Protein AF-A0A8J4TR70-F1 (afdb_monomer_lite)

Sequence (634 aa):
MPGSRVVERQSRRTYKAHASTEMRTKVLEAKYQEEKLKFQQRHDADIQKILHRKNGEIEELKNLHRSKQKEAEEAVRALQKKVQSLLRESQVIRQSKDKQIAELKKISDQSADSLKSEWEKKLHTVLAQMEQEKFELQKKHTDNIQELLEDTNQRLAKMEAEYGTQARATEQTVRDLEARVKQLSVEVENGNLLRQKVTQEKAELEIHIAAISAELQEANCRNMTLQREKNLQSDVHEEVLQKLQAKHDADISHFQQEHALSAAKASEVIEDLEQMVARLKQQLRDNEHQRQKHIRELENKIQQERIDLQHTSEKKVQVELEKERNETRKKIMKLDEALREKEDQISHLRESQRQQAQQAESALENFKKQVELSSEKAYSDMKQQMEKVEADLSRSKSLREKQTKEFGHQLEELQQKYEQQIMELKLQHEQERTHLLQQHNTEKDSLVQDHQREIASLEKQARSAMAQHQAQTQEWRKRDGQTISELESQVHTLREEVLAAHAQRKQQLSELGVLREEERQRAAQEQEVALGRIRAEMERVRQDLERSHKAERELAQEKANTRLKQLEKEYTQKLAKSAQTMAELQTTLFSIKEESKQTQLALERQLQEGHTNWDEERRQLSRDADRVSKIEKH

Secondary structure (DSSP, 8-state):
-----------SSSHHHHHHHHHHHHHHHHHHHHHHHHHHHHHHHHHHHHHHHHHHHHHHHHHHHHHHHHHHHHHHHHHHHHHHHHHHHHHHHHHHHHHHHHHHHHHHHHHHHHHHHHHHHHHHHHHHHHHHHHHHHHHHHHHHHHHHHHHHHHHHHHHHHHHHHHHHHHHHHHHHHHHHHHHHHHHHHHHHHHHHHHHHHHHHHHHHHHHHHHHHHHHHHHHHHHHHHHHHHHHHHHHHHHHHHHHHHHHHHHHHHHHHHHHHHHHHHHHHHHHHHHHHHHHHHHHHHHHHTTTGGGSTTS---------------------------SSSSSS--SSSSSSTTSSSSSSTTSSTTTTSSTTS-TT------------------------SHHHHHHHHHHHHHHHHHHHHHHHHHHHHHHHHHHHHHHHHHHHHHHHHHHHHHHHHHHHHHHHHHHHHHHHHHHHHHHHHHHHHHHHHHHHHHHHHHHHHHHHHHHHHHHHHHHHHHHHHHHHHHHHHHHHHHHHHHHHHHHHHHHHHHHHHHHHHHHHHHHHHHHHHHHHHHHHHHHHHHHHHHHHHHHHHHHHHHHHHHHHHHHHHHHHHHHHHHHHHHHHHHHHHHHHHHHHHSS----

Foldseek 3Di:
DDDDDDDDDDDPPPPPPVVVVVVVVVVVVVVVVVVVVVVVVVVVVVVVVVVVVVVVVVVVVVVVVVVVVVVVVVVVVVVVVVVVVVVVVVVVVVVVVVVVVVVVVVVVVVVVVVVVVVVVVVVVVVVVVVVVVVVVVVVVVVVVVVVVVVVVVVVVVVVVVVVVVVVVVVVVVVVVVVVVVVVVVVVVVVVVVVVVVVVVVVVVVVVVVVVVVVVVVVVVVVVVVVVVVVVVVVVVVVVVVVVVVVVVVVVVVVVVVVVVVVVVVVVVVVVVVVVVVVVVVVVVVVVVVVVCVVPPVPPPDDDDDDDDEYDYDEEDDYDYYDYDDDDDDPPPDDPDPDDDPPPVPPQPPDQVPPPPPPPPDPPPPPPDDDDYDDDDYYDDEDDEDDDEEDDDVVVVCVVVVVVCVVVVCVVVVVVVVVVVVVVVVVVVVVVVVVVVVVVVVVVVVVVVVVVVVVVVVVVVVVVVVVVVVVVVVVSVVVVVVVSVVVVVVVVVVVVVVVVVVVVVVVVVVVVVVVVVVVVVVVVVVVVVVVVVVVVVVVVVVVVVVVVVVVVVVVVVVVVVVVVVVVVVVSVVVSVVVVVVVVVVVVVVVVVVVVVVVVVVVVVVVVVVVVVVVVVVVVVVVVVVVVVVVDDPPD

pLDDT: mean 79.24, std 20.36, range [2.66, 97.94]

InterPro domains:
  IPR055310 Centrosomal protein of 112 kDa [PTHR18871] (19-633)

Organism: Clarias magur (NCBI:txid1594786)

Structure (mmCIF, N/CA/C/O backbone):
data_AF-A0A8J4TR70-F1
#
_entry.id   AF-A0A8J4TR70-F1
#
loop_
_atom_site.group_PDB
_atom_site.id
_atom_site.type_symbol
_atom_site.label_atom_id
_atom_site.label_alt_id
_atom_site.label_comp_id
_atom_site.label_asym_id
_atom_site.label_entity_id
_atom_site.label_seq_id
_atom_site.pdbx_PDB_ins_code
_atom_site.Cartn_x
_atom_site.Cartn_y
_atom_site.Cartn_z
_atom_site.occupancy
_atom_site.B_iso_or_equiv
_atom_site.auth_seq_id
_atom_site.auth_comp_id
_atom_site.auth_asym_id
_atom_site.auth_atom_id
_atom_site.pdbx_PDB_model_num
ATOM 1 N N . MET A 1 1 ? 182.766 -16.262 -185.776 1.00 45.00 1 MET A N 1
ATOM 2 C CA . MET A 1 1 ? 182.074 -16.442 -187.072 1.00 45.00 1 MET A CA 1
ATOM 3 C C . MET A 1 1 ? 180.669 -16.954 -186.804 1.00 45.00 1 MET A C 1
ATOM 5 O O . MET A 1 1 ? 180.559 -17.789 -185.916 1.00 45.00 1 MET A O 1
ATOM 9 N N . PRO A 1 2 ? 179.651 -16.556 -187.583 1.00 53.38 2 PRO A N 1
ATOM 10 C CA . PRO A 1 2 ? 179.187 -15.183 -187.867 1.00 53.38 2 PRO A CA 1
ATOM 11 C C . PRO A 1 2 ? 177.775 -14.967 -187.241 1.00 53.38 2 PRO A C 1
ATOM 13 O O . PRO A 1 2 ? 177.181 -15.919 -186.757 1.00 53.38 2 PRO A O 1
ATOM 16 N N . GLY A 1 3 ? 177.157 -13.785 -187.127 1.00 42.72 3 GLY A N 1
ATOM 17 C CA . GLY A 1 3 ? 177.279 -12.523 -187.875 1.00 42.72 3 GLY A CA 1
ATOM 18 C C . GLY A 1 3 ? 176.139 -12.386 -188.914 1.00 42.72 3 GLY A C 1
ATOM 19 O O . GLY A 1 3 ? 175.792 -13.383 -189.528 1.00 42.72 3 GLY A O 1
ATOM 20 N N . SER A 1 4 ? 175.511 -11.229 -189.185 1.00 44.69 4 SER A N 1
ATOM 21 C CA . SER A 1 4 ? 175.624 -9.895 -188.564 1.00 44.69 4 SER A CA 1
ATOM 22 C C . SER A 1 4 ? 174.467 -8.941 -188.947 1.00 44.69 4 SER A C 1
ATOM 24 O O . SER A 1 4 ? 174.266 -8.683 -190.123 1.00 44.69 4 SER A O 1
ATOM 26 N N . ARG A 1 5 ? 173.877 -8.297 -187.924 1.00 50.06 5 ARG A N 1
ATOM 27 C CA . ARG A 1 5 ? 173.438 -6.874 -187.828 1.00 50.06 5 ARG A CA 1
ATOM 28 C C . ARG A 1 5 ? 172.294 -6.261 -188.687 1.00 50.06 5 ARG A C 1
ATOM 30 O O . ARG A 1 5 ? 172.194 -6.544 -189.866 1.00 50.06 5 ARG A O 1
ATOM 37 N N . VAL A 1 6 ? 171.522 -5.256 -188.205 1.00 52.88 6 VAL A N 1
ATOM 38 C CA . VAL A 1 6 ? 170.923 -4.964 -186.858 1.00 52.88 6 VAL A CA 1
ATOM 39 C C . VAL A 1 6 ? 170.012 -3.700 -186.888 1.00 52.88 6 VAL A C 1
ATOM 41 O O . VAL A 1 6 ? 170.486 -2.628 -187.227 1.00 52.88 6 VAL A O 1
ATOM 44 N N . VAL A 1 7 ? 168.746 -3.865 -186.457 1.00 52.47 7 VAL A N 1
ATOM 45 C CA . VAL A 1 7 ? 167.886 -2.975 -185.612 1.00 52.47 7 VAL A CA 1
ATOM 46 C C . VAL A 1 7 ? 167.445 -1.551 -186.065 1.00 52.47 7 VAL A C 1
ATOM 48 O O . VAL A 1 7 ? 168.193 -0.774 -186.635 1.00 52.47 7 VAL A O 1
ATOM 51 N N . GLU A 1 8 ? 166.218 -1.215 -185.615 1.00 45.34 8 GLU A N 1
ATOM 52 C CA . GLU A 1 8 ? 165.606 0.113 -185.347 1.00 45.34 8 GLU A CA 1
ATOM 53 C C . GLU A 1 8 ? 164.778 0.854 -186.417 1.00 45.34 8 GLU A C 1
ATOM 55 O O . GLU A 1 8 ? 165.258 1.107 -187.511 1.00 45.34 8 GLU A O 1
ATOM 60 N N . ARG A 1 9 ? 163.560 1.389 -186.158 1.00 43.78 9 ARG A N 1
ATOM 61 C CA . ARG A 1 9 ? 162.323 1.066 -185.355 1.00 43.78 9 ARG A CA 1
ATOM 62 C C . ARG A 1 9 ? 161.268 2.047 -185.935 1.00 43.78 9 ARG A C 1
ATOM 64 O O . ARG A 1 9 ? 161.493 3.249 -185.909 1.00 43.78 9 ARG A O 1
ATOM 71 N N . GLN A 1 10 ? 160.106 1.722 -186.505 1.00 48.44 10 GLN A N 1
ATOM 72 C CA . GLN A 1 10 ? 159.106 0.679 -186.247 1.00 48.44 10 GLN A CA 1
ATOM 73 C C . GLN A 1 10 ? 158.413 0.748 -184.864 1.00 48.44 10 GLN A C 1
ATOM 75 O O . GLN A 1 10 ? 158.119 -0.275 -184.255 1.00 48.44 10 GLN A O 1
ATOM 80 N N . SER A 1 11 ? 158.124 1.964 -184.355 1.00 48.91 11 SER A N 1
ATOM 81 C CA . SER A 1 11 ? 157.364 2.131 -183.086 1.00 48.91 11 SER A CA 1
ATOM 82 C C . SER A 1 11 ? 156.442 3.365 -182.929 1.00 48.91 11 SER A C 1
ATOM 84 O O . SER A 1 11 ? 155.706 3.421 -181.950 1.00 48.91 11 SER A O 1
ATOM 86 N N . ARG A 1 12 ? 156.441 4.378 -183.821 1.00 47.59 12 ARG A N 1
ATOM 87 C CA . ARG A 1 12 ? 155.812 5.698 -183.519 1.00 47.59 12 ARG A CA 1
ATOM 88 C C . ARG A 1 12 ? 154.441 6.033 -184.141 1.00 47.59 12 ARG A C 1
ATOM 90 O O . ARG A 1 12 ? 153.868 7.046 -183.750 1.00 47.59 12 ARG A O 1
ATOM 97 N N . ARG A 1 13 ? 153.876 5.236 -185.062 1.00 46.66 13 ARG A N 1
ATOM 98 C CA . ARG A 1 13 ? 152.561 5.548 -185.689 1.00 46.66 13 ARG A CA 1
ATOM 99 C C . ARG A 1 13 ? 151.331 4.948 -184.987 1.00 46.66 13 ARG A C 1
ATOM 101 O O . ARG A 1 13 ? 150.235 5.449 -185.201 1.00 46.66 13 ARG A O 1
ATOM 108 N N . THR A 1 14 ? 151.489 3.946 -184.124 1.00 49.69 14 THR A N 1
ATOM 109 C CA . THR A 1 14 ? 150.373 3.259 -183.437 1.00 49.69 14 THR A CA 1
ATOM 110 C C . THR A 1 14 ? 149.909 3.948 -182.147 1.00 49.69 14 THR A C 1
ATOM 112 O O . THR A 1 14 ? 148.737 3.860 -181.791 1.00 49.69 14 THR A O 1
ATOM 115 N N . TYR A 1 15 ? 150.785 4.692 -181.464 1.00 53.00 15 TYR A N 1
ATOM 116 C CA . TYR A 1 15 ? 150.499 5.242 -180.129 1.00 53.00 15 TYR A CA 1
ATOM 117 C C . TYR A 1 15 ? 149.490 6.404 -180.083 1.00 53.00 15 TYR A C 1
ATOM 119 O O . TYR A 1 15 ? 148.942 6.687 -179.020 1.00 53.00 15 TYR A O 1
ATOM 127 N N . LYS A 1 16 ? 149.232 7.101 -181.201 1.00 50.91 16 LYS A N 1
ATOM 128 C CA . LYS A 1 16 ? 148.441 8.350 -181.184 1.00 50.91 16 LYS A CA 1
ATOM 129 C C . LYS A 1 16 ? 146.927 8.160 -181.358 1.00 50.91 16 LYS A C 1
ATOM 131 O O . LYS A 1 16 ? 146.181 9.096 -181.098 1.00 50.91 16 LYS A O 1
ATOM 136 N N . ALA A 1 17 ? 146.471 6.970 -181.759 1.00 52.50 17 ALA A N 1
ATOM 137 C CA . ALA A 1 17 ? 145.042 6.655 -181.873 1.00 52.50 17 ALA A CA 1
ATOM 138 C C . ALA A 1 17 ? 144.428 6.224 -180.525 1.00 52.50 17 ALA A C 1
ATOM 140 O O . ALA A 1 17 ? 143.360 6.701 -180.147 1.00 52.50 17 ALA A O 1
ATOM 141 N N . HIS A 1 18 ? 145.135 5.373 -179.770 1.00 53.47 18 HIS A N 1
ATOM 142 C CA . HIS A 1 18 ? 144.615 4.728 -178.555 1.00 53.47 18 HIS A CA 1
ATOM 143 C C . HIS A 1 18 ? 144.257 5.707 -177.420 1.00 53.47 18 HIS A C 1
ATOM 145 O O . HIS A 1 18 ? 143.298 5.484 -176.681 1.00 53.47 18 HIS A O 1
ATOM 151 N N . ALA A 1 19 ? 144.995 6.815 -177.304 1.00 56.78 19 ALA A N 1
ATOM 152 C CA . ALA A 1 19 ? 144.783 7.820 -176.259 1.00 56.78 19 ALA A CA 1
ATOM 153 C C . ALA A 1 19 ? 143.452 8.591 -176.401 1.00 56.78 19 ALA A C 1
ATOM 155 O O . ALA A 1 19 ? 142.923 9.092 -175.411 1.00 56.78 19 ALA A O 1
ATOM 156 N N . SER A 1 20 ? 142.884 8.685 -177.612 1.00 54.56 20 SER A N 1
ATOM 157 C CA . SER A 1 20 ? 141.652 9.455 -177.844 1.00 54.56 20 SER A CA 1
ATOM 158 C C . SER A 1 20 ? 140.380 8.707 -177.433 1.00 54.56 20 SER A C 1
ATOM 160 O O . SER A 1 20 ? 139.362 9.348 -177.167 1.00 54.56 20 SER A O 1
ATOM 162 N N . THR A 1 21 ? 140.406 7.372 -177.406 1.00 59.75 21 THR A N 1
ATOM 163 C CA . THR A 1 21 ? 139.255 6.541 -177.019 1.00 59.75 21 THR A CA 1
ATOM 164 C C . THR A 1 21 ? 139.147 6.390 -175.506 1.00 59.75 21 THR A C 1
ATOM 166 O O . THR A 1 21 ? 138.061 6.562 -174.960 1.00 59.75 21 THR A O 1
ATOM 169 N N . GLU A 1 22 ? 140.264 6.159 -174.811 1.00 59.09 22 GLU A N 1
ATOM 170 C CA . GLU A 1 22 ? 140.273 5.919 -173.358 1.00 59.09 22 GLU A CA 1
ATOM 171 C C . GLU A 1 22 ? 139.787 7.138 -172.549 1.00 59.09 22 GLU A C 1
ATOM 173 O O . GLU A 1 22 ? 139.065 6.999 -171.561 1.00 59.09 22 GLU A O 1
ATOM 178 N N . MET A 1 23 ? 140.114 8.348 -173.018 1.00 61.34 23 MET A N 1
ATOM 179 C CA . MET A 1 23 ? 139.661 9.609 -172.417 1.00 61.34 23 MET A CA 1
ATOM 180 C C . MET A 1 23 ? 138.130 9.770 -172.466 1.00 61.34 23 MET A C 1
ATOM 182 O O . MET A 1 23 ? 137.547 10.444 -171.620 1.00 61.34 23 MET A O 1
ATOM 186 N N . ARG A 1 24 ? 137.462 9.152 -173.452 1.00 60.81 24 ARG A N 1
ATOM 187 C CA . ARG A 1 24 ? 136.016 9.294 -173.684 1.00 60.81 24 ARG A CA 1
ATOM 188 C C . ARG A 1 24 ? 135.185 8.409 -172.752 1.00 60.81 24 ARG A C 1
ATOM 190 O O . ARG A 1 24 ? 134.122 8.838 -172.311 1.00 60.81 24 ARG A O 1
ATOM 197 N N . THR A 1 25 ? 135.682 7.219 -172.412 1.00 62.16 25 THR A N 1
ATOM 198 C CA . THR A 1 25 ? 134.998 6.270 -171.517 1.00 62.16 25 THR A CA 1
ATOM 199 C C . THR A 1 25 ? 134.872 6.827 -170.097 1.00 62.16 25 THR A C 1
ATOM 201 O O . THR A 1 25 ? 133.778 6.853 -169.538 1.00 62.16 25 THR A O 1
ATOM 204 N N . LYS A 1 26 ? 135.967 7.378 -169.552 1.00 61.59 26 LYS A N 1
ATOM 205 C CA . LYS A 1 26 ? 136.032 7.903 -168.173 1.00 61.59 26 LYS A CA 1
ATOM 206 C C . LYS A 1 26 ? 135.059 9.069 -167.924 1.00 61.59 26 LYS A C 1
ATOM 208 O O . LYS A 1 26 ? 134.558 9.232 -166.816 1.00 61.59 26 LYS A O 1
ATOM 213 N N . VAL A 1 27 ? 134.733 9.852 -168.959 1.00 62.19 27 VAL A N 1
ATOM 214 C CA . VAL A 1 27 ? 133.754 10.957 -168.877 1.00 62.19 27 VAL A CA 1
ATOM 215 C C . VAL A 1 27 ? 132.307 10.453 -168.784 1.00 62.19 27 VAL A C 1
ATOM 217 O O . VAL A 1 27 ? 131.491 11.065 -168.095 1.00 62.19 27 VAL A O 1
ATOM 220 N N . LEU A 1 28 ? 131.970 9.339 -169.443 1.00 62.16 28 LEU A N 1
ATOM 221 C CA . LEU A 1 28 ? 130.639 8.723 -169.335 1.00 62.16 28 LEU A CA 1
ATOM 222 C C . LEU A 1 28 ? 130.445 8.040 -167.976 1.00 62.16 28 LEU A C 1
ATOM 224 O O . LEU A 1 28 ? 129.392 8.179 -167.357 1.00 62.16 28 LEU A O 1
ATOM 228 N N . GLU A 1 29 ? 131.483 7.366 -167.486 1.00 61.34 29 GLU A N 1
ATOM 229 C CA . GLU A 1 29 ? 131.486 6.693 -166.185 1.00 61.34 29 GLU A CA 1
ATOM 230 C C . GLU A 1 29 ? 131.304 7.686 -165.021 1.00 61.34 29 GLU A C 1
ATOM 232 O O . GLU A 1 29 ? 130.499 7.449 -164.118 1.00 61.34 29 GLU A O 1
ATOM 237 N N . ALA A 1 30 ? 131.946 8.859 -165.096 1.00 63.91 30 ALA A N 1
ATOM 238 C CA . ALA A 1 30 ? 131.737 9.954 -164.146 1.00 63.91 30 ALA A CA 1
ATOM 239 C C . ALA A 1 30 ? 130.286 10.478 -164.138 1.00 63.91 30 ALA A C 1
ATOM 241 O O . ALA A 1 30 ? 129.717 10.687 -163.066 1.00 63.91 30 ALA A O 1
ATOM 242 N N . LYS A 1 31 ? 129.650 10.637 -165.311 1.00 61.19 31 LYS A N 1
ATOM 243 C CA . LYS A 1 31 ? 128.238 11.060 -165.398 1.00 61.19 31 LYS A CA 1
ATOM 244 C C . LYS A 1 31 ? 127.276 10.048 -164.775 1.00 61.19 31 LYS A C 1
ATOM 246 O O . LYS A 1 31 ? 126.324 10.451 -164.114 1.00 61.19 31 LYS A O 1
ATOM 251 N N . TYR A 1 32 ? 127.530 8.752 -164.946 1.00 69.50 32 TYR A N 1
ATOM 252 C CA . TYR A 1 32 ? 126.701 7.708 -164.337 1.00 69.50 32 TYR A CA 1
ATOM 253 C C . TYR A 1 32 ? 126.773 7.733 -162.799 1.00 69.50 32 TYR A C 1
ATOM 255 O O . TYR A 1 32 ? 125.745 7.622 -162.128 1.00 69.50 32 TYR A O 1
ATOM 263 N N . GLN A 1 33 ? 127.963 7.960 -162.229 1.00 68.44 33 GLN A N 1
ATOM 264 C CA . GLN A 1 33 ? 128.122 8.170 -160.783 1.00 68.44 33 GLN A CA 1
ATOM 265 C C . GLN A 1 33 ? 127.379 9.433 -160.303 1.00 68.44 33 GLN A C 1
ATOM 267 O O . GLN A 1 33 ? 126.730 9.407 -159.256 1.00 68.44 33 GLN A O 1
ATOM 272 N N . GLU A 1 34 ? 127.421 10.522 -161.079 1.00 68.19 34 GLU A N 1
ATOM 273 C CA . GLU A 1 34 ? 126.726 11.777 -160.762 1.00 68.19 34 GLU A CA 1
ATOM 274 C C . GLU A 1 34 ? 125.192 11.616 -160.746 1.00 68.19 34 GLU A C 1
ATOM 276 O O . GLU A 1 34 ? 124.530 12.091 -159.821 1.00 68.19 34 GLU A O 1
ATOM 281 N N . GLU A 1 35 ? 124.607 10.918 -161.727 1.00 68.19 35 GLU A N 1
ATOM 282 C CA . GLU A 1 35 ? 123.161 10.647 -161.736 1.00 68.19 35 GLU A CA 1
ATOM 283 C C . GLU A 1 35 ? 122.738 9.699 -160.613 1.00 68.19 35 GLU A C 1
ATOM 285 O O . GLU A 1 35 ? 121.727 9.957 -159.955 1.00 68.19 35 GLU A O 1
ATOM 290 N N . LYS A 1 36 ? 123.530 8.657 -160.320 1.00 69.81 36 LYS A N 1
ATOM 291 C CA . LYS A 1 36 ? 123.265 7.760 -159.187 1.00 69.81 36 LYS A CA 1
ATOM 292 C C . LYS A 1 36 ? 123.224 8.531 -157.862 1.00 69.81 36 LYS A C 1
ATOM 294 O O . LYS A 1 36 ? 122.308 8.323 -157.067 1.00 69.81 36 LYS A O 1
ATOM 299 N N . LEU A 1 37 ? 124.162 9.459 -157.647 1.00 72.38 37 LEU A N 1
ATOM 300 C CA . LEU A 1 37 ? 124.186 10.309 -156.453 1.00 72.38 37 LEU A CA 1
ATOM 301 C C . LEU A 1 37 ? 122.958 11.234 -156.378 1.00 72.38 37 LEU A C 1
ATOM 303 O O . LEU A 1 37 ? 122.350 11.355 -155.316 1.00 72.38 37 LEU A O 1
ATOM 307 N N . LYS A 1 38 ? 122.539 11.838 -157.498 1.00 69.81 38 LYS A N 1
ATOM 308 C CA . LYS A 1 38 ? 121.323 12.674 -157.559 1.00 69.81 38 LYS A CA 1
ATOM 309 C C . LYS A 1 38 ? 120.045 11.878 -157.289 1.00 69.81 38 LYS A C 1
ATOM 311 O O . LYS A 1 38 ? 119.123 12.405 -156.666 1.00 69.81 38 LYS A O 1
ATOM 316 N N . PHE A 1 39 ? 119.972 10.624 -157.736 1.00 70.00 39 PHE A N 1
ATOM 317 C CA . PHE A 1 39 ? 118.826 9.755 -157.459 1.00 70.00 39 PHE A CA 1
ATOM 318 C C . PHE A 1 39 ? 118.763 9.372 -155.973 1.00 70.00 39 PHE A C 1
ATOM 320 O O . PHE A 1 39 ? 117.696 9.463 -155.365 1.00 70.00 39 PHE A O 1
ATOM 327 N N . GLN A 1 40 ? 119.914 9.051 -155.370 1.00 68.06 40 GLN A N 1
ATOM 328 C CA . GLN A 1 40 ? 120.046 8.795 -153.933 1.00 68.06 40 GLN A CA 1
ATOM 329 C C . GLN A 1 40 ? 119.603 10.015 -153.102 1.00 68.06 40 GLN A C 1
ATOM 331 O O . GLN A 1 40 ? 118.725 9.902 -152.253 1.00 68.06 40 GLN A O 1
ATOM 336 N N . GLN A 1 41 ? 120.111 11.211 -153.423 1.00 72.88 41 GLN A N 1
ATOM 337 C CA . GLN A 1 41 ? 119.746 12.457 -152.733 1.00 72.88 41 GLN A CA 1
ATOM 338 C C . GLN A 1 41 ? 118.245 12.785 -152.810 1.00 72.88 41 GLN A C 1
ATOM 340 O O . GLN A 1 41 ? 117.685 13.305 -151.846 1.00 72.88 41 GLN A O 1
ATOM 345 N N . ARG A 1 42 ? 117.574 12.480 -153.932 1.00 72.50 42 ARG A N 1
ATOM 346 C CA . ARG A 1 42 ? 116.112 12.638 -154.054 1.00 72.50 42 ARG A CA 1
ATOM 347 C C . ARG A 1 42 ? 115.358 11.663 -153.152 1.00 72.50 42 ARG A C 1
ATOM 349 O O . ARG A 1 42 ? 114.487 12.090 -152.401 1.00 72.50 42 ARG A O 1
ATOM 356 N N . HIS A 1 43 ? 115.727 10.386 -153.203 1.00 76.25 43 HIS A N 1
ATOM 357 C CA . HIS A 1 43 ? 115.133 9.331 -152.383 1.00 76.25 43 HIS A CA 1
ATOM 358 C C . HIS A 1 43 ? 115.243 9.643 -150.882 1.00 76.25 43 HIS A C 1
ATOM 360 O O . HIS A 1 43 ? 114.247 9.602 -150.158 1.00 76.25 43 HIS A O 1
ATOM 366 N N . ASP A 1 44 ? 116.429 10.045 -150.427 1.00 75.06 44 ASP A N 1
ATOM 367 C CA . ASP A 1 44 ? 116.685 10.319 -149.013 1.00 75.06 44 ASP A CA 1
ATOM 368 C C . ASP A 1 44 ? 115.938 11.587 -148.537 1.00 75.06 44 ASP A C 1
ATOM 370 O O . ASP A 1 44 ? 115.415 11.625 -147.420 1.00 75.06 44 ASP A O 1
ATOM 374 N N . ALA A 1 45 ? 115.787 12.597 -149.406 1.00 77.06 45 ALA A N 1
ATOM 375 C CA . ALA A 1 45 ? 114.971 13.782 -149.134 1.00 77.06 45 ALA A CA 1
ATOM 376 C C . ALA A 1 45 ? 113.463 13.470 -149.044 1.00 77.06 45 ALA A C 1
ATOM 378 O O . ALA A 1 45 ? 112.762 14.060 -148.217 1.00 77.06 45 ALA A O 1
ATOM 379 N N . ASP A 1 46 ? 112.946 12.546 -149.857 1.00 76.94 46 ASP A N 1
ATOM 380 C CA . ASP A 1 46 ? 111.542 12.127 -149.791 1.00 76.94 46 ASP A CA 1
ATOM 381 C C . ASP A 1 46 ? 111.262 11.221 -148.577 1.00 76.94 46 ASP A C 1
ATOM 383 O O . ASP A 1 46 ? 110.225 11.385 -147.928 1.00 76.94 46 ASP A O 1
ATOM 387 N N . ILE A 1 47 ? 112.217 10.375 -148.164 1.00 77.75 47 ILE A N 1
ATOM 388 C CA . ILE A 1 47 ? 112.160 9.678 -146.866 1.00 77.75 47 ILE A CA 1
ATOM 389 C C . ILE A 1 47 ? 112.091 10.680 -145.708 1.00 77.75 47 ILE A C 1
ATOM 391 O O . ILE A 1 47 ? 111.247 10.519 -144.822 1.00 77.75 47 ILE A O 1
ATOM 395 N N . GLN A 1 48 ? 112.907 11.743 -145.712 1.00 77.69 48 GLN A N 1
ATOM 396 C CA . GLN A 1 48 ? 112.824 12.760 -144.658 1.00 77.69 48 GLN A CA 1
ATOM 397 C C . GLN A 1 48 ? 111.462 13.466 -144.625 1.00 77.69 48 GLN A C 1
ATOM 399 O O . GLN A 1 48 ? 110.924 13.663 -143.536 1.00 77.69 48 GLN A O 1
ATOM 404 N N . LYS A 1 49 ? 110.841 13.774 -145.774 1.00 79.25 49 LYS A N 1
ATOM 405 C CA . LYS A 1 49 ? 109.470 14.329 -145.808 1.00 79.25 49 LYS A CA 1
ATOM 406 C C . LYS A 1 49 ? 108.443 13.372 -145.197 1.00 79.25 49 LYS A C 1
ATOM 408 O O . LYS A 1 49 ? 107.570 13.820 -144.454 1.00 79.25 49 LYS A O 1
ATOM 413 N N . ILE A 1 50 ? 108.540 12.071 -145.490 1.00 78.31 50 ILE A N 1
ATOM 414 C CA . ILE A 1 50 ? 107.640 11.045 -144.937 1.00 78.31 50 ILE A CA 1
ATOM 415 C C . ILE A 1 50 ? 107.814 10.938 -143.418 1.00 78.31 50 ILE A C 1
ATOM 417 O O . ILE A 1 50 ? 106.820 10.979 -142.694 1.00 78.31 50 ILE A O 1
ATOM 421 N N . LEU A 1 51 ? 109.056 10.874 -142.926 1.00 78.38 51 LEU A N 1
ATOM 422 C CA . LEU A 1 51 ? 109.353 10.865 -141.490 1.00 78.38 51 LEU A CA 1
ATOM 423 C C . LEU A 1 51 ? 108.849 12.137 -140.799 1.00 78.38 51 LEU A C 1
ATOM 425 O O . LEU A 1 51 ? 108.233 12.052 -139.739 1.00 78.38 51 LEU A O 1
ATOM 429 N N . HIS A 1 52 ? 109.046 13.311 -141.403 1.00 77.69 52 HIS A N 1
ATOM 430 C CA . HIS A 1 52 ? 108.615 14.571 -140.802 1.00 77.69 52 HIS A CA 1
ATOM 431 C C . HIS A 1 52 ? 107.083 14.686 -140.735 1.00 77.69 52 HIS A C 1
ATOM 433 O O . HIS A 1 52 ? 106.564 15.134 -139.711 1.00 77.69 52 HIS A O 1
ATOM 439 N N . ARG A 1 53 ? 106.360 14.206 -141.764 1.00 82.69 53 ARG A N 1
ATOM 440 C CA . ARG A 1 53 ? 104.892 14.058 -141.733 1.00 82.69 53 ARG A CA 1
ATOM 441 C C . ARG A 1 53 ? 104.440 13.073 -140.662 1.00 82.69 53 ARG A C 1
ATOM 443 O O . ARG A 1 53 ? 103.603 13.436 -139.846 1.00 82.69 53 ARG A O 1
ATOM 450 N N . LYS A 1 54 ? 105.010 11.864 -140.620 1.00 81.44 54 LYS A N 1
ATOM 451 C CA . LYS A 1 54 ? 104.606 10.837 -139.646 1.00 81.44 54 LYS A CA 1
ATOM 452 C C . LYS A 1 54 ? 104.893 11.251 -138.207 1.00 81.44 54 LYS A C 1
ATOM 454 O O . LYS A 1 54 ? 104.063 10.996 -137.345 1.00 81.44 54 LYS A O 1
ATOM 459 N N . ASN A 1 55 ? 105.989 11.961 -137.951 1.00 81.06 55 ASN A N 1
ATOM 460 C CA . ASN A 1 55 ? 106.256 12.553 -136.640 1.00 81.06 55 ASN A CA 1
ATOM 461 C C . ASN A 1 55 ? 105.244 13.660 -136.283 1.00 81.06 55 ASN A C 1
ATOM 463 O O . ASN A 1 55 ? 104.850 13.753 -135.123 1.00 81.06 55 ASN A O 1
ATOM 467 N N . GLY A 1 56 ? 104.781 14.444 -137.266 1.00 83.50 56 GLY A N 1
ATOM 468 C CA . GLY A 1 56 ? 103.674 15.393 -137.101 1.00 83.50 56 GLY A CA 1
ATOM 469 C C . GLY A 1 56 ? 102.362 14.700 -136.725 1.00 83.50 56 GLY A C 1
ATOM 470 O O . GLY A 1 56 ? 101.826 14.964 -135.654 1.00 83.50 56 GLY A O 1
ATOM 471 N N . GLU A 1 57 ? 101.912 13.738 -137.539 1.00 83.38 57 GLU A N 1
ATOM 472 C CA . GLU A 1 57 ? 100.712 12.920 -137.279 1.00 83.38 57 GLU A CA 1
ATOM 473 C C . GLU A 1 57 ? 100.760 12.244 -135.891 1.00 83.38 57 GLU A C 1
ATOM 475 O O . GLU A 1 57 ? 99.765 12.196 -135.169 1.00 83.38 57 GLU A O 1
ATOM 480 N N . ILE A 1 58 ? 101.934 11.744 -135.485 1.00 82.00 58 ILE A N 1
ATOM 481 C CA . ILE A 1 58 ? 102.156 11.121 -134.174 1.00 82.00 58 ILE A CA 1
ATOM 482 C C . ILE A 1 58 ? 102.010 12.130 -133.025 1.00 82.00 58 ILE A C 1
ATOM 484 O O . ILE A 1 58 ? 101.427 11.785 -131.995 1.00 82.00 58 ILE A O 1
ATOM 488 N N . GLU A 1 59 ? 102.523 13.358 -133.149 1.00 83.62 59 GLU A N 1
ATOM 489 C CA . GLU A 1 59 ? 102.397 14.356 -132.076 1.00 83.62 59 GLU A CA 1
ATOM 490 C C . GLU A 1 59 ? 101.003 15.007 -132.049 1.00 83.62 59 GLU A C 1
ATOM 492 O O . GLU A 1 59 ? 100.489 15.284 -130.965 1.00 83.62 59 GLU A O 1
ATOM 497 N N . GLU A 1 60 ? 100.333 15.150 -133.198 1.00 83.75 60 GLU A N 1
ATOM 498 C CA . GLU A 1 60 ? 98.906 15.494 -133.280 1.00 83.75 60 GLU A CA 1
ATOM 499 C C . GLU A 1 60 ? 98.041 14.456 -132.548 1.00 83.75 60 GLU A C 1
ATOM 501 O O . GLU A 1 60 ? 97.235 14.823 -131.689 1.00 83.75 60 GLU A O 1
ATOM 506 N N . LEU A 1 61 ? 98.263 13.158 -132.793 1.00 84.56 61 LEU A N 1
ATOM 507 C CA . LEU A 1 61 ? 97.570 12.080 -132.080 1.00 84.56 61 LEU A CA 1
ATOM 508 C C . LEU A 1 61 ? 97.870 12.090 -130.574 1.00 84.56 61 LEU A C 1
ATOM 510 O O . LEU A 1 61 ? 96.941 11.961 -129.773 1.00 84.56 61 LEU A O 1
ATOM 514 N N . LYS A 1 62 ? 99.127 12.303 -130.154 1.00 85.94 62 LYS A N 1
ATOM 515 C CA . LYS A 1 62 ? 99.457 12.464 -128.723 1.00 85.94 62 LYS A CA 1
ATOM 516 C C . LYS A 1 62 ? 98.732 13.658 -128.108 1.00 85.94 62 LYS A C 1
ATOM 518 O O . LYS A 1 62 ? 98.223 13.538 -126.998 1.00 85.94 62 LYS A O 1
ATOM 523 N N . ASN A 1 63 ? 98.656 14.791 -128.803 1.00 86.00 63 ASN A N 1
ATOM 524 C CA . ASN A 1 63 ? 97.961 15.981 -128.312 1.00 86.00 63 ASN A CA 1
ATOM 525 C C . ASN A 1 63 ? 96.443 15.770 -128.222 1.00 86.00 63 ASN A C 1
ATOM 527 O O . ASN A 1 63 ? 95.846 16.143 -127.213 1.00 86.00 63 ASN A O 1
ATOM 531 N N . LEU A 1 64 ? 95.834 15.080 -129.190 1.00 88.81 64 LEU A N 1
ATOM 532 C CA . LEU A 1 64 ? 94.424 14.686 -129.131 1.00 88.81 64 LEU A CA 1
ATOM 533 C C . LEU A 1 64 ? 94.142 13.732 -127.957 1.00 88.81 64 LEU A C 1
ATOM 535 O O . LEU A 1 64 ? 93.161 13.919 -127.237 1.00 88.81 64 LEU A O 1
ATOM 539 N N . HIS A 1 65 ? 95.012 12.745 -127.718 1.00 87.88 65 HIS A N 1
ATOM 540 C CA . HIS A 1 65 ? 94.897 11.850 -126.563 1.00 87.88 65 HIS A CA 1
ATOM 541 C C . HIS A 1 65 ? 95.093 12.584 -125.227 1.00 87.88 65 HIS A C 1
ATOM 543 O O . HIS A 1 65 ? 94.302 12.369 -124.310 1.00 87.88 65 HIS A O 1
ATOM 549 N N . ARG A 1 66 ? 96.076 13.493 -125.121 1.00 88.56 66 ARG A N 1
ATOM 550 C CA . ARG A 1 66 ? 96.275 14.362 -123.943 1.00 88.56 66 ARG A CA 1
ATOM 551 C C . ARG A 1 66 ? 95.039 15.229 -123.669 1.00 88.56 66 ARG A C 1
ATOM 553 O O . ARG A 1 66 ? 94.627 15.327 -122.516 1.00 88.56 66 ARG A O 1
ATOM 560 N N . SER A 1 67 ? 94.427 15.813 -124.706 1.00 88.56 67 SER A N 1
ATOM 561 C CA . SER A 1 67 ? 93.195 16.607 -124.569 1.00 88.56 67 SER A CA 1
ATOM 562 C C . SER A 1 67 ? 92.041 15.748 -124.052 1.00 88.56 67 SER A C 1
ATOM 564 O O . SER A 1 67 ? 91.506 16.030 -122.983 1.00 88.56 67 SER A O 1
ATOM 566 N N . LYS A 1 68 ? 91.743 14.622 -124.717 1.00 87.62 68 LYS A N 1
ATOM 567 C CA . LYS A 1 68 ? 90.656 13.718 -124.307 1.00 87.62 68 LYS A CA 1
ATOM 568 C C . LYS A 1 68 ? 90.850 13.122 -122.915 1.00 87.62 68 LYS A C 1
ATOM 570 O O . LYS A 1 68 ? 89.872 12.943 -122.194 1.00 87.62 68 LYS A O 1
ATOM 575 N N . GLN A 1 69 ? 92.089 12.840 -122.507 1.00 87.56 69 GLN A N 1
ATOM 576 C CA . GLN A 1 69 ? 92.374 12.422 -121.135 1.00 87.56 69 GLN A CA 1
ATOM 577 C C . GLN A 1 69 ? 92.078 13.553 -120.138 1.00 87.56 69 GLN A C 1
ATOM 579 O O . GLN A 1 69 ? 91.386 13.319 -119.151 1.00 87.56 69 GLN A O 1
ATOM 584 N N . LYS A 1 70 ? 92.528 14.783 -120.412 1.00 90.00 70 LYS A N 1
ATOM 585 C CA . LYS A 1 70 ? 92.251 15.955 -119.567 1.00 90.00 70 LYS A CA 1
ATOM 586 C C . LYS A 1 70 ? 90.748 16.258 -119.469 1.00 90.00 70 LYS A C 1
ATOM 588 O O . LYS A 1 70 ? 90.255 16.513 -118.374 1.00 90.00 70 LYS A O 1
ATOM 593 N N . GLU A 1 71 ? 90.017 16.168 -120.579 1.00 88.19 71 GLU A N 1
ATOM 594 C CA . GLU A 1 71 ? 88.553 16.296 -120.641 1.00 88.19 71 GLU A CA 1
ATOM 595 C C . GLU A 1 71 ? 87.857 15.231 -119.774 1.00 88.19 71 GLU A C 1
ATOM 597 O O . GLU A 1 71 ? 86.964 15.552 -118.988 1.00 88.19 71 GLU A O 1
ATOM 602 N N . ALA A 1 72 ? 88.299 13.970 -119.856 1.00 84.94 72 ALA A N 1
ATOM 603 C CA . ALA A 1 72 ? 87.771 12.878 -119.038 1.00 84.94 72 ALA A CA 1
ATOM 604 C C . ALA A 1 72 ? 88.090 13.054 -117.541 1.00 84.94 72 ALA A C 1
ATOM 606 O O . ALA A 1 72 ? 87.212 12.866 -116.699 1.00 84.94 72 ALA A O 1
ATOM 607 N N . GLU A 1 73 ? 89.312 13.464 -117.191 1.00 89.69 73 GLU A N 1
ATOM 608 C CA . GLU A 1 73 ? 89.703 13.769 -115.810 1.00 89.69 73 GLU A CA 1
ATOM 609 C C . GLU A 1 73 ? 88.913 14.956 -115.233 1.00 89.69 73 GLU A C 1
ATOM 611 O O . GLU A 1 73 ? 88.518 14.931 -114.066 1.00 89.69 73 GLU A O 1
ATOM 616 N N . GLU A 1 74 ? 88.632 15.983 -116.038 1.00 90.94 74 GLU A N 1
ATOM 617 C CA . GLU A 1 74 ? 87.805 17.127 -115.643 1.00 90.94 74 GLU A CA 1
ATOM 618 C C . GLU A 1 74 ? 86.327 16.741 -115.477 1.00 90.94 74 GLU A C 1
ATOM 620 O O . GLU A 1 74 ? 85.707 17.142 -114.487 1.00 90.94 74 GLU A O 1
ATOM 625 N N . ALA A 1 75 ? 85.786 15.884 -116.349 1.00 89.56 75 ALA A N 1
ATOM 626 C CA . ALA A 1 75 ? 84.444 15.319 -116.203 1.00 89.56 75 ALA A CA 1
ATOM 627 C C . ALA A 1 75 ? 84.314 14.440 -114.944 1.00 89.56 75 ALA A C 1
ATOM 629 O O . ALA A 1 75 ? 83.366 14.601 -114.170 1.00 89.56 75 ALA A O 1
ATOM 630 N N . VAL A 1 76 ? 85.293 13.567 -114.670 1.00 89.69 76 VAL A N 1
ATOM 631 C CA . VAL A 1 76 ? 85.350 12.766 -113.433 1.00 89.69 76 VAL A CA 1
ATOM 632 C C . VAL A 1 76 ? 85.436 13.673 -112.204 1.00 89.69 76 VAL A C 1
ATOM 634 O O . VAL A 1 76 ? 84.684 13.479 -111.249 1.00 89.69 76 VAL A O 1
ATOM 637 N N . ARG A 1 77 ? 86.275 14.715 -112.231 1.00 91.62 77 ARG A N 1
ATOM 638 C CA . ARG A 1 77 ? 86.408 15.696 -111.139 1.00 91.62 77 ARG A CA 1
ATOM 639 C C . ARG A 1 77 ? 85.111 16.486 -110.906 1.00 91.62 77 ARG A C 1
ATOM 641 O O . ARG A 1 77 ? 84.784 16.800 -109.760 1.00 91.62 77 ARG A O 1
ATOM 648 N N . ALA A 1 78 ? 84.344 16.780 -111.957 1.00 91.44 78 ALA A N 1
ATOM 649 C CA . ALA A 1 78 ? 83.023 17.404 -111.852 1.00 91.44 78 ALA A CA 1
ATOM 650 C C . ALA A 1 78 ? 81.974 16.451 -111.247 1.00 91.44 78 ALA A C 1
ATOM 652 O O . ALA A 1 78 ? 81.240 16.842 -110.335 1.00 91.44 78 ALA A O 1
ATOM 653 N N . LEU A 1 79 ? 81.941 15.186 -111.682 1.00 91.81 79 LEU A N 1
ATOM 654 C CA . LEU A 1 79 ? 81.058 14.160 -111.117 1.00 91.81 79 LEU A CA 1
ATOM 655 C C . LEU A 1 79 ? 81.380 13.877 -109.642 1.00 91.81 79 LEU A C 1
ATOM 657 O O . LEU A 1 79 ? 80.466 13.841 -108.822 1.00 91.81 79 LEU A O 1
ATOM 661 N N . GLN A 1 80 ? 82.661 13.780 -109.274 1.00 90.06 80 GLN A N 1
ATOM 662 C CA . GLN A 1 80 ? 83.104 13.649 -107.880 1.00 90.06 80 GLN A CA 1
ATOM 663 C C . GLN A 1 80 ? 82.607 14.813 -107.010 1.00 90.06 80 GLN A C 1
ATOM 665 O O . GLN A 1 80 ? 82.062 14.577 -105.931 1.00 90.06 80 GLN A O 1
ATOM 670 N N . LYS A 1 81 ? 82.718 16.065 -107.484 1.00 93.94 81 LYS A N 1
ATOM 671 C CA . LYS A 1 81 ? 82.151 17.233 -106.784 1.00 93.94 81 LYS A CA 1
ATOM 672 C C . LYS A 1 81 ? 80.632 17.120 -106.612 1.00 93.94 81 LYS A C 1
ATOM 674 O O . LYS A 1 81 ? 80.133 17.398 -105.523 1.00 93.94 81 LYS A O 1
ATOM 679 N N . LYS A 1 82 ? 79.902 16.675 -107.643 1.00 93.44 82 LYS A N 1
ATOM 680 C CA . LYS A 1 82 ? 78.439 16.507 -107.586 1.00 93.44 82 LYS A CA 1
ATOM 681 C C . LYS A 1 82 ? 78.017 15.406 -106.606 1.00 93.44 82 LYS A C 1
ATOM 683 O O . LYS A 1 82 ? 77.118 15.633 -105.802 1.00 93.44 82 LYS A O 1
ATOM 688 N N . VAL A 1 83 ? 78.711 14.264 -106.596 1.00 93.38 83 VAL A N 1
ATOM 689 C CA . VAL A 1 83 ? 78.504 13.185 -105.610 1.00 93.38 83 VAL A CA 1
ATOM 690 C C . VAL A 1 83 ? 78.787 13.679 -104.189 1.00 93.38 83 VAL A C 1
ATOM 692 O O . VAL A 1 83 ? 77.982 13.442 -103.293 1.00 93.38 83 VAL A O 1
ATOM 695 N N . GLN A 1 84 ? 79.872 14.430 -103.968 1.00 92.69 84 GLN A N 1
ATOM 696 C CA . GLN A 1 84 ? 80.143 15.025 -102.654 1.00 92.69 84 GLN A CA 1
ATOM 697 C C . GLN A 1 84 ? 79.078 16.044 -102.216 1.00 92.69 84 GLN A C 1
ATOM 699 O O . GLN A 1 84 ? 78.822 16.159 -101.020 1.00 92.69 84 GLN A O 1
ATOM 704 N N . SER A 1 85 ? 78.468 16.792 -103.143 1.00 92.75 85 SER A N 1
ATOM 705 C CA . SER A 1 85 ? 77.350 17.694 -102.828 1.00 92.75 85 SER A CA 1
ATOM 706 C C . SER A 1 85 ? 76.133 16.897 -102.356 1.00 92.75 85 SER A C 1
ATOM 708 O O . SER A 1 85 ? 75.707 17.048 -101.213 1.00 92.75 85 SER A O 1
ATOM 710 N N . LEU A 1 86 ? 75.689 15.928 -103.164 1.00 93.88 86 LEU A N 1
ATOM 711 C CA . LEU A 1 86 ? 74.544 15.061 -102.862 1.00 93.88 86 LEU A CA 1
ATOM 712 C C . LEU A 1 86 ? 74.721 14.266 -101.555 1.00 93.88 86 LEU A C 1
ATOM 714 O O . LEU A 1 86 ? 73.753 14.061 -100.825 1.00 93.88 86 LEU A O 1
ATOM 718 N N . LEU A 1 87 ? 75.947 13.850 -101.215 1.00 93.69 87 LEU A N 1
ATOM 719 C CA . LEU A 1 87 ? 76.244 13.207 -99.929 1.00 93.69 87 LEU A CA 1
ATOM 720 C C . LEU A 1 87 ? 76.080 14.168 -98.740 1.00 93.69 87 LEU A C 1
ATOM 722 O O . LEU A 1 87 ? 75.492 13.776 -97.731 1.00 93.69 87 LEU A O 1
ATOM 726 N N . ARG A 1 88 ? 76.541 15.424 -98.857 1.00 93.62 88 ARG A N 1
ATOM 727 C CA . ARG A 1 88 ? 76.336 16.459 -97.824 1.00 93.62 88 ARG A CA 1
ATOM 728 C C . ARG A 1 88 ? 74.854 16.804 -97.681 1.00 93.62 88 ARG A C 1
ATOM 730 O O . ARG A 1 88 ? 74.343 16.812 -96.567 1.00 93.62 88 ARG A O 1
ATOM 737 N N . GLU A 1 89 ? 74.153 17.007 -98.793 1.00 92.50 89 GLU A N 1
ATOM 738 C CA . GLU A 1 89 ? 72.709 17.275 -98.838 1.00 92.50 89 GLU A CA 1
ATOM 739 C C . GLU A 1 89 ? 71.911 16.128 -98.191 1.00 92.50 89 GLU A C 1
ATOM 741 O O . GLU A 1 89 ? 71.120 16.356 -97.278 1.00 92.50 89 GLU A O 1
ATOM 746 N N . SER A 1 90 ? 72.196 14.874 -98.562 1.00 91.81 90 SER A N 1
ATOM 747 C CA . SER A 1 90 ? 71.610 13.670 -97.950 1.00 91.81 90 SER A CA 1
ATOM 748 C C . SER A 1 90 ? 71.898 13.551 -96.448 1.00 91.81 90 SER A C 1
ATOM 750 O O . SER A 1 90 ? 71.067 13.042 -95.690 1.00 91.81 90 SER A O 1
ATOM 752 N N . GLN A 1 91 ? 73.072 13.989 -95.987 1.00 94.12 91 GLN A N 1
ATOM 753 C CA . GLN A 1 91 ? 73.416 13.976 -94.566 1.00 94.12 91 GLN A CA 1
ATOM 754 C C . GLN A 1 91 ? 72.688 15.082 -93.787 1.00 94.12 91 GLN A C 1
ATOM 756 O O . GLN A 1 91 ? 72.180 14.803 -92.703 1.00 94.12 91 GLN A O 1
ATOM 761 N N . VAL A 1 92 ? 72.545 16.285 -94.354 1.00 95.25 92 VAL A N 1
ATOM 762 C CA . VAL A 1 92 ? 71.737 17.373 -93.771 1.00 95.25 92 VAL A CA 1
ATOM 763 C C . VAL A 1 92 ? 70.254 16.990 -93.711 1.00 95.25 92 VAL A C 1
ATOM 765 O O . VAL A 1 92 ? 69.612 17.208 -92.686 1.00 95.25 92 VAL A O 1
ATOM 768 N N . ILE A 1 93 ? 69.714 16.357 -94.759 1.00 94.00 93 ILE A N 1
ATOM 769 C CA . ILE A 1 93 ? 68.325 15.865 -94.784 1.00 94.00 93 ILE A CA 1
ATOM 770 C C . ILE A 1 93 ? 68.096 14.806 -93.696 1.00 94.00 93 ILE A C 1
ATOM 772 O O . ILE A 1 93 ? 67.102 14.892 -92.975 1.00 94.00 93 ILE A O 1
ATOM 776 N N . ARG A 1 94 ? 69.022 13.849 -93.525 1.00 93.94 94 ARG A N 1
ATOM 777 C CA . ARG A 1 94 ? 68.953 12.863 -92.431 1.00 93.94 94 ARG A CA 1
ATOM 778 C C . ARG A 1 94 ? 68.990 13.541 -91.064 1.00 93.94 94 ARG A C 1
ATOM 780 O O . ARG A 1 94 ? 68.025 13.417 -90.325 1.00 93.94 94 ARG A O 1
ATOM 787 N N . GLN A 1 95 ? 69.988 14.384 -90.797 1.00 94.94 95 GLN A N 1
ATOM 788 C CA . GLN A 1 95 ? 70.091 15.134 -89.536 1.00 94.94 95 GLN A CA 1
ATOM 789 C C . GLN A 1 95 ? 68.862 16.017 -89.246 1.00 94.94 95 GLN A C 1
ATOM 791 O O . GLN A 1 95 ? 68.495 16.202 -88.087 1.00 94.94 95 GLN A O 1
ATOM 796 N N . SER A 1 96 ? 68.207 16.563 -90.276 1.00 94.00 96 SER A N 1
ATOM 797 C CA . SER A 1 96 ? 66.943 17.296 -90.137 1.00 94.00 96 SER A CA 1
ATOM 798 C C . SER A 1 96 ? 65.777 16.373 -89.765 1.00 94.00 96 SER A C 1
ATOM 800 O O . SER A 1 96 ? 64.984 16.722 -88.891 1.00 94.00 96 SER A O 1
ATOM 802 N N . LYS A 1 97 ? 65.686 15.183 -90.370 1.00 95.19 97 LYS A N 1
ATOM 803 C CA . LYS A 1 97 ? 64.653 14.188 -90.045 1.00 95.19 97 LYS A CA 1
ATOM 804 C C . LYS A 1 97 ? 64.864 13.544 -88.677 1.00 95.19 97 LYS A C 1
ATOM 806 O O . LYS A 1 97 ? 63.893 13.400 -87.943 1.00 95.19 97 LYS A O 1
ATOM 811 N N . ASP A 1 98 ? 66.104 13.259 -88.296 1.00 94.44 98 ASP A N 1
ATOM 812 C CA . ASP A 1 98 ? 66.455 12.736 -86.972 1.00 94.44 98 ASP A CA 1
ATOM 813 C C . ASP A 1 98 ? 66.063 13.730 -85.863 1.00 94.44 98 ASP A C 1
ATOM 815 O O . ASP A 1 98 ? 65.489 13.331 -84.850 1.00 94.44 98 ASP A O 1
ATOM 819 N N . LYS A 1 99 ? 66.274 15.039 -86.086 1.00 95.75 99 LYS A N 1
ATOM 820 C CA . LYS A 1 99 ? 65.781 16.107 -85.195 1.00 95.75 99 LYS A CA 1
ATOM 821 C C . LYS A 1 99 ? 64.256 16.134 -85.105 1.00 95.75 99 LYS A C 1
ATOM 823 O O . LYS A 1 99 ? 63.733 16.102 -83.999 1.00 95.75 99 LYS A O 1
ATOM 828 N N . GLN A 1 100 ? 63.548 16.104 -86.237 1.00 94.12 100 GLN A N 1
ATOM 829 C CA . GLN A 1 100 ? 62.077 16.065 -86.246 1.00 94.12 100 GLN A CA 1
ATOM 830 C C . GLN A 1 100 ? 61.524 14.830 -85.514 1.00 94.12 100 GLN A C 1
ATOM 832 O O . GLN A 1 100 ? 60.539 14.933 -84.789 1.00 94.12 100 GLN A O 1
ATOM 837 N N . ILE A 1 101 ? 62.172 13.668 -85.644 1.00 94.19 101 ILE A N 1
ATOM 838 C CA . ILE A 1 101 ? 61.804 12.447 -84.910 1.00 94.19 101 ILE A CA 1
ATOM 839 C C . ILE A 1 101 ? 62.068 12.606 -83.405 1.00 94.19 101 ILE A C 1
ATOM 841 O O . ILE A 1 101 ? 61.239 12.186 -82.600 1.00 94.19 101 ILE A O 1
ATOM 845 N N . ALA A 1 102 ? 63.186 13.219 -83.005 1.00 94.38 102 ALA A N 1
ATOM 846 C CA . ALA A 1 102 ? 63.494 13.483 -81.598 1.00 94.38 102 ALA A CA 1
ATOM 847 C C . ALA A 1 102 ? 62.533 14.506 -80.961 1.00 94.38 102 ALA A C 1
ATOM 849 O O . ALA A 1 102 ? 62.109 14.321 -79.822 1.00 94.38 102 ALA A O 1
ATOM 850 N N . GLU A 1 103 ? 62.148 15.550 -81.698 1.00 94.25 103 GLU A N 1
ATOM 851 C CA . GLU A 1 103 ? 61.168 16.558 -81.276 1.00 94.25 103 GLU A CA 1
ATOM 852 C C . GLU A 1 103 ? 59.766 15.949 -81.118 1.00 94.25 103 GLU A C 1
ATOM 854 O O . GLU A 1 103 ? 59.131 16.143 -80.083 1.00 94.25 103 GLU A O 1
ATOM 859 N N . LEU A 1 104 ? 59.311 15.143 -82.087 1.00 93.81 104 LEU A N 1
ATOM 860 C CA . LEU A 1 104 ? 58.026 14.437 -82.005 1.00 93.81 104 LEU A CA 1
ATOM 861 C C . LEU A 1 104 ? 57.987 13.420 -80.857 1.00 93.81 104 LEU A C 1
ATOM 863 O O . LEU A 1 104 ? 56.985 13.358 -80.148 1.00 93.81 104 LEU A O 1
ATOM 867 N N . LYS A 1 105 ? 59.075 12.666 -80.631 1.00 94.88 105 LYS A N 1
ATOM 868 C CA . LYS A 1 105 ? 59.202 11.786 -79.457 1.00 94.88 105 LYS A CA 1
ATOM 869 C C . LYS A 1 105 ? 59.091 12.583 -78.165 1.00 94.88 105 LYS A C 1
ATOM 871 O O . LYS A 1 105 ? 58.199 12.308 -77.380 1.00 94.88 105 LYS A O 1
ATOM 876 N N . LYS A 1 106 ? 59.890 13.644 -78.006 1.00 95.94 106 LYS A N 1
ATOM 877 C CA . LYS A 1 106 ? 59.853 14.500 -76.814 1.00 95.94 106 LYS A CA 1
ATOM 878 C C . LYS A 1 106 ? 58.447 15.041 -76.523 1.00 95.94 106 LYS A C 1
ATOM 880 O O . LYS A 1 106 ? 58.037 15.032 -75.370 1.00 95.94 106 LYS A O 1
ATOM 885 N N . ILE A 1 107 ? 57.707 15.493 -77.539 1.00 92.56 107 ILE A N 1
ATOM 886 C CA . ILE A 1 107 ? 56.326 15.979 -77.368 1.00 92.56 107 ILE A CA 1
ATOM 887 C C . ILE A 1 107 ? 55.385 14.832 -76.962 1.00 92.56 107 ILE A C 1
ATOM 889 O O . ILE A 1 107 ? 54.564 15.012 -76.065 1.00 92.56 107 ILE A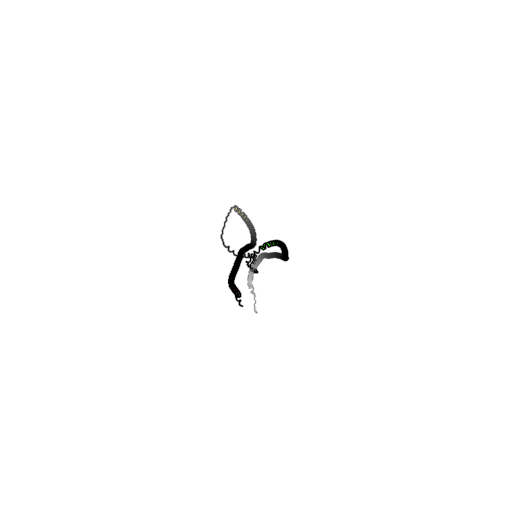 O 1
ATOM 893 N N . SER A 1 108 ? 55.530 13.649 -77.570 1.00 92.00 108 SER A N 1
ATOM 894 C CA . SER A 1 108 ? 54.782 12.442 -77.191 1.00 92.00 108 SER A CA 1
ATOM 895 C C . SER A 1 108 ? 55.046 12.051 -75.734 1.00 92.00 108 SER A C 1
ATOM 897 O O . SER A 1 108 ? 54.099 11.893 -74.967 1.00 92.00 108 SER A O 1
ATOM 899 N N . ASP A 1 109 ? 56.315 11.964 -75.335 1.00 93.81 109 ASP A N 1
ATOM 900 C CA . ASP A 1 109 ? 56.746 11.603 -73.982 1.00 93.81 109 ASP A CA 1
ATOM 901 C C . ASP A 1 109 ? 56.216 12.625 -72.957 1.00 93.81 109 ASP A C 1
ATOM 903 O O . ASP A 1 109 ? 55.572 12.254 -71.978 1.00 93.81 109 ASP A O 1
ATOM 907 N N . GLN A 1 110 ? 56.350 13.927 -73.245 1.00 93.25 110 GLN A N 1
ATOM 908 C CA . GLN A 1 110 ? 55.794 15.005 -72.416 1.00 93.25 110 GLN A CA 1
ATOM 909 C C . GLN A 1 110 ? 54.261 14.950 -72.296 1.00 93.25 110 GLN A C 1
ATOM 911 O O . GLN A 1 110 ? 53.730 15.304 -71.244 1.00 93.25 110 GLN A O 1
ATOM 916 N N . SER A 1 111 ? 53.547 14.506 -73.338 1.00 92.56 111 SER A N 1
ATOM 917 C CA . SER A 1 111 ? 52.087 14.324 -73.292 1.00 92.56 111 SER A CA 1
ATOM 918 C C . SER A 1 111 ? 51.658 13.081 -72.501 1.00 92.56 111 SER A C 1
ATOM 920 O O . SER A 1 111 ? 50.599 13.085 -71.875 1.00 92.56 111 SER A O 1
ATOM 922 N N . ALA A 1 112 ? 52.490 12.036 -72.478 1.00 92.31 112 ALA A N 1
ATOM 923 C CA . ALA A 1 112 ? 52.268 10.852 -71.656 1.00 92.31 112 ALA A CA 1
ATOM 924 C C . ALA A 1 112 ? 52.529 11.151 -70.171 1.00 92.31 112 ALA A C 1
ATOM 926 O O . ALA A 1 112 ? 51.713 10.788 -69.324 1.00 92.31 112 ALA A O 1
ATOM 927 N N . ASP A 1 113 ? 53.612 11.869 -69.855 1.00 94.00 113 ASP A N 1
ATOM 928 C CA . ASP A 1 113 ? 53.954 12.276 -68.487 1.00 94.00 113 ASP A CA 1
ATOM 929 C C . ASP A 1 113 ? 52.938 13.267 -67.893 1.00 94.00 113 ASP A C 1
ATOM 931 O O . ASP A 1 113 ? 52.578 13.150 -66.718 1.00 94.00 113 ASP A O 1
ATOM 935 N N . SER A 1 114 ? 52.421 14.220 -68.682 1.00 93.12 114 SER A N 1
ATOM 936 C CA . SER A 1 114 ? 51.382 15.143 -68.203 1.00 93.12 114 SER A CA 1
ATOM 937 C C . SER A 1 114 ? 50.060 14.421 -67.931 1.00 93.12 114 SER A C 1
ATOM 939 O O . SER A 1 114 ? 49.499 14.575 -66.843 1.00 93.12 114 SER A O 1
ATOM 941 N N . LEU A 1 115 ? 49.609 13.564 -68.856 1.00 93.56 115 LEU A N 1
ATOM 942 C CA . LEU A 1 115 ? 48.411 12.739 -68.685 1.00 93.56 115 LEU A CA 1
ATOM 943 C C . LEU A 1 115 ? 48.544 11.799 -67.478 1.00 93.56 115 LEU A C 1
ATOM 945 O O . LEU A 1 115 ? 47.612 11.674 -66.684 1.00 93.56 115 LEU A O 1
ATOM 949 N N . LYS A 1 116 ? 49.715 11.178 -67.294 1.00 94.19 116 LYS A N 1
ATOM 950 C CA . LYS A 1 116 ? 50.030 10.360 -66.118 1.00 94.19 116 LYS A CA 1
ATOM 951 C C . LYS A 1 116 ? 49.935 11.178 -64.826 1.00 94.19 116 LYS A C 1
ATOM 953 O O . LYS A 1 116 ? 49.245 10.751 -63.905 1.00 94.19 116 LYS A O 1
ATOM 958 N N . SER A 1 117 ? 50.537 12.369 -64.779 1.00 95.50 117 SER A N 1
ATOM 959 C CA . SER A 1 117 ? 50.467 13.254 -63.607 1.00 95.50 117 SER A CA 1
ATOM 960 C C . SER A 1 117 ? 49.033 13.691 -63.279 1.00 95.50 117 SER A C 1
ATOM 962 O O . SER A 1 117 ? 48.690 13.846 -62.107 1.00 95.50 117 SER A O 1
ATOM 964 N N . GLU A 1 118 ? 48.168 13.879 -64.280 1.00 94.69 118 GLU A N 1
ATOM 965 C CA . GLU A 1 118 ? 46.741 14.126 -64.045 1.00 94.69 118 GLU A CA 1
ATOM 966 C C . GLU A 1 118 ? 46.016 12.921 -63.438 1.00 94.69 118 GLU A C 1
ATOM 968 O O . GLU A 1 118 ? 45.188 13.105 -62.544 1.00 94.69 118 GLU A O 1
ATOM 973 N N . TRP A 1 119 ? 46.301 11.701 -63.899 1.00 94.50 119 TRP A N 1
ATOM 974 C CA . TRP A 1 119 ? 45.710 10.487 -63.329 1.00 94.50 119 TRP A CA 1
ATOM 975 C C . TRP A 1 119 ? 46.213 10.203 -61.913 1.00 94.50 119 TRP A C 1
ATOM 977 O O . TRP A 1 119 ? 45.405 9.868 -61.052 1.00 94.50 119 TRP A O 1
ATOM 987 N N . GLU A 1 120 ? 47.501 10.417 -61.639 1.00 95.19 120 GLU A N 1
ATOM 988 C CA . GLU A 1 120 ? 48.075 10.322 -60.290 1.00 95.19 120 GLU A CA 1
ATOM 989 C C . GLU A 1 120 ? 47.416 11.334 -59.337 1.00 95.19 120 GLU A C 1
ATOM 991 O O . GLU A 1 120 ? 46.991 10.964 -58.244 1.00 95.19 120 GLU A O 1
ATOM 996 N N . LYS A 1 121 ? 47.219 12.590 -59.769 1.00 96.81 121 LYS A N 1
ATOM 997 C CA . LYS A 1 121 ? 46.476 13.600 -58.990 1.00 96.81 121 LYS A CA 1
ATOM 998 C C . LYS A 1 121 ? 45.033 13.174 -58.717 1.00 96.81 121 LYS A C 1
ATOM 1000 O O . LYS A 1 121 ? 44.614 13.210 -57.565 1.00 96.81 121 LYS A O 1
ATOM 1005 N N . LYS A 1 122 ? 44.292 12.732 -59.743 1.00 96.69 122 LYS A N 1
ATOM 1006 C CA . LYS A 1 122 ? 42.905 12.242 -59.603 1.00 96.69 122 LYS A CA 1
ATOM 1007 C C . LYS A 1 122 ? 42.827 11.067 -58.620 1.00 96.69 122 LYS A C 1
ATOM 1009 O O . LYS A 1 122 ? 41.957 11.062 -57.754 1.00 96.69 122 LYS A O 1
ATOM 1014 N N . LEU A 1 123 ? 43.764 10.119 -58.704 1.00 95.38 123 LEU A N 1
ATOM 1015 C CA . LEU A 1 123 ? 43.861 8.983 -57.786 1.00 95.38 123 LEU A CA 1
ATOM 1016 C C . LEU A 1 123 ? 44.118 9.438 -56.342 1.00 95.38 123 LEU A C 1
ATOM 1018 O O . LEU A 1 123 ? 43.418 8.991 -55.439 1.00 95.38 123 LEU A O 1
ATOM 1022 N N . HIS A 1 124 ? 45.062 10.356 -56.114 1.00 96.06 124 HIS A N 1
ATOM 1023 C CA . HIS A 1 124 ? 45.322 10.896 -54.776 1.00 96.06 124 HIS A CA 1
ATOM 1024 C C . HIS A 1 124 ? 44.132 11.681 -54.202 1.00 96.06 124 HIS A C 1
ATOM 1026 O O . HIS A 1 124 ? 43.861 11.557 -53.011 1.00 96.06 124 HIS A O 1
ATOM 1032 N N . THR A 1 125 ? 43.388 12.435 -55.021 1.00 97.00 125 THR A N 1
ATOM 1033 C CA . THR A 1 125 ? 42.154 13.107 -54.577 1.00 97.00 125 THR A CA 1
ATOM 1034 C C . THR A 1 125 ? 41.092 12.100 -54.134 1.00 97.00 125 THR A C 1
ATOM 1036 O O . THR A 1 125 ? 40.546 12.252 -53.045 1.00 97.00 125 THR A O 1
ATOM 1039 N N . VAL A 1 126 ? 40.841 11.049 -54.925 1.00 95.94 126 VAL A N 1
ATOM 1040 C CA . VAL A 1 126 ? 39.857 10.007 -54.579 1.00 95.94 126 VAL A CA 1
ATOM 1041 C C . VAL A 1 126 ? 40.285 9.222 -53.336 1.00 95.94 126 VAL A C 1
ATOM 1043 O O . VAL A 1 126 ? 39.463 8.987 -52.456 1.00 95.94 126 VAL A O 1
ATOM 1046 N N . LEU A 1 127 ? 41.569 8.866 -53.209 1.00 94.56 127 LEU A N 1
ATOM 1047 C CA . LEU A 1 127 ? 42.084 8.188 -52.013 1.00 94.56 127 LEU A CA 1
ATOM 1048 C C . LEU A 1 127 ? 41.904 9.046 -50.752 1.00 94.56 127 LEU A C 1
ATOM 1050 O O . LEU A 1 127 ? 41.378 8.547 -49.761 1.00 94.56 127 LEU A O 1
ATOM 1054 N N . ALA A 1 128 ? 42.249 10.336 -50.804 1.00 96.12 128 ALA A N 1
ATOM 1055 C CA . ALA A 1 128 ? 42.064 11.248 -49.673 1.00 96.12 128 ALA A CA 1
ATOM 1056 C C . ALA A 1 128 ? 40.579 11.432 -49.296 1.00 96.12 128 ALA A C 1
ATOM 1058 O O . ALA A 1 128 ? 40.254 11.522 -48.114 1.00 96.12 128 ALA A O 1
ATOM 1059 N N . GLN A 1 129 ? 39.670 11.444 -50.280 1.00 95.31 129 GLN A N 1
ATOM 1060 C CA . GLN A 1 129 ? 38.223 11.466 -50.036 1.00 95.31 129 GLN A CA 1
ATOM 1061 C C . GLN A 1 129 ? 37.750 10.181 -49.339 1.00 95.31 129 GLN A C 1
ATOM 1063 O O . GLN A 1 129 ? 37.087 10.262 -48.310 1.00 95.31 129 GLN A O 1
ATOM 1068 N N . MET A 1 130 ? 38.160 9.003 -49.820 1.00 95.31 130 MET A N 1
ATOM 1069 C CA . MET A 1 130 ? 37.809 7.720 -49.195 1.00 95.31 130 MET A CA 1
ATOM 1070 C C . MET A 1 130 ? 38.402 7.558 -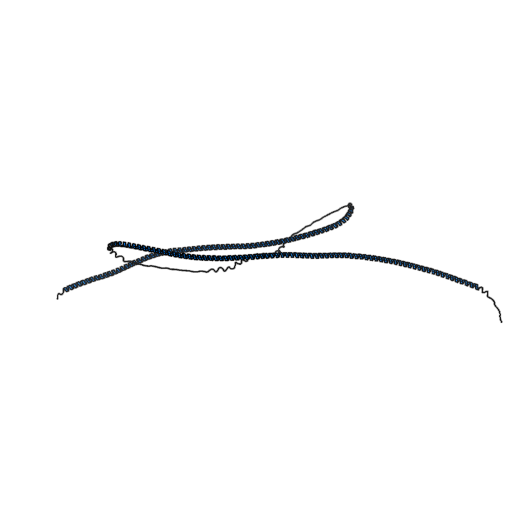47.783 1.00 95.31 130 MET A C 1
ATOM 1072 O O . MET A 1 130 ? 37.776 6.951 -46.912 1.00 95.31 130 MET A O 1
ATOM 1076 N N . GLU A 1 131 ? 39.597 8.096 -47.525 1.00 95.38 131 GLU A N 1
ATOM 1077 C CA . GLU A 1 131 ? 40.203 8.114 -46.187 1.00 95.38 131 GLU A CA 1
ATOM 1078 C C . GLU A 1 131 ? 39.453 9.053 -45.228 1.00 95.38 131 GLU A C 1
ATOM 1080 O O . GLU A 1 131 ? 39.213 8.674 -44.078 1.00 95.38 131 GLU A O 1
ATOM 1085 N N . GLN A 1 132 ? 39.005 10.219 -45.706 1.00 97.19 132 GLN A N 1
ATOM 1086 C CA . GLN A 1 132 ? 38.158 11.146 -44.949 1.00 97.19 132 GLN A CA 1
ATOM 1087 C C . GLN A 1 132 ? 36.778 10.538 -44.641 1.00 97.19 132 GLN A C 1
ATOM 1089 O O . GLN A 1 132 ? 36.357 10.538 -43.485 1.00 97.19 132 GLN A O 1
ATOM 1094 N N . GLU A 1 133 ? 36.095 9.954 -45.631 1.00 96.50 133 GLU A N 1
ATOM 1095 C CA . GLU A 1 133 ? 34.807 9.264 -45.445 1.00 96.50 133 GLU A CA 1
ATOM 1096 C C . GLU A 1 133 ? 34.919 8.125 -44.423 1.00 96.50 133 GLU A C 1
ATOM 1098 O O . GLU A 1 133 ? 34.084 7.993 -43.525 1.00 96.50 133 GLU A O 1
ATOM 1103 N N . LYS A 1 134 ? 35.991 7.327 -44.505 1.00 96.75 134 LYS A N 1
ATOM 1104 C CA . LYS A 1 134 ? 36.293 6.269 -43.535 1.00 96.75 134 LYS A CA 1
ATOM 1105 C C . LYS A 1 134 ? 36.492 6.829 -42.125 1.00 96.75 134 LYS A C 1
ATOM 1107 O O . LYS A 1 134 ? 35.968 6.246 -41.175 1.00 96.75 134 LYS A O 1
ATOM 1112 N N . PHE A 1 135 ? 37.221 7.936 -41.974 1.00 97.56 135 PHE A N 1
ATOM 1113 C CA . PHE A 1 135 ? 37.412 8.591 -40.679 1.00 97.56 135 PHE A CA 1
ATOM 1114 C C . PHE A 1 135 ? 36.089 9.128 -40.113 1.00 97.56 135 PHE A C 1
ATOM 1116 O O . PHE A 1 135 ? 35.786 8.899 -38.943 1.00 97.56 135 PHE A O 1
ATOM 1123 N N . GLU A 1 136 ? 35.252 9.763 -40.935 1.00 96.69 136 GLU A N 1
ATOM 1124 C CA . GLU A 1 136 ? 33.934 10.256 -40.517 1.00 96.69 136 GLU A CA 1
ATOM 1125 C C . GLU A 1 136 ? 32.967 9.130 -40.131 1.00 96.69 136 GLU A C 1
ATOM 1127 O O . GLU A 1 136 ? 32.221 9.273 -39.162 1.00 96.69 136 GLU A O 1
ATOM 1132 N N . LEU A 1 137 ? 32.998 7.995 -40.836 1.00 97.06 137 LEU A N 1
ATOM 1133 C CA . LEU A 1 137 ? 32.236 6.796 -40.473 1.00 97.06 137 LEU A CA 1
ATOM 1134 C C . LEU A 1 137 ? 32.729 6.189 -39.152 1.00 97.06 137 LEU A C 1
ATOM 1136 O O . LEU A 1 137 ? 31.911 5.852 -38.297 1.00 97.06 137 LEU A O 1
ATOM 1140 N N . GLN A 1 138 ? 34.047 6.095 -38.942 1.00 96.62 138 GLN A N 1
ATOM 1141 C CA . GLN A 1 138 ? 34.619 5.637 -37.670 1.00 96.62 138 GLN A CA 1
ATOM 1142 C C . GLN A 1 138 ? 34.285 6.588 -36.513 1.00 96.62 138 GLN A C 1
ATOM 1144 O O . GLN A 1 138 ? 33.976 6.122 -35.414 1.00 96.62 138 GLN A O 1
ATOM 1149 N N . LYS A 1 139 ? 34.280 7.904 -36.760 1.00 97.88 139 LYS A N 1
ATOM 1150 C CA . LYS A 1 139 ? 33.850 8.906 -35.783 1.00 97.88 139 LYS A CA 1
ATOM 1151 C C . LYS A 1 139 ? 32.374 8.727 -35.431 1.00 97.88 139 LYS A C 1
ATOM 1153 O O . LYS A 1 139 ? 32.085 8.473 -34.272 1.00 97.88 139 LYS A O 1
ATOM 1158 N N . LYS A 1 140 ? 31.464 8.743 -36.414 1.00 97.31 140 LYS A N 1
ATOM 1159 C CA . LYS A 1 140 ? 30.016 8.534 -36.199 1.00 97.31 140 LYS A CA 1
ATOM 1160 C C . LYS A 1 140 ? 29.728 7.229 -35.450 1.00 97.31 140 LYS A C 1
ATOM 1162 O O . LYS A 1 140 ? 28.940 7.216 -34.519 1.00 97.31 140 LYS A O 1
ATOM 1167 N N . HIS A 1 141 ? 30.416 6.138 -35.787 1.00 96.31 141 HIS A N 1
ATOM 1168 C CA . HIS A 1 141 ? 30.275 4.871 -35.065 1.00 96.31 141 HIS A CA 1
ATOM 1169 C C . HIS A 1 141 ? 30.761 4.948 -33.603 1.00 96.31 141 HIS A C 1
ATOM 1171 O O . HIS A 1 141 ? 30.216 4.268 -32.739 1.00 96.31 141 HIS A O 1
ATOM 1177 N N . THR A 1 142 ? 31.764 5.780 -33.309 1.00 96.44 142 THR A N 1
ATOM 1178 C CA . THR A 1 142 ? 32.241 6.028 -31.938 1.00 96.44 142 THR A CA 1
ATOM 1179 C C . THR A 1 142 ? 31.269 6.922 -31.168 1.00 96.44 142 THR A C 1
ATOM 1181 O O . THR A 1 142 ? 30.905 6.579 -30.046 1.00 96.44 142 THR A O 1
ATOM 1184 N N . ASP A 1 143 ? 30.806 8.010 -31.789 1.00 97.12 143 ASP A N 1
ATOM 1185 C CA . ASP A 1 143 ? 29.823 8.943 -31.230 1.00 97.12 143 ASP A CA 1
ATOM 1186 C C . ASP A 1 143 ? 28.515 8.191 -30.866 1.00 97.12 143 ASP A C 1
ATOM 1188 O O . ASP A 1 143 ? 28.062 8.253 -29.725 1.00 97.12 143 ASP A O 1
ATOM 1192 N N . ASN A 1 144 ? 27.980 7.362 -31.776 1.00 97.56 144 ASN A N 1
ATOM 1193 C CA . ASN A 1 144 ? 26.789 6.530 -31.534 1.00 97.56 144 ASN A CA 1
ATOM 1194 C C . ASN A 1 144 ? 26.974 5.519 -30.380 1.00 97.56 144 ASN A C 1
ATOM 1196 O O . ASN A 1 144 ? 26.021 5.197 -29.671 1.00 97.56 144 ASN A O 1
ATOM 1200 N N . ILE A 1 145 ? 28.183 4.972 -30.193 1.00 97.12 145 ILE A N 1
ATOM 1201 C CA . ILE A 1 145 ? 28.472 4.062 -29.069 1.00 97.12 145 ILE A CA 1
ATOM 1202 C C . ILE A 1 145 ? 28.491 4.830 -27.743 1.00 97.12 145 ILE A C 1
ATOM 1204 O O . ILE A 1 145 ? 28.038 4.295 -26.733 1.00 97.12 145 ILE A O 1
ATOM 1208 N N . GLN A 1 146 ? 28.990 6.069 -27.735 1.00 96.81 146 GLN A N 1
ATOM 1209 C CA . GLN A 1 146 ? 28.973 6.922 -26.546 1.00 96.81 146 GLN A CA 1
ATOM 1210 C C . GLN A 1 146 ? 27.537 7.292 -26.159 1.00 96.81 146 GLN A C 1
ATOM 1212 O O . GLN A 1 146 ? 27.165 7.073 -25.010 1.00 96.81 146 GLN A O 1
ATOM 1217 N N . GLU A 1 147 ? 26.707 7.712 -27.117 1.00 96.94 147 GLU A N 1
ATOM 1218 C CA . GLU A 1 147 ? 25.281 8.006 -26.904 1.00 96.94 147 GLU A CA 1
ATOM 1219 C C . GLU A 1 147 ? 24.530 6.804 -26.296 1.00 96.94 147 GLU A C 1
ATOM 1221 O O . GLU A 1 147 ? 23.901 6.929 -25.246 1.00 96.94 147 GLU A O 1
ATOM 1226 N N . LEU A 1 148 ? 24.690 5.600 -26.864 1.00 97.62 148 LEU A N 1
ATOM 1227 C CA . LEU A 1 148 ? 24.075 4.372 -26.332 1.00 97.62 148 LEU A CA 1
ATOM 1228 C C . LEU A 1 148 ? 24.561 3.996 -24.920 1.00 97.62 148 LEU A C 1
ATOM 1230 O O . LEU A 1 148 ? 23.791 3.440 -24.127 1.00 97.62 148 LEU A O 1
ATOM 1234 N N . LEU A 1 149 ? 25.826 4.270 -24.589 1.00 97.12 149 LEU A N 1
ATOM 1235 C CA . LEU A 1 149 ? 26.366 4.055 -23.244 1.00 97.12 149 LEU A CA 1
ATOM 1236 C C . LEU A 1 149 ? 25.831 5.096 -22.253 1.00 97.12 149 LEU A C 1
ATOM 1238 O O . LEU A 1 149 ? 25.487 4.735 -21.128 1.00 97.12 149 LEU A O 1
ATOM 1242 N N . GLU A 1 150 ? 25.720 6.361 -22.655 1.00 97.50 150 GLU A N 1
ATOM 1243 C CA . GLU A 1 150 ? 25.161 7.435 -21.832 1.00 97.50 150 GLU A CA 1
ATOM 1244 C C . GLU A 1 150 ? 23.671 7.211 -21.545 1.00 97.50 150 GLU A C 1
ATOM 1246 O O . GLU A 1 150 ? 23.279 7.262 -20.380 1.00 97.50 150 GLU A O 1
ATOM 1251 N N . ASP A 1 151 ? 22.864 6.850 -22.546 1.00 97.69 151 ASP A N 1
ATOM 1252 C CA . ASP A 1 151 ? 21.455 6.462 -22.374 1.00 97.69 151 ASP A CA 1
ATOM 1253 C C . ASP A 1 151 ? 21.297 5.263 -21.427 1.00 97.69 151 ASP A C 1
ATOM 1255 O O . ASP A 1 151 ? 20.446 5.256 -20.529 1.00 97.69 151 ASP A O 1
ATOM 1259 N N . THR A 1 152 ? 22.149 4.243 -21.583 1.00 96.69 152 THR A N 1
ATOM 1260 C CA . THR A 1 152 ? 22.139 3.058 -20.712 1.00 96.69 152 THR A CA 1
ATOM 1261 C C . THR A 1 152 ? 22.481 3.434 -19.268 1.00 96.69 152 THR A C 1
ATOM 1263 O O . THR A 1 152 ? 21.785 3.010 -18.343 1.00 96.69 152 THR A O 1
ATOM 1266 N N . ASN A 1 153 ? 23.497 4.275 -19.061 1.00 97.69 153 ASN A N 1
ATOM 1267 C CA . ASN A 1 153 ? 23.904 4.747 -17.736 1.00 97.69 153 ASN A CA 1
ATOM 1268 C C . ASN A 1 153 ? 22.842 5.648 -17.085 1.00 97.69 153 ASN A C 1
ATOM 1270 O O . ASN A 1 153 ? 22.545 5.479 -15.903 1.00 97.69 153 ASN A O 1
ATOM 1274 N N . GLN A 1 154 ? 22.212 6.554 -17.841 1.00 97.81 154 GLN A N 1
ATOM 1275 C CA . GLN A 1 154 ? 21.095 7.376 -17.359 1.00 97.81 154 GLN A CA 1
ATOM 1276 C C . GLN A 1 154 ? 19.901 6.509 -16.936 1.00 97.81 154 GLN A C 1
ATOM 1278 O O . GLN A 1 154 ? 19.308 6.729 -15.876 1.00 97.81 154 GLN A O 1
ATOM 1283 N N . ARG A 1 155 ? 19.569 5.481 -17.727 1.00 97.69 155 ARG A N 1
ATOM 1284 C CA . ARG A 1 155 ? 18.494 4.532 -17.413 1.00 97.69 155 ARG A CA 1
ATOM 1285 C C . ARG A 1 155 ? 18.797 3.696 -16.168 1.00 97.69 155 ARG A C 1
ATOM 1287 O O . ARG A 1 155 ? 17.884 3.465 -15.377 1.00 97.69 155 ARG A O 1
ATOM 1294 N N . LEU A 1 156 ? 20.049 3.274 -15.977 1.00 97.19 156 LEU A N 1
ATOM 1295 C CA . LEU A 1 156 ? 20.496 2.583 -14.763 1.00 97.19 156 LEU A CA 1
ATOM 1296 C C . LEU A 1 156 ? 20.408 3.500 -13.536 1.00 97.19 156 LEU A C 1
ATOM 1298 O O . LEU A 1 156 ? 19.726 3.145 -12.581 1.00 97.19 156 LEU A O 1
ATOM 1302 N N . ALA A 1 157 ? 20.976 4.707 -13.591 1.00 96.75 157 ALA A N 1
ATOM 1303 C CA . ALA A 1 157 ? 20.934 5.665 -12.482 1.00 96.75 157 ALA A CA 1
ATOM 1304 C C . ALA A 1 157 ? 19.494 6.047 -12.081 1.00 96.75 157 ALA A C 1
ATOM 1306 O O . ALA A 1 157 ? 19.182 6.181 -10.895 1.00 96.75 157 ALA A O 1
ATOM 1307 N N . LYS A 1 158 ? 18.580 6.169 -13.056 1.00 97.44 158 LYS A N 1
ATOM 1308 C CA . LYS A 1 158 ? 17.147 6.356 -12.790 1.00 97.44 158 LYS A CA 1
ATOM 1309 C C . LYS A 1 158 ? 16.533 5.144 -12.079 1.00 97.44 158 LYS A C 1
ATOM 1311 O O . LYS A 1 158 ? 15.820 5.326 -11.096 1.00 97.44 158 LYS A O 1
ATOM 1316 N N . MET A 1 159 ? 16.834 3.928 -12.532 1.00 96.56 159 MET A N 1
ATOM 1317 C CA . MET A 1 159 ? 16.342 2.688 -11.919 1.00 96.56 159 MET A CA 1
ATOM 1318 C C . MET A 1 159 ? 16.870 2.506 -10.484 1.00 96.56 159 MET A C 1
ATOM 1320 O O . MET A 1 159 ? 16.115 2.136 -9.588 1.00 96.56 159 MET A O 1
ATOM 1324 N N . GLU A 1 160 ? 18.143 2.823 -10.238 1.00 96.44 160 GLU A N 1
ATOM 1325 C CA . GLU A 1 160 ? 18.753 2.833 -8.902 1.00 96.44 160 GLU A CA 1
ATOM 1326 C C . GLU A 1 160 ? 18.090 3.864 -7.978 1.00 96.44 160 GLU A C 1
ATOM 1328 O O . GLU A 1 160 ? 17.811 3.565 -6.814 1.00 96.44 160 GLU A O 1
ATOM 1333 N N . ALA A 1 161 ? 17.773 5.059 -8.489 1.00 96.75 161 ALA A N 1
ATOM 1334 C CA . ALA A 1 161 ? 17.037 6.072 -7.738 1.00 96.75 161 ALA A CA 1
ATOM 1335 C C . ALA A 1 161 ? 15.600 5.622 -7.413 1.00 96.75 161 ALA A C 1
ATOM 1337 O O . ALA A 1 161 ? 15.149 5.795 -6.278 1.00 96.75 161 ALA A O 1
ATOM 1338 N N . GLU A 1 162 ? 14.901 5.002 -8.369 1.00 96.62 162 GLU A N 1
ATOM 1339 C CA . GLU A 1 162 ? 13.554 4.447 -8.190 1.00 96.62 162 GLU A CA 1
ATOM 1340 C C . GLU A 1 162 ? 13.549 3.336 -7.125 1.00 96.62 162 GLU A C 1
ATOM 1342 O O . GLU A 1 162 ? 12.840 3.468 -6.121 1.00 96.62 162 GLU A O 1
ATOM 1347 N N . TYR A 1 163 ? 14.423 2.326 -7.236 1.00 97.31 163 TYR A N 1
ATOM 1348 C CA . TYR A 1 163 ? 14.608 1.308 -6.190 1.00 97.31 163 TYR A CA 1
ATOM 1349 C C . TYR A 1 163 ? 15.006 1.925 -4.843 1.00 97.31 163 TYR A C 1
ATOM 1351 O O . TYR A 1 163 ? 14.473 1.544 -3.800 1.00 97.31 163 TYR A O 1
ATOM 1359 N N . GLY A 1 164 ? 15.888 2.926 -4.849 1.00 97.75 164 GLY A N 1
ATOM 1360 C CA . GLY A 1 164 ? 16.295 3.658 -3.654 1.00 97.75 164 GLY A CA 1
ATOM 1361 C C . GLY A 1 164 ? 15.147 4.418 -2.984 1.00 97.75 164 GLY A C 1
ATOM 1362 O O . GLY A 1 164 ? 15.160 4.587 -1.764 1.00 97.75 164 GLY A O 1
ATOM 1363 N N . THR A 1 165 ? 14.147 4.898 -3.732 1.00 96.94 165 THR A N 1
ATOM 1364 C CA . THR A 1 165 ? 12.917 5.474 -3.152 1.00 96.94 165 THR A CA 1
ATOM 1365 C C . THR A 1 165 ? 11.954 4.401 -2.650 1.00 96.94 165 THR A C 1
ATOM 1367 O O . THR A 1 165 ? 11.440 4.535 -1.539 1.00 96.94 165 THR A O 1
ATOM 1370 N N . GLN A 1 166 ? 11.772 3.308 -3.398 1.00 96.81 166 GLN A N 1
ATOM 1371 C CA . GLN A 1 166 ? 10.917 2.189 -3.000 1.00 96.81 166 GLN A CA 1
ATOM 1372 C C . GLN A 1 166 ? 11.406 1.542 -1.696 1.00 96.81 166 GLN A C 1
ATOM 1374 O O . GLN A 1 166 ? 10.608 1.331 -0.784 1.00 96.81 166 GLN A O 1
ATOM 1379 N N . ALA A 1 167 ? 12.716 1.307 -1.565 1.00 95.62 167 ALA A N 1
ATOM 1380 C CA . ALA A 1 167 ? 13.325 0.755 -0.358 1.00 95.62 167 ALA A CA 1
ATOM 1381 C C . ALA A 1 167 ? 13.043 1.631 0.875 1.00 95.62 167 ALA A C 1
ATOM 1383 O O . ALA A 1 167 ? 12.537 1.131 1.881 1.00 95.62 167 ALA A O 1
ATOM 1384 N N . ARG A 1 168 ? 13.265 2.952 0.774 1.00 96.94 168 ARG A N 1
ATOM 1385 C CA . ARG A 1 168 ? 12.952 3.920 1.844 1.00 96.94 168 ARG A CA 1
ATOM 1386 C C . ARG A 1 168 ? 11.464 3.945 2.204 1.00 96.94 168 ARG A C 1
ATOM 1388 O O . ARG A 1 168 ? 11.138 4.039 3.384 1.00 96.94 168 ARG A O 1
ATOM 1395 N N . ALA A 1 169 ? 10.568 3.825 1.223 1.00 95.81 169 ALA A N 1
ATOM 1396 C CA . ALA A 1 169 ? 9.131 3.735 1.478 1.00 95.81 169 ALA A CA 1
ATOM 1397 C C . ALA A 1 169 ? 8.769 2.445 2.238 1.00 95.81 169 ALA A C 1
ATOM 1399 O O . ALA A 1 169 ? 8.072 2.510 3.250 1.00 95.81 169 ALA A O 1
ATOM 1400 N N . THR A 1 170 ? 9.295 1.287 1.817 1.00 95.44 170 THR A N 1
ATOM 1401 C CA . THR A 1 170 ? 9.068 0.019 2.532 1.00 95.44 170 THR A CA 1
ATOM 1402 C C . THR A 1 170 ? 9.636 0.049 3.950 1.00 95.44 170 THR A C 1
ATOM 1404 O O . THR A 1 170 ? 8.948 -0.338 4.892 1.00 95.44 170 THR A O 1
ATOM 1407 N N . GLU A 1 171 ? 10.840 0.593 4.136 1.00 97.12 171 GLU A N 1
ATOM 1408 C CA . GLU A 1 171 ? 11.469 0.729 5.450 1.00 97.12 171 GLU A CA 1
ATOM 1409 C C . GLU A 1 171 ? 10.643 1.632 6.382 1.00 97.12 171 GLU A C 1
ATOM 1411 O O . GLU A 1 171 ? 10.468 1.309 7.557 1.00 97.12 171 GLU A O 1
ATOM 1416 N N . GLN A 1 172 ? 10.053 2.716 5.861 1.00 97.06 172 GLN A N 1
ATOM 1417 C CA . GLN A 1 172 ? 9.145 3.548 6.648 1.00 97.06 172 GLN A CA 1
ATOM 1418 C C . GLN A 1 172 ? 7.884 2.783 7.069 1.00 97.06 172 GLN A C 1
ATOM 1420 O O . GLN A 1 172 ? 7.548 2.800 8.250 1.00 97.06 172 GLN A O 1
ATOM 1425 N N . THR A 1 173 ? 7.246 2.032 6.162 1.00 96.69 173 THR A N 1
ATOM 1426 C CA . THR A 1 173 ? 6.073 1.219 6.537 1.00 96.69 173 THR A CA 1
ATOM 1427 C C . THR A 1 173 ? 6.396 0.161 7.597 1.00 96.69 173 THR A C 1
ATOM 1429 O O . THR A 1 173 ? 5.558 -0.114 8.452 1.00 96.69 173 THR A O 1
ATOM 1432 N N . VAL A 1 174 ? 7.619 -0.386 7.613 1.00 96.00 174 VAL A N 1
ATOM 1433 C CA . VAL A 1 174 ? 8.077 -1.293 8.681 1.00 96.00 174 VAL A CA 1
ATOM 1434 C C . VAL A 1 174 ? 8.192 -0.556 10.019 1.00 96.00 174 VAL A C 1
ATOM 1436 O O . VAL A 1 174 ? 7.672 -1.051 11.018 1.00 96.00 174 VAL A O 1
ATOM 1439 N N . ARG A 1 175 ? 8.785 0.648 10.055 1.00 97.44 175 ARG A N 1
ATOM 1440 C CA . ARG A 1 175 ? 8.860 1.471 11.282 1.00 97.44 175 ARG A CA 1
ATOM 1441 C C . ARG A 1 175 ? 7.477 1.837 11.825 1.00 97.44 175 ARG A C 1
ATOM 1443 O O . ARG A 1 175 ? 7.265 1.774 13.036 1.00 97.44 175 ARG A O 1
ATOM 1450 N N . ASP A 1 176 ? 6.542 2.189 10.946 1.00 97.50 176 ASP A N 1
ATOM 1451 C CA . ASP A 1 176 ? 5.174 2.556 11.325 1.00 97.50 176 ASP A CA 1
ATOM 1452 C C . ASP A 1 176 ? 4.413 1.345 11.904 1.00 97.50 176 ASP A C 1
ATOM 1454 O O . ASP A 1 176 ? 3.732 1.458 12.929 1.00 97.50 176 ASP A O 1
ATOM 1458 N N . LEU A 1 177 ? 4.594 0.156 11.313 1.00 96.75 177 LEU A N 1
ATOM 1459 C CA . LEU A 1 177 ? 4.058 -1.105 11.837 1.00 96.75 177 LEU A CA 1
ATOM 1460 C C . LEU A 1 177 ? 4.693 -1.489 13.182 1.00 96.75 177 LEU A C 1
ATOM 1462 O O . LEU A 1 177 ? 3.971 -1.849 14.111 1.00 96.75 177 LEU A O 1
ATOM 1466 N N . GLU A 1 178 ? 6.013 -1.362 13.335 1.00 97.12 178 GLU A N 1
ATOM 1467 C CA . GLU A 1 178 ? 6.693 -1.576 14.618 1.00 97.12 178 GLU A CA 1
ATOM 1468 C C . GLU A 1 178 ? 6.174 -0.641 15.717 1.00 97.12 178 GLU A C 1
ATOM 1470 O O . GLU A 1 178 ? 5.972 -1.073 16.855 1.00 97.12 178 GLU A O 1
ATOM 1475 N N . ALA A 1 179 ? 5.970 0.641 15.401 1.00 97.25 179 ALA A N 1
ATOM 1476 C CA . ALA A 1 179 ? 5.413 1.615 16.333 1.00 97.25 179 ALA A CA 1
ATOM 1477 C C . ALA A 1 179 ? 3.982 1.234 16.741 1.00 97.25 179 ALA A C 1
ATOM 1479 O O . ALA A 1 179 ? 3.651 1.262 17.930 1.00 97.25 179 ALA A O 1
ATOM 1480 N N . ARG A 1 180 ? 3.154 0.789 15.784 1.00 97.94 180 ARG A N 1
ATOM 1481 C CA . ARG A 1 180 ? 1.788 0.328 16.058 1.00 97.94 180 ARG A CA 1
ATOM 1482 C C . ARG A 1 180 ? 1.757 -0.947 16.907 1.00 97.94 180 ARG A C 1
ATOM 1484 O O . ARG A 1 180 ? 0.924 -1.038 17.804 1.00 97.94 180 ARG A O 1
ATOM 1491 N N . VAL A 1 181 ? 2.676 -1.893 16.692 1.00 97.62 181 VAL A N 1
ATOM 1492 C CA . VAL A 1 181 ? 2.826 -3.087 17.548 1.00 97.62 181 VAL A CA 1
ATOM 1493 C C . VAL A 1 181 ? 3.229 -2.693 18.972 1.00 97.62 181 VAL A C 1
ATOM 1495 O O . VAL A 1 181 ? 2.599 -3.149 19.923 1.00 97.62 181 VAL A O 1
ATOM 1498 N N . LYS A 1 182 ? 4.211 -1.794 19.136 1.00 96.38 182 LYS A N 1
ATOM 1499 C CA . LYS A 1 182 ? 4.638 -1.285 20.456 1.00 96.38 182 LYS A CA 1
ATOM 1500 C C . LYS A 1 182 ? 3.480 -0.606 21.204 1.00 96.38 182 LYS A C 1
ATOM 1502 O O . LYS A 1 182 ? 3.310 -0.848 22.395 1.00 96.38 182 LYS A O 1
ATOM 1507 N N . GLN A 1 183 ? 2.645 0.173 20.508 1.00 97.31 183 GLN A N 1
ATOM 1508 C CA . GLN A 1 183 ? 1.427 0.759 21.081 1.00 97.31 183 GLN A CA 1
ATOM 1509 C C . GLN A 1 183 ? 0.420 -0.316 21.529 1.00 97.31 183 GLN A C 1
ATOM 1511 O O . GLN A 1 183 ? -0.060 -0.266 22.660 1.00 97.31 183 GLN A O 1
ATOM 1516 N N . LEU A 1 184 ? 0.115 -1.293 20.668 1.00 96.38 184 LEU A N 1
ATOM 1517 C CA . LEU A 1 184 ? -0.862 -2.347 20.966 1.00 96.38 184 LEU A CA 1
ATOM 1518 C C . LEU A 1 184 ? -0.446 -3.208 22.172 1.00 96.38 184 LEU A C 1
ATOM 1520 O O . LEU A 1 184 ? -1.305 -3.567 22.975 1.00 96.38 184 LEU A O 1
ATOM 1524 N N . SER A 1 185 ? 0.850 -3.483 22.357 1.00 96.31 185 SER A N 1
ATOM 1525 C CA . SER A 1 185 ? 1.349 -4.162 23.565 1.00 96.31 185 SER A CA 1
ATOM 1526 C C . SER A 1 185 ? 1.019 -3.382 24.842 1.00 96.31 185 SER A C 1
ATOM 1528 O O . SER A 1 185 ? 0.488 -3.957 25.789 1.00 96.31 185 SER A O 1
ATOM 1530 N N . VAL A 1 186 ? 1.246 -2.063 24.850 1.00 97.75 186 VAL A N 1
ATOM 1531 C CA . VAL A 1 186 ? 0.931 -1.193 25.999 1.00 97.75 186 VAL A CA 1
ATOM 1532 C C . VAL A 1 186 ? -0.583 -1.101 26.237 1.00 97.75 186 VAL A C 1
ATOM 1534 O O . VAL A 1 186 ? -1.033 -1.082 27.382 1.00 97.75 186 VAL A O 1
ATOM 1537 N N . GLU A 1 187 ? -1.403 -1.086 25.184 1.00 96.44 187 GLU A N 1
ATOM 1538 C CA . GLU A 1 187 ? -2.870 -1.139 25.305 1.00 96.44 187 GLU A CA 1
ATOM 1539 C C . GLU A 1 187 ? -3.340 -2.471 25.933 1.00 96.44 187 GLU A C 1
ATOM 1541 O O . GLU A 1 187 ? -4.200 -2.468 26.819 1.00 96.44 187 GLU A O 1
ATOM 1546 N N . VAL A 1 188 ? -2.721 -3.601 25.566 1.00 97.06 188 VAL A N 1
ATOM 1547 C CA . VAL A 1 188 ? -2.987 -4.926 26.163 1.00 97.06 188 VAL A CA 1
ATOM 1548 C C . VAL A 1 188 ? -2.529 -5.006 27.625 1.00 97.06 188 VAL A C 1
ATOM 1550 O O . VAL A 1 188 ? -3.268 -5.525 28.463 1.00 97.06 188 VAL A O 1
ATOM 1553 N N . GLU A 1 189 ? -1.355 -4.471 27.966 1.00 96.06 189 GLU A N 1
ATOM 1554 C CA . GLU A 1 189 ? -0.852 -4.415 29.348 1.00 96.06 189 GLU A CA 1
ATOM 1555 C C . GLU A 1 189 ? -1.775 -3.592 30.260 1.00 96.06 189 GLU A C 1
ATOM 1557 O O . GLU A 1 189 ? -2.157 -4.056 31.338 1.00 96.06 189 GLU A O 1
ATOM 1562 N N . ASN A 1 190 ? -2.231 -2.424 29.797 1.00 97.19 190 ASN A N 1
ATOM 1563 C CA . ASN A 1 190 ? -3.220 -1.613 30.513 1.00 97.19 190 ASN A CA 1
ATOM 1564 C C . ASN A 1 190 ? -4.566 -2.345 30.674 1.00 97.19 190 ASN A C 1
ATOM 1566 O O . ASN A 1 190 ? -5.160 -2.323 31.755 1.00 97.19 190 ASN A O 1
ATOM 1570 N N . GLY A 1 191 ? -5.031 -3.050 29.635 1.00 96.81 191 GLY A N 1
ATOM 1571 C CA . GLY A 1 191 ? -6.233 -3.887 29.701 1.00 96.81 191 GLY A CA 1
ATOM 1572 C C . GLY A 1 191 ? -6.107 -5.070 30.673 1.00 96.81 191 GLY A C 1
ATOM 1573 O O . GLY A 1 191 ? -7.082 -5.450 31.325 1.00 96.81 191 GLY A O 1
ATOM 1574 N N . ASN A 1 192 ? -4.909 -5.638 30.827 1.00 96.69 192 ASN A N 1
ATOM 1575 C CA . ASN A 1 192 ? -4.623 -6.666 31.830 1.00 96.69 192 ASN A CA 1
ATOM 1576 C C . ASN A 1 192 ? -4.663 -6.090 33.251 1.00 96.69 192 ASN A C 1
ATOM 1578 O O . ASN A 1 192 ? -5.340 -6.654 34.112 1.00 96.69 192 ASN A O 1
ATOM 1582 N N . LEU A 1 193 ? -4.019 -4.942 33.480 1.00 97.44 193 LEU A N 1
ATOM 1583 C CA . LEU A 1 193 ? -4.018 -4.259 34.776 1.00 97.44 193 LEU A CA 1
ATOM 1584 C C . LEU A 1 193 ? -5.436 -3.855 35.217 1.00 97.44 193 LEU A C 1
ATOM 1586 O O . LEU A 1 193 ? -5.793 -4.023 36.383 1.00 97.44 193 LEU A O 1
ATOM 1590 N N . LEU A 1 194 ? -6.271 -3.374 34.289 1.00 97.19 194 LEU A N 1
ATOM 1591 C CA . LEU A 1 194 ? -7.668 -3.041 34.577 1.00 97.19 194 LEU A CA 1
ATOM 1592 C C . LEU A 1 194 ? -8.492 -4.288 34.940 1.00 97.19 194 LEU A C 1
ATOM 1594 O O . LEU A 1 194 ? -9.226 -4.267 35.926 1.00 97.19 194 LEU A O 1
ATOM 1598 N N . ARG A 1 195 ? -8.327 -5.399 34.205 1.00 96.75 195 ARG A N 1
ATOM 1599 C CA . ARG A 1 195 ? -8.975 -6.681 34.544 1.00 96.75 195 ARG A CA 1
ATOM 1600 C C . ARG A 1 195 ? -8.539 -7.207 35.912 1.00 96.75 195 ARG A C 1
ATOM 1602 O O . ARG A 1 195 ? -9.376 -7.729 36.647 1.00 96.75 195 ARG A O 1
ATOM 1609 N N . GLN A 1 196 ? -7.269 -7.038 36.281 1.00 96.88 196 GLN A N 1
ATOM 1610 C CA . GLN A 1 196 ? -6.767 -7.416 37.602 1.00 96.88 196 GLN A CA 1
ATOM 1611 C C . GLN A 1 196 ? -7.434 -6.596 38.719 1.00 96.88 196 GLN A C 1
ATOM 1613 O O . GLN A 1 196 ? -7.910 -7.189 39.685 1.00 96.88 196 GLN A O 1
ATOM 1618 N N . LYS A 1 197 ? -7.551 -5.267 38.560 1.00 97.56 197 LYS A N 1
ATOM 1619 C CA . LYS A 1 197 ? -8.255 -4.397 39.523 1.00 97.56 197 LYS A CA 1
ATOM 1620 C C . LYS A 1 197 ? -9.718 -4.790 39.709 1.00 97.56 197 LYS A C 1
ATOM 1622 O O . LYS A 1 197 ? -10.124 -5.061 40.831 1.00 97.56 197 LYS A O 1
ATOM 1627 N N . VAL A 1 198 ? -10.475 -4.936 38.619 1.00 97.00 198 VAL A N 1
ATOM 1628 C CA . VAL A 1 198 ? -11.893 -5.345 38.679 1.00 97.00 198 VAL A CA 1
ATOM 1629 C C . VAL A 1 198 ? -12.057 -6.728 39.331 1.00 97.00 198 VAL A C 1
ATOM 1631 O O . VAL A 1 198 ? -13.028 -6.970 40.045 1.00 97.00 198 VAL A O 1
ATOM 1634 N N . THR A 1 199 ? -11.094 -7.637 39.142 1.00 96.25 199 THR A N 1
ATOM 1635 C CA . THR A 1 199 ? -11.093 -8.953 39.808 1.00 96.25 199 THR A CA 1
ATOM 1636 C C . THR A 1 199 ? -10.842 -8.837 41.316 1.00 96.25 199 THR A C 1
ATOM 1638 O O . THR A 1 199 ? -11.462 -9.567 42.089 1.00 96.25 199 THR A O 1
ATOM 1641 N N . GLN A 1 200 ? -9.977 -7.913 41.746 1.00 97.19 200 GLN A N 1
ATOM 1642 C CA . GLN A 1 200 ? -9.736 -7.624 43.162 1.00 97.19 200 GLN A CA 1
ATOM 1643 C C . GLN A 1 200 ? -10.953 -6.946 43.814 1.00 97.19 200 GLN A C 1
ATOM 1645 O O . GLN A 1 200 ? -11.449 -7.445 44.820 1.00 97.19 200 GLN A O 1
ATOM 1650 N N . GLU A 1 201 ? -11.485 -5.882 43.208 1.00 96.69 201 GLU A N 1
ATOM 1651 C CA . GLU A 1 201 ? -12.683 -5.162 43.674 1.00 96.69 201 GLU A CA 1
ATOM 1652 C C . GLU A 1 201 ? -13.887 -6.113 43.816 1.00 96.69 201 GLU A C 1
ATOM 1654 O O . GLU A 1 201 ? -14.619 -6.071 44.805 1.00 96.69 201 GLU A O 1
ATOM 1659 N N . LYS A 1 202 ? -14.054 -7.048 42.869 1.00 97.12 202 LYS A N 1
ATOM 1660 C CA . LYS A 1 202 ? -15.046 -8.129 42.955 1.00 97.12 202 LYS A CA 1
ATOM 1661 C C . LYS A 1 202 ? -14.839 -9.016 44.190 1.00 97.12 202 LYS A C 1
ATOM 1663 O O . LYS A 1 202 ? -15.812 -9.310 44.879 1.00 97.12 202 LYS A O 1
ATOM 1668 N N . ALA A 1 203 ? -13.609 -9.448 44.466 1.00 96.25 203 ALA A N 1
ATOM 1669 C CA . ALA A 1 203 ? -13.311 -10.310 45.611 1.00 96.25 203 ALA A CA 1
ATOM 1670 C C . ALA A 1 203 ? -13.523 -9.583 46.954 1.00 96.25 203 ALA A C 1
ATOM 1672 O O . ALA A 1 203 ? -14.044 -10.171 47.901 1.00 96.25 203 ALA A O 1
ATOM 1673 N N . GLU A 1 204 ? -13.186 -8.293 47.026 1.00 97.25 204 GLU A N 1
ATOM 1674 C CA . GLU A 1 204 ? -13.447 -7.436 48.191 1.00 97.25 204 GLU A CA 1
ATOM 1675 C C . GLU A 1 204 ? -14.961 -7.278 48.441 1.00 97.25 204 GLU A C 1
ATOM 1677 O O . GLU A 1 204 ? -15.428 -7.438 49.571 1.00 97.25 204 GLU A O 1
ATOM 1682 N N . LEU A 1 205 ? -15.762 -7.080 47.386 1.00 95.88 205 LEU A N 1
ATOM 1683 C CA . LEU A 1 205 ? -17.228 -7.064 47.478 1.00 95.88 205 LEU A CA 1
ATOM 1684 C C . LEU A 1 205 ? -17.821 -8.425 47.885 1.00 95.88 205 LEU A C 1
ATOM 1686 O O . LEU A 1 205 ? -18.755 -8.463 48.685 1.00 95.88 205 LEU A O 1
ATOM 1690 N N . GLU A 1 206 ? -17.280 -9.542 47.392 1.00 96.19 206 GLU A N 1
ATOM 1691 C CA . GLU A 1 206 ? -17.704 -10.892 47.799 1.00 96.19 206 GLU A CA 1
ATOM 1692 C C . GLU A 1 206 ? -17.434 -11.149 49.295 1.00 96.19 206 GLU A C 1
ATOM 1694 O O . GLU A 1 206 ? -18.289 -11.711 49.985 1.00 96.19 206 GLU A O 1
ATOM 1699 N N . ILE A 1 207 ? -16.312 -10.651 49.832 1.00 96.75 207 ILE A N 1
ATOM 1700 C CA . ILE A 1 207 ? -16.008 -10.676 51.274 1.00 96.75 207 ILE A CA 1
ATOM 1701 C C . ILE A 1 207 ? -17.005 -9.813 52.067 1.00 96.75 207 ILE A C 1
ATOM 1703 O O . ILE A 1 207 ? -17.530 -10.268 53.087 1.00 96.75 207 ILE A O 1
ATOM 1707 N N . HIS A 1 208 ? -17.323 -8.601 51.601 1.00 97.19 208 HIS A N 1
ATOM 1708 C CA . HIS A 1 208 ? -18.308 -7.736 52.265 1.00 97.19 208 HIS A CA 1
ATOM 1709 C C . HIS A 1 208 ? -19.722 -8.340 52.282 1.00 97.19 208 HIS A C 1
ATOM 1711 O O . HIS A 1 208 ? -20.399 -8.284 53.310 1.00 97.19 208 HIS A O 1
ATOM 1717 N N . ILE A 1 209 ? -20.160 -8.972 51.187 1.00 95.62 209 ILE A N 1
ATOM 1718 C CA . ILE A 1 209 ? -21.452 -9.675 51.122 1.00 95.62 209 ILE A CA 1
ATOM 1719 C C . ILE A 1 209 ? -21.483 -10.845 52.115 1.00 95.62 209 ILE A C 1
ATOM 1721 O O . ILE A 1 209 ? -22.489 -11.032 52.807 1.00 95.62 209 ILE A O 1
ATOM 1725 N N . ALA A 1 210 ? -20.392 -11.608 52.236 1.00 96.00 210 ALA A N 1
ATOM 1726 C CA . ALA A 1 210 ? -20.287 -12.695 53.207 1.00 96.00 210 ALA A CA 1
ATOM 1727 C C . ALA A 1 210 ? -20.357 -12.190 54.663 1.00 96.00 210 ALA A C 1
ATOM 1729 O O . ALA A 1 210 ? -21.076 -12.775 55.474 1.00 96.00 210 ALA A O 1
ATOM 1730 N N . ALA A 1 211 ? -19.681 -11.079 54.981 1.00 96.94 211 ALA A N 1
ATOM 1731 C CA . ALA A 1 211 ? -19.716 -10.463 56.310 1.00 96.94 211 ALA A CA 1
ATOM 1732 C C . ALA A 1 211 ? -21.131 -9.993 56.698 1.00 96.94 211 ALA A C 1
ATOM 1734 O O . ALA A 1 211 ? -21.657 -10.414 57.728 1.00 96.94 211 ALA A O 1
ATOM 1735 N N . ILE A 1 212 ? -21.795 -9.217 55.832 1.00 96.00 212 ILE A N 1
ATOM 1736 C CA . ILE A 1 212 ? -23.169 -8.731 56.063 1.00 96.00 212 ILE A CA 1
ATOM 1737 C C . ILE A 1 212 ? -24.159 -9.904 56.186 1.00 96.00 212 ILE A C 1
ATOM 1739 O O . ILE A 1 212 ? -25.085 -9.864 56.998 1.00 96.00 212 ILE A O 1
ATOM 1743 N N . SER A 1 213 ? -23.951 -10.984 55.425 1.00 96.62 213 SER A N 1
ATOM 1744 C CA . SER A 1 213 ? -24.773 -12.199 55.525 1.00 96.62 213 SER A CA 1
ATOM 1745 C C . SER A 1 213 ? -24.620 -12.897 56.882 1.00 96.62 213 SER A C 1
ATOM 1747 O O . SER A 1 213 ? -25.612 -13.378 57.433 1.00 96.62 213 SER A O 1
ATOM 1749 N N . ALA A 1 214 ? -23.408 -12.922 57.447 1.00 96.31 214 ALA A N 1
ATOM 1750 C CA . ALA A 1 214 ? -23.150 -13.473 58.776 1.00 96.31 214 ALA A CA 1
ATOM 1751 C C . ALA A 1 214 ? -23.757 -12.601 59.891 1.00 96.31 214 ALA A C 1
ATOM 1753 O O . ALA A 1 214 ? -24.415 -13.133 60.785 1.00 96.31 214 ALA A O 1
ATOM 1754 N N . GLU A 1 215 ? -23.622 -11.272 59.808 1.00 96.06 215 GLU A N 1
ATOM 1755 C CA . GLU A 1 215 ? -24.263 -10.327 60.739 1.00 96.06 215 GLU A CA 1
ATOM 1756 C C . GLU A 1 215 ? -25.795 -10.470 60.733 1.00 96.06 215 GLU A C 1
ATOM 1758 O O . GLU A 1 215 ? -26.427 -10.551 61.789 1.00 96.06 215 GLU A O 1
ATOM 1763 N N . LEU A 1 216 ? -26.400 -10.582 59.544 1.00 96.00 216 LEU A N 1
ATOM 1764 C CA . LEU A 1 216 ? -27.833 -10.828 59.383 1.00 96.00 216 LEU A CA 1
ATOM 1765 C C . LEU A 1 216 ? -28.251 -12.185 59.971 1.00 96.00 216 LEU A C 1
ATOM 1767 O O . LEU A 1 216 ? -29.308 -12.288 60.599 1.00 96.00 216 LEU A O 1
ATOM 1771 N N . GLN A 1 217 ? -27.444 -13.234 59.796 1.00 96.31 217 GLN A N 1
ATOM 1772 C CA . GLN A 1 217 ? -27.715 -14.538 60.401 1.00 96.31 217 GLN A CA 1
ATOM 1773 C C . GLN A 1 217 ? -27.648 -14.466 61.934 1.00 96.31 217 GLN A C 1
ATOM 1775 O O . GLN A 1 217 ? -28.531 -15.002 62.607 1.00 96.31 217 GLN A O 1
ATOM 1780 N N . GLU A 1 218 ? -26.668 -13.756 62.499 1.00 96.38 218 GLU A N 1
ATOM 1781 C CA . GLU A 1 218 ? -26.555 -13.580 63.947 1.00 96.38 218 GLU A CA 1
ATOM 1782 C C . GLU A 1 218 ? -27.724 -12.759 64.518 1.00 96.38 218 GLU A C 1
ATOM 1784 O O . GLU A 1 218 ? -28.326 -13.148 65.520 1.00 96.38 218 GLU A O 1
ATOM 1789 N N . ALA A 1 219 ? -28.120 -11.671 63.849 1.00 95.75 219 ALA A N 1
ATOM 1790 C CA . ALA A 1 219 ? -29.277 -10.860 64.229 1.00 95.75 219 ALA A CA 1
ATOM 1791 C C . ALA A 1 219 ? -30.594 -11.663 64.209 1.00 95.75 219 ALA A C 1
ATOM 1793 O O . ALA A 1 219 ? -31.433 -11.507 65.102 1.00 95.75 219 ALA A O 1
ATOM 1794 N N . ASN A 1 220 ? -30.763 -12.567 63.238 1.00 96.00 220 ASN A N 1
ATOM 1795 C CA . ASN A 1 220 ? -31.893 -13.497 63.195 1.00 96.00 220 ASN A CA 1
ATOM 1796 C C . ASN A 1 220 ? -31.847 -14.516 64.347 1.00 96.00 220 ASN A C 1
ATOM 1798 O O . ASN A 1 220 ? -32.871 -14.757 64.987 1.00 96.00 220 ASN A O 1
ATOM 1802 N N . CYS A 1 221 ? -30.673 -15.066 64.675 1.00 96.56 221 CYS A N 1
ATOM 1803 C CA . CYS A 1 221 ? -30.502 -15.940 65.840 1.00 96.56 221 CYS A CA 1
ATOM 1804 C C . CYS A 1 221 ? -30.851 -15.225 67.157 1.00 96.56 221 CYS A C 1
ATOM 1806 O O . CYS A 1 221 ? -31.593 -15.781 67.968 1.00 96.56 221 CYS A O 1
ATOM 1808 N N . ARG A 1 222 ? -30.391 -13.978 67.346 1.00 96.81 222 ARG A N 1
ATOM 1809 C CA . ARG A 1 222 ? -30.720 -13.143 68.517 1.00 96.81 222 ARG A CA 1
ATOM 1810 C C . ARG A 1 222 ? -32.233 -12.892 68.624 1.00 96.81 222 ARG A C 1
ATOM 1812 O O . ARG A 1 222 ? -32.806 -13.133 69.684 1.00 96.81 222 ARG A O 1
ATOM 1819 N N . ASN A 1 223 ? -32.900 -12.509 67.529 1.00 94.81 223 ASN A N 1
ATOM 1820 C CA . ASN A 1 223 ? -34.365 -12.352 67.488 1.00 94.81 223 ASN A CA 1
ATOM 1821 C C . ASN A 1 223 ? -35.110 -13.651 67.837 1.00 94.81 223 ASN A C 1
ATOM 1823 O O . ASN A 1 223 ? -36.049 -13.633 68.630 1.00 94.81 223 ASN A O 1
ATOM 1827 N N . MET A 1 224 ? -34.675 -14.793 67.294 1.00 96.00 224 MET A N 1
ATOM 1828 C CA . MET A 1 224 ? -35.273 -16.094 67.606 1.00 96.00 224 MET A CA 1
ATOM 1829 C C . MET A 1 224 ? -35.115 -16.488 69.080 1.00 96.00 224 MET A C 1
ATOM 1831 O O . MET A 1 224 ? -35.965 -17.202 69.608 1.00 96.00 224 MET A O 1
ATOM 1835 N N . THR A 1 225 ? -34.053 -16.057 69.763 1.00 95.62 225 THR A N 1
ATOM 1836 C CA . THR A 1 225 ? -33.898 -16.263 71.213 1.00 95.62 225 THR A CA 1
ATOM 1837 C C . THR A 1 225 ? -34.832 -15.348 72.003 1.00 95.62 225 THR A C 1
ATOM 1839 O O . THR A 1 225 ? -35.645 -15.860 72.771 1.00 95.62 225 THR A O 1
ATOM 1842 N N . LEU A 1 226 ? -34.833 -14.040 71.723 1.00 95.44 226 LEU A N 1
ATOM 1843 C CA . LEU A 1 226 ? -35.729 -13.068 72.370 1.00 95.44 226 LEU A CA 1
ATOM 1844 C C . LEU A 1 226 ? -37.215 -13.438 72.211 1.00 95.44 226 LEU A C 1
ATOM 1846 O O . LEU A 1 226 ? -37.998 -13.301 73.147 1.00 95.44 226 LEU A O 1
ATOM 1850 N N . GLN A 1 227 ? -37.618 -13.966 71.051 1.00 95.00 227 GLN A N 1
ATOM 1851 C CA . GLN A 1 227 ? -38.991 -14.424 70.820 1.00 95.00 227 GLN A CA 1
ATOM 1852 C C . GLN A 1 227 ? -39.359 -15.659 71.664 1.00 95.00 227 GLN A C 1
ATOM 1854 O O . GLN A 1 227 ? -40.512 -15.785 72.075 1.00 95.00 227 GLN A O 1
ATOM 1859 N N . ARG A 1 228 ? -38.407 -16.558 71.960 1.00 96.19 228 ARG A N 1
ATOM 1860 C CA . ARG A 1 228 ? -38.631 -17.689 72.883 1.00 96.19 228 ARG A CA 1
ATOM 1861 C C . ARG A 1 228 ? -38.711 -17.218 74.332 1.00 96.19 228 ARG A C 1
ATOM 1863 O O . ARG A 1 228 ? -39.593 -17.667 75.052 1.00 96.19 228 ARG A O 1
ATOM 1870 N N . GLU A 1 229 ? -37.838 -16.299 74.739 1.00 94.75 229 GLU A N 1
ATOM 1871 C CA . GLU A 1 229 ? -37.844 -15.701 76.082 1.00 94.75 229 GLU A CA 1
ATOM 1872 C C . GLU A 1 229 ? -39.149 -14.939 76.353 1.00 94.75 229 GLU A C 1
ATOM 1874 O O . GLU A 1 229 ? -39.767 -15.128 77.398 1.00 94.75 229 GLU A O 1
ATOM 1879 N N . LYS A 1 230 ? -39.627 -14.157 75.375 1.00 96.31 230 LYS A N 1
ATOM 1880 C CA . LYS A 1 230 ? -40.929 -13.478 75.426 1.00 96.31 230 LYS A CA 1
ATOM 1881 C C . LYS A 1 230 ? -42.089 -14.467 75.586 1.00 96.31 230 LYS A C 1
ATOM 1883 O O . LYS A 1 230 ? -42.987 -14.217 76.386 1.00 96.31 230 LYS A O 1
ATOM 1888 N N . ASN A 1 231 ? -42.087 -15.570 74.832 1.00 94.81 231 ASN A N 1
ATOM 1889 C CA . ASN A 1 231 ? -43.120 -16.601 74.962 1.00 94.81 231 ASN A CA 1
ATOM 1890 C C . ASN A 1 231 ? -43.084 -17.222 76.366 1.00 94.81 231 ASN A C 1
ATOM 1892 O O . ASN A 1 231 ? -44.096 -17.202 77.050 1.00 94.81 231 ASN A O 1
ATOM 1896 N N . LEU A 1 232 ? -41.905 -17.634 76.843 1.00 96.50 232 LEU A N 1
ATOM 1897 C CA . LEU A 1 232 ? -41.733 -18.212 78.179 1.00 96.50 232 LEU A CA 1
ATOM 1898 C C . LEU A 1 232 ? -42.185 -17.255 79.301 1.00 96.50 232 LEU A C 1
ATOM 1900 O O . LEU A 1 232 ? -42.790 -17.690 80.276 1.00 96.50 232 LEU A O 1
ATOM 1904 N N . GLN A 1 233 ? -41.935 -15.947 79.165 1.00 94.25 233 GLN A N 1
ATOM 1905 C CA . GLN A 1 233 ? -42.480 -14.940 80.083 1.00 94.25 233 GLN A CA 1
ATOM 1906 C C . GLN A 1 233 ? -44.010 -14.854 80.012 1.00 94.25 233 GLN A C 1
ATOM 1908 O O . GLN A 1 233 ? -44.650 -14.727 81.053 1.00 94.25 233 GLN A O 1
ATOM 1913 N N . SER A 1 234 ? -44.600 -14.938 78.815 1.00 93.94 234 SER A N 1
ATOM 1914 C CA . SER A 1 234 ? -46.057 -14.976 78.634 1.00 93.94 234 SER A CA 1
ATOM 1915 C C . SER A 1 234 ? -46.669 -16.187 79.339 1.00 93.94 234 SER A C 1
ATOM 1917 O O . SER A 1 234 ? -47.601 -16.016 80.121 1.00 93.94 234 SER A O 1
ATOM 1919 N N . ASP A 1 235 ? -46.097 -17.375 79.130 1.00 94.62 235 ASP A N 1
ATOM 1920 C CA . ASP A 1 235 ? -46.552 -18.633 79.729 1.00 94.62 235 ASP A CA 1
ATOM 1921 C C . ASP A 1 235 ? -46.502 -18.555 81.270 1.00 94.62 235 ASP A C 1
ATOM 1923 O O . ASP A 1 235 ? -47.472 -18.880 81.955 1.00 94.62 235 ASP A O 1
ATOM 1927 N N . VAL A 1 236 ? -45.402 -18.031 81.831 1.00 94.81 236 VAL A N 1
ATOM 1928 C CA . VAL A 1 236 ? -45.235 -17.820 83.283 1.00 94.81 236 VAL A CA 1
ATOM 1929 C C . VAL A 1 236 ? -46.216 -16.778 83.835 1.00 94.81 236 VAL A C 1
ATOM 1931 O O . VAL A 1 236 ? -46.752 -16.962 84.930 1.00 94.81 236 VAL A O 1
ATOM 1934 N N . HIS A 1 237 ? -46.480 -15.689 83.107 1.00 92.31 237 HIS A N 1
ATOM 1935 C CA . HIS A 1 237 ? -47.476 -14.695 83.516 1.00 92.31 237 HIS A CA 1
ATOM 1936 C C . HIS A 1 237 ? -48.900 -15.263 83.493 1.00 92.31 237 HIS A C 1
ATOM 1938 O O . HIS A 1 237 ? -49.671 -14.984 84.414 1.00 92.31 237 HIS A O 1
ATOM 1944 N N . GLU A 1 238 ? -49.241 -16.087 82.502 1.00 94.62 238 GLU A N 1
ATOM 1945 C CA . GLU A 1 238 ? -50.534 -16.767 82.439 1.00 94.62 238 GLU A CA 1
ATOM 1946 C C . GLU A 1 238 ? -50.694 -17.770 83.594 1.00 94.62 238 GLU A C 1
ATOM 1948 O O . GLU A 1 238 ? -51.710 -17.746 84.290 1.00 94.62 238 GLU A O 1
ATOM 1953 N N . GLU A 1 239 ? -49.657 -18.556 83.903 1.00 95.06 239 GLU A N 1
ATOM 1954 C CA . GLU A 1 239 ? -49.639 -19.460 85.062 1.00 95.06 239 GLU A CA 1
ATOM 1955 C C . GLU A 1 239 ? -49.859 -18.716 86.396 1.00 95.06 239 GLU A C 1
ATOM 1957 O O . GLU A 1 239 ? -50.536 -19.219 87.296 1.00 95.06 239 GLU A O 1
ATOM 1962 N N . VAL A 1 240 ? -49.298 -17.509 86.546 1.00 94.25 240 VAL A N 1
ATOM 1963 C CA . VAL A 1 240 ? -49.491 -16.658 87.735 1.00 94.25 240 VAL A CA 1
ATOM 1964 C C . VAL A 1 240 ? -50.918 -16.108 87.809 1.00 94.25 240 VAL A C 1
ATOM 1966 O O . VAL A 1 240 ? -51.506 -16.112 88.894 1.00 94.25 240 VAL A O 1
ATOM 1969 N N . LEU A 1 241 ? -51.500 -15.684 86.683 1.00 92.94 241 LEU A N 1
ATOM 1970 C CA . LEU A 1 241 ? -52.891 -15.222 86.618 1.00 92.94 241 LEU A CA 1
ATOM 1971 C C . LEU A 1 241 ? -53.876 -16.350 86.955 1.00 92.94 241 LEU A C 1
ATOM 1973 O O . LEU A 1 241 ? -54.756 -16.147 87.790 1.00 92.94 241 LEU A O 1
ATOM 1977 N N . GLN A 1 242 ? -53.683 -17.551 86.400 1.00 92.88 242 GLN A N 1
ATOM 1978 C CA . GLN A 1 242 ? -54.512 -18.722 86.706 1.00 92.88 242 GLN A CA 1
ATOM 1979 C C . GLN A 1 242 ? -54.468 -19.080 88.204 1.00 92.88 242 GLN A C 1
ATOM 1981 O O . GLN A 1 242 ? -55.508 -19.336 88.811 1.00 92.88 242 GLN A O 1
ATOM 1986 N N . LYS A 1 243 ? -53.286 -19.031 88.841 1.00 93.94 243 LYS A N 1
ATOM 1987 C CA . LYS A 1 243 ? -53.130 -19.279 90.291 1.00 93.94 243 LYS A CA 1
ATOM 1988 C C . LYS A 1 243 ? -53.802 -18.205 91.153 1.00 93.94 243 LYS A C 1
ATOM 1990 O O . LYS A 1 243 ? -54.393 -18.534 92.180 1.00 93.94 243 LYS A O 1
ATOM 1995 N N . LEU A 1 244 ? -53.733 -16.936 90.743 1.00 93.81 244 LEU A N 1
ATOM 1996 C CA . LEU A 1 244 ? -54.439 -15.827 91.397 1.00 93.81 244 LEU A CA 1
ATOM 1997 C C . LEU A 1 244 ? -55.960 -15.981 91.296 1.00 93.81 244 LEU A C 1
ATOM 1999 O O . LEU A 1 244 ? -56.656 -15.810 92.296 1.00 93.81 244 LEU A O 1
ATOM 2003 N N . GLN A 1 245 ? -56.465 -16.345 90.117 1.00 91.50 245 GLN A N 1
ATOM 2004 C CA . GLN A 1 245 ? -57.891 -16.539 89.875 1.00 91.50 245 GLN A CA 1
ATOM 2005 C C . GLN A 1 245 ? -58.440 -17.740 90.658 1.00 91.50 245 GLN A C 1
ATOM 2007 O O . GLN A 1 245 ? -59.389 -17.579 91.417 1.00 91.50 245 GLN A O 1
ATOM 2012 N N . ALA A 1 246 ? -57.767 -18.895 90.609 1.00 92.38 246 ALA A N 1
ATOM 2013 C CA . ALA A 1 246 ? -58.154 -20.070 91.394 1.00 92.38 246 ALA A CA 1
ATOM 2014 C C . ALA A 1 246 ? -58.151 -19.808 92.915 1.00 92.38 246 ALA A C 1
ATOM 2016 O O . ALA A 1 246 ? -58.985 -20.352 93.639 1.00 92.38 246 ALA A O 1
ATOM 2017 N N . LYS A 1 247 ? -57.250 -18.944 93.415 1.00 93.75 247 LYS A N 1
ATOM 2018 C CA . LYS A 1 247 ? -57.288 -18.485 94.812 1.00 93.75 247 LYS A CA 1
ATOM 2019 C C . LYS A 1 247 ? -58.516 -17.612 95.085 1.00 93.75 247 LYS A C 1
ATOM 2021 O O . LYS A 1 247 ? -59.180 -17.812 96.095 1.00 93.75 247 LYS A O 1
ATOM 2026 N N . HIS A 1 248 ? -58.824 -16.665 94.200 1.00 91.75 248 HIS A N 1
ATOM 2027 C CA . HIS A 1 248 ? -59.981 -15.780 94.343 1.00 91.75 248 HIS A CA 1
ATOM 2028 C C . HIS A 1 248 ? -61.307 -16.555 94.344 1.00 91.75 248 HIS A C 1
ATOM 2030 O O . HIS A 1 248 ? -62.157 -16.303 95.196 1.00 91.75 248 HIS A O 1
ATOM 2036 N N . ASP A 1 249 ? -61.446 -17.548 93.464 1.00 92.38 249 ASP A N 1
ATOM 2037 C CA . ASP A 1 249 ? -62.618 -18.426 93.398 1.00 92.38 249 ASP A CA 1
ATOM 2038 C C . ASP A 1 249 ? -62.766 -19.276 94.678 1.00 92.38 249 ASP A C 1
ATOM 2040 O O . ASP A 1 249 ? -63.879 -19.475 95.180 1.00 92.38 249 ASP A O 1
ATOM 2044 N N . ALA A 1 250 ? -61.649 -19.727 95.265 1.00 92.19 250 ALA A N 1
ATOM 2045 C CA . ALA A 1 250 ? -61.633 -20.418 96.555 1.00 92.19 250 ALA A CA 1
ATOM 2046 C C . ALA A 1 250 ? -61.993 -19.487 97.732 1.00 92.19 250 ALA A C 1
ATOM 2048 O O . ALA A 1 250 ? -62.802 -19.869 98.579 1.00 92.19 250 ALA A O 1
ATOM 2049 N N . ASP A 1 251 ? -61.457 -18.260 97.762 1.00 91.38 251 ASP A N 1
ATOM 2050 C CA . ASP A 1 251 ? -61.784 -17.243 98.772 1.00 91.38 251 ASP A CA 1
ATOM 2051 C C . ASP A 1 251 ? -63.291 -16.876 98.696 1.00 91.38 251 ASP A C 1
ATOM 2053 O O . ASP A 1 251 ? -63.974 -16.829 99.720 1.00 91.38 251 ASP A O 1
ATOM 2057 N N . ILE A 1 252 ? -63.858 -16.712 97.489 1.00 91.00 252 ILE A N 1
ATOM 2058 C CA . ILE A 1 252 ? -65.308 -16.515 97.274 1.00 91.00 252 ILE A CA 1
ATOM 2059 C C . ILE A 1 252 ? -66.114 -17.714 97.788 1.00 91.00 252 ILE A C 1
ATOM 2061 O O . ILE A 1 252 ? -67.114 -17.528 98.486 1.00 91.00 252 ILE A O 1
ATOM 2065 N N . SER A 1 253 ? -65.687 -18.937 97.466 1.00 89.69 253 SER A N 1
ATOM 2066 C CA . SER A 1 253 ? -66.368 -20.166 97.895 1.00 89.69 253 SER A CA 1
ATOM 2067 C C . SER A 1 253 ? -66.392 -20.301 99.423 1.00 89.69 253 SER A C 1
ATOM 2069 O O . SER A 1 253 ? -67.417 -20.684 99.989 1.00 89.69 253 SER A O 1
ATOM 2071 N N . HIS A 1 254 ? -65.307 -19.911 100.103 1.00 90.94 254 HIS A N 1
ATOM 2072 C CA . HIS A 1 254 ? -65.241 -19.849 101.564 1.00 90.94 254 HIS A CA 1
ATOM 2073 C C . HIS A 1 254 ? -66.268 -18.864 102.138 1.00 90.94 254 HIS A C 1
ATOM 2075 O O . HIS A 1 254 ? -67.064 -19.241 102.997 1.00 90.94 254 HIS A O 1
ATOM 2081 N N . PHE A 1 255 ? -66.323 -17.627 101.630 1.00 89.69 255 PHE A N 1
ATOM 2082 C CA . PHE A 1 255 ? -67.303 -16.639 102.100 1.00 89.69 255 PHE A CA 1
ATOM 2083 C C . PHE A 1 255 ? -68.753 -17.080 101.849 1.00 89.69 255 PHE A C 1
ATOM 2085 O O . PHE A 1 255 ? -69.616 -16.868 102.701 1.00 89.69 255 PHE A O 1
ATOM 2092 N N . GLN A 1 256 ? -69.040 -17.741 100.721 1.00 87.94 256 GLN A N 1
ATOM 2093 C CA . GLN A 1 256 ? -70.361 -18.330 100.464 1.00 87.94 256 GLN A CA 1
ATOM 2094 C C . GLN A 1 256 ? -70.703 -19.432 101.480 1.00 87.94 256 GLN A C 1
ATOM 2096 O O . GLN A 1 256 ? -71.830 -19.475 101.981 1.00 87.94 256 GLN A O 1
ATOM 2101 N N . GLN A 1 257 ? -69.736 -20.284 101.837 1.00 88.75 257 GLN A N 1
ATOM 2102 C CA . GLN A 1 257 ? -69.912 -21.323 102.852 1.00 88.75 257 GLN A CA 1
ATOM 2103 C C . GLN A 1 257 ? -70.136 -20.733 104.256 1.00 88.75 257 GLN A C 1
ATOM 2105 O O . GLN A 1 257 ? -71.029 -21.191 104.970 1.00 88.75 257 GLN A O 1
ATOM 2110 N N . GLU A 1 258 ? -69.398 -19.689 104.647 1.00 86.06 258 GLU A N 1
ATOM 2111 C CA . GLU A 1 258 ? -69.623 -18.979 105.916 1.00 86.06 258 GLU A CA 1
ATOM 2112 C C . GLU A 1 258 ? -70.999 -18.303 105.966 1.00 86.06 258 GLU A C 1
ATOM 2114 O O . GLU A 1 258 ? -71.705 -18.419 106.972 1.00 86.06 258 GLU A O 1
ATOM 2119 N N . HIS A 1 259 ? -71.433 -17.662 104.875 1.00 86.81 259 HIS A N 1
ATOM 2120 C CA . HIS A 1 259 ? -72.780 -17.098 104.774 1.00 86.81 259 HIS A CA 1
ATOM 2121 C C . HIS A 1 259 ? -73.868 -18.174 104.910 1.00 86.81 259 HIS A C 1
ATOM 2123 O O . HIS A 1 259 ? -74.839 -17.958 105.638 1.00 86.81 259 HIS A O 1
ATOM 2129 N N . ALA A 1 260 ? -73.698 -19.341 104.280 1.00 86.19 260 ALA A N 1
ATOM 2130 C CA . ALA A 1 260 ? -74.630 -20.462 104.409 1.00 86.19 260 ALA A CA 1
ATOM 2131 C C . ALA A 1 260 ? -74.677 -21.022 105.845 1.00 86.19 260 ALA A C 1
ATOM 2133 O O . ALA A 1 260 ? -75.760 -21.242 106.385 1.00 86.19 260 ALA A O 1
ATOM 2134 N N . LEU A 1 261 ? -73.522 -21.186 106.501 1.00 88.19 261 LEU A N 1
ATOM 2135 C CA . LEU A 1 261 ? -73.430 -21.619 107.903 1.00 88.19 261 LEU A CA 1
ATOM 2136 C C . LEU A 1 261 ? -74.043 -20.597 108.876 1.00 88.19 261 LEU A C 1
ATOM 2138 O O . LEU A 1 261 ? -74.651 -20.979 109.876 1.00 88.19 261 LEU A O 1
ATOM 2142 N N . SER A 1 262 ? -73.911 -19.302 108.586 1.00 86.38 262 SER A N 1
ATOM 2143 C CA . SER A 1 262 ? -74.530 -18.223 109.363 1.00 86.38 262 SER A CA 1
ATOM 2144 C C . SER A 1 262 ? -76.057 -18.209 109.196 1.00 86.38 262 SER A C 1
ATOM 2146 O O . SER A 1 262 ? -76.791 -18.152 110.183 1.00 86.38 262 SER A O 1
ATOM 2148 N N . ALA A 1 263 ? -76.552 -18.369 107.963 1.00 83.12 263 ALA A N 1
ATOM 2149 C CA . ALA A 1 263 ? -77.983 -18.485 107.673 1.00 83.12 263 ALA A CA 1
ATOM 2150 C C . ALA A 1 263 ? -78.616 -19.747 108.292 1.00 83.12 263 ALA A C 1
ATOM 2152 O O . ALA A 1 263 ? -79.747 -19.689 108.781 1.00 83.12 263 ALA A O 1
ATOM 2153 N N . ALA A 1 264 ? -77.884 -20.866 108.338 1.00 82.12 264 ALA A N 1
ATOM 2154 C CA . ALA A 1 264 ? -78.320 -22.082 109.023 1.00 82.12 264 ALA A CA 1
ATOM 2155 C C . ALA A 1 264 ? -78.513 -21.843 110.532 1.00 82.12 264 ALA A C 1
ATOM 2157 O O . ALA A 1 264 ? -79.593 -22.108 111.049 1.00 82.12 264 ALA A O 1
ATOM 2158 N N . LYS A 1 265 ? -77.531 -21.235 111.216 1.00 84.06 265 LYS A N 1
ATOM 2159 C CA . LYS A 1 265 ? -77.643 -20.866 112.643 1.00 84.06 265 LYS A CA 1
ATOM 2160 C C . LYS A 1 265 ? -78.777 -19.876 112.921 1.00 84.06 265 LYS A C 1
ATOM 2162 O O . LYS A 1 265 ? -79.456 -19.978 113.936 1.00 84.06 265 LYS A O 1
ATOM 2167 N N . ALA A 1 266 ? -79.010 -18.919 112.021 1.00 79.38 266 ALA A N 1
ATOM 2168 C CA . ALA A 1 266 ? -80.152 -18.012 112.135 1.00 79.38 266 ALA A CA 1
ATOM 2169 C C . ALA A 1 266 ? -81.496 -18.756 112.005 1.00 79.38 266 ALA A C 1
ATOM 2171 O O . ALA A 1 266 ? -82.450 -18.418 112.700 1.00 79.38 266 ALA A O 1
ATOM 2172 N N . SER A 1 267 ? -81.555 -19.790 111.160 1.00 76.19 267 SER A N 1
ATOM 2173 C CA . SER A 1 267 ? -82.738 -20.647 110.993 1.00 76.19 267 SER A CA 1
ATOM 2174 C C . SER A 1 267 ? -82.970 -21.551 112.210 1.00 76.19 267 SER A C 1
ATOM 2176 O O . SER A 1 267 ? -84.104 -21.698 112.645 1.00 76.19 267 SER A O 1
ATOM 2178 N N . GLU A 1 268 ? -81.902 -22.081 112.810 1.00 77.56 268 GLU A N 1
ATOM 2179 C CA . GLU A 1 268 ? -81.921 -22.877 114.049 1.00 77.56 268 GLU A CA 1
ATOM 2180 C C . GLU A 1 268 ? -82.510 -22.072 115.229 1.00 77.56 268 GLU A C 1
ATOM 2182 O O . GLU A 1 268 ? -83.401 -22.544 115.931 1.00 77.56 268 GLU A O 1
ATOM 2187 N N . VAL A 1 269 ? -82.122 -20.796 115.372 1.00 80.06 269 VAL A N 1
ATOM 2188 C CA . VAL A 1 269 ? -82.704 -19.872 116.370 1.00 80.06 269 VAL A CA 1
ATOM 2189 C C . VAL A 1 269 ? -84.174 -19.531 116.077 1.00 80.06 269 VAL A C 1
ATOM 2191 O O . VAL A 1 269 ? -84.955 -19.316 117.008 1.00 80.06 269 VAL A O 1
ATOM 2194 N N . ILE A 1 270 ? -84.584 -19.484 114.804 1.00 73.81 270 ILE A N 1
ATOM 2195 C CA . ILE A 1 270 ? -86.002 -19.337 114.437 1.00 73.81 270 ILE A CA 1
ATOM 2196 C C . ILE A 1 270 ? -86.777 -20.605 114.817 1.00 73.81 270 ILE A C 1
ATOM 2198 O O . ILE A 1 270 ? -87.855 -20.489 115.397 1.00 73.81 270 ILE A O 1
ATOM 2202 N N . GLU A 1 271 ? -86.224 -21.795 114.571 1.00 77.56 271 GLU A N 1
ATOM 2203 C CA . GLU A 1 271 ? -86.858 -23.062 114.945 1.00 77.56 271 GLU A CA 1
ATOM 2204 C C . GLU A 1 271 ? -87.043 -23.177 116.468 1.00 77.56 271 GLU A C 1
ATOM 2206 O O . GLU A 1 271 ? -88.131 -23.530 116.915 1.00 77.56 271 GLU A O 1
ATOM 2211 N N . ASP A 1 272 ? -86.058 -22.782 117.282 1.00 78.00 272 ASP A N 1
ATOM 2212 C CA . ASP A 1 272 ? -86.193 -22.714 118.749 1.00 78.00 272 ASP A CA 1
ATOM 2213 C C . ASP A 1 272 ? -87.358 -21.803 119.194 1.00 78.00 272 ASP A C 1
ATOM 2215 O O . ASP A 1 272 ? -88.139 -22.144 120.094 1.00 78.00 272 ASP A O 1
ATOM 2219 N N . LEU A 1 273 ? -87.526 -20.646 118.542 1.00 75.50 273 LEU A N 1
ATOM 2220 C CA . LEU A 1 273 ? -88.640 -19.727 118.802 1.00 75.50 273 LEU A CA 1
ATOM 2221 C C . LEU A 1 273 ? -89.985 -20.316 118.343 1.00 75.50 273 LEU A C 1
ATOM 2223 O O . LEU A 1 273 ? -90.990 -20.186 119.050 1.00 75.50 273 LEU A O 1
ATOM 2227 N N . GLU A 1 274 ? -90.020 -21.016 117.208 1.00 75.88 274 GLU A N 1
ATOM 2228 C CA . GLU A 1 274 ? -91.209 -21.733 116.740 1.00 75.88 274 GLU A CA 1
ATOM 2229 C C . GLU A 1 274 ? -91.567 -22.919 117.647 1.00 75.88 274 GLU A C 1
ATOM 2231 O O . GLU A 1 274 ? -92.749 -23.121 117.937 1.00 75.88 274 GLU A O 1
ATOM 2236 N N . GLN A 1 275 ? -90.584 -23.646 118.187 1.00 72.56 275 GLN A N 1
ATOM 2237 C CA . GLN A 1 275 ? -90.779 -24.695 119.191 1.00 72.56 275 GLN A CA 1
ATOM 2238 C C . GLN A 1 275 ? -91.298 -24.120 120.520 1.00 72.56 275 GLN A C 1
ATOM 2240 O O . GLN A 1 275 ? -92.163 -24.725 121.161 1.00 72.56 275 GLN A O 1
ATOM 2245 N N . MET A 1 276 ? -90.857 -22.924 120.923 1.00 76.31 276 MET A N 1
ATOM 2246 C CA . MET A 1 276 ? -91.410 -22.219 122.086 1.00 76.31 276 MET A CA 1
ATOM 2247 C C . MET A 1 276 ? -92.882 -21.823 121.862 1.00 76.31 276 MET A C 1
ATOM 2249 O O . MET A 1 276 ? -93.739 -22.068 122.717 1.00 76.31 276 MET A O 1
ATOM 2253 N N . VAL A 1 277 ? -93.215 -21.309 120.672 1.00 73.19 277 VAL A N 1
ATOM 2254 C CA . VAL A 1 277 ? -94.607 -21.062 120.251 1.00 73.19 277 VAL A CA 1
ATOM 2255 C C . VAL A 1 277 ? -95.409 -22.370 120.168 1.00 73.19 277 VAL A C 1
ATOM 2257 O O . VAL A 1 277 ? -96.593 -22.389 120.515 1.00 73.19 277 VAL A O 1
ATOM 2260 N N . ALA A 1 278 ? -94.792 -23.481 119.759 1.00 71.31 278 ALA A N 1
ATOM 2261 C CA . ALA A 1 278 ? -95.420 -24.797 119.729 1.00 71.31 278 ALA A CA 1
ATOM 2262 C C . ALA A 1 278 ? -95.723 -25.325 121.140 1.00 71.31 278 ALA A C 1
ATOM 2264 O O . ALA A 1 278 ? -96.809 -25.859 121.344 1.00 71.31 278 ALA A O 1
ATOM 2265 N N . ARG A 1 279 ? -94.847 -25.108 122.135 1.00 75.38 279 ARG A N 1
ATOM 2266 C CA . ARG A 1 279 ? -95.115 -25.444 123.550 1.00 75.38 279 ARG A CA 1
ATOM 2267 C C . ARG A 1 279 ? -96.301 -24.660 124.118 1.00 75.38 279 ARG A C 1
ATOM 2269 O O . ARG A 1 279 ? -97.168 -25.258 124.752 1.00 75.38 279 ARG A O 1
ATOM 2276 N N . LEU A 1 280 ? -96.398 -23.360 123.830 1.00 69.19 280 LEU A N 1
ATOM 2277 C CA . LEU A 1 280 ? -97.555 -22.539 124.224 1.00 69.19 280 LEU A CA 1
ATOM 2278 C C . LEU A 1 280 ? -98.850 -23.014 123.538 1.00 69.19 280 LEU A C 1
ATOM 2280 O O . LEU A 1 280 ? -99.889 -23.149 124.185 1.00 69.19 280 LEU A O 1
ATOM 2284 N N . LYS A 1 281 ? -98.785 -23.361 122.244 1.00 67.62 281 LYS A N 1
ATOM 2285 C CA . LYS A 1 281 ? -99.900 -24.008 121.528 1.00 67.62 281 LYS A CA 1
ATOM 2286 C C . LYS A 1 281 ? -100.231 -25.393 122.098 1.00 67.62 281 LYS A C 1
ATOM 2288 O O . LYS A 1 281 ? -101.397 -25.776 122.064 1.00 67.62 281 LYS A O 1
ATOM 2293 N N . GLN A 1 282 ? -99.255 -26.133 122.625 1.00 66.00 282 GLN A N 1
ATOM 2294 C CA . GLN A 1 282 ? -99.469 -27.459 123.203 1.00 66.00 282 GLN A CA 1
ATOM 2295 C C . GLN A 1 282 ? -100.205 -27.381 124.543 1.00 66.00 282 GLN A C 1
ATOM 2297 O O . GLN A 1 282 ? -101.197 -28.078 124.695 1.00 66.00 282 GLN A O 1
ATOM 2302 N N . GLN A 1 283 ? -99.849 -26.460 125.446 1.00 64.94 283 GLN A N 1
ATOM 2303 C CA . GLN A 1 283 ? -100.620 -26.228 126.684 1.00 64.94 283 GLN A CA 1
ATOM 2304 C C . GLN A 1 283 ? -102.097 -25.885 126.405 1.00 64.94 283 GLN A C 1
ATOM 2306 O O . GLN A 1 283 ? -103.001 -26.306 127.132 1.00 64.94 283 GLN A O 1
ATOM 2311 N N . LEU A 1 284 ? -102.350 -25.144 125.322 1.00 56.88 284 LEU A N 1
ATOM 2312 C CA . LEU A 1 284 ? -103.696 -24.803 124.857 1.00 56.88 284 LEU A CA 1
ATOM 2313 C C . LEU A 1 284 ? -104.408 -26.032 124.252 1.00 56.88 284 LEU A C 1
ATOM 2315 O O . LEU A 1 284 ? -105.572 -26.292 124.555 1.00 56.88 284 LEU A O 1
ATOM 2319 N N . ARG A 1 285 ? -103.688 -26.851 123.474 1.00 60.81 285 ARG A N 1
ATOM 2320 C CA . ARG A 1 285 ? -104.180 -28.141 122.964 1.00 60.81 285 ARG A CA 1
ATOM 2321 C C . ARG A 1 285 ? -104.449 -29.159 124.062 1.00 60.81 285 ARG A C 1
ATOM 2323 O O . ARG A 1 285 ? -105.408 -29.892 123.914 1.00 60.81 285 ARG A O 1
ATOM 2330 N N . ASP A 1 286 ? -103.676 -29.215 125.139 1.00 67.25 286 ASP A N 1
ATOM 2331 C CA . ASP A 1 286 ? -103.855 -30.212 126.203 1.00 67.25 286 ASP A CA 1
ATOM 2332 C C . ASP A 1 286 ? -105.144 -29.952 127.006 1.00 67.25 286 ASP A C 1
ATOM 2334 O O . ASP A 1 286 ? -105.839 -30.899 127.380 1.00 67.25 286 ASP A O 1
ATOM 2338 N N . ASN A 1 287 ? -105.539 -28.680 127.157 1.00 58.16 287 ASN A N 1
ATOM 2339 C CA . ASN A 1 287 ? -106.881 -28.297 127.619 1.00 58.16 287 ASN A CA 1
ATOM 2340 C C . ASN A 1 287 ? -107.971 -28.794 126.645 1.00 58.16 287 ASN A C 1
ATOM 2342 O O . ASN A 1 287 ? -108.945 -29.427 127.054 1.00 58.16 287 ASN A O 1
ATOM 2346 N N . GLU A 1 288 ? -107.785 -28.580 125.340 1.00 57.72 288 GLU A N 1
ATOM 2347 C CA . GLU A 1 288 ? -108.692 -29.080 124.294 1.00 57.72 288 GLU A CA 1
ATOM 2348 C C . GLU A 1 288 ? -108.695 -30.625 124.201 1.00 57.72 288 GLU A C 1
ATOM 2350 O O . GLU A 1 288 ? -109.688 -31.238 123.813 1.00 57.72 288 GLU A O 1
ATOM 2355 N N . HIS A 1 289 ? -107.612 -31.295 124.600 1.00 59.22 289 HIS A N 1
ATOM 2356 C CA . HIS A 1 289 ? -107.471 -32.747 124.511 1.00 59.22 289 HIS A CA 1
ATOM 2357 C C . HIS A 1 289 ? -108.134 -33.475 125.686 1.00 59.22 289 HIS A C 1
ATOM 2359 O O . HIS A 1 289 ? -108.612 -34.596 125.507 1.00 59.22 289 HIS A O 1
ATOM 2365 N N . GLN A 1 290 ? -108.290 -32.815 126.842 1.00 56.50 290 GLN A N 1
ATOM 2366 C CA . GLN A 1 290 ? -109.233 -33.267 127.873 1.00 56.50 290 GLN A CA 1
ATOM 2367 C C . GLN A 1 290 ? -110.684 -33.261 127.353 1.00 56.50 290 GLN A C 1
ATOM 2369 O O . GLN A 1 290 ? -111.426 -34.197 127.645 1.00 56.50 290 GLN A O 1
ATOM 2374 N N . ARG A 1 291 ? -111.073 -32.293 126.501 1.00 52.53 291 ARG A N 1
ATOM 2375 C CA . ARG A 1 291 ? -112.359 -32.329 125.764 1.00 52.53 291 ARG A CA 1
ATOM 2376 C C . ARG A 1 291 ? -112.405 -33.437 124.704 1.00 52.53 291 ARG A C 1
ATOM 2378 O O . ARG A 1 291 ? -113.416 -34.122 124.583 1.00 52.53 291 ARG A O 1
ATOM 2385 N N . GLN A 1 292 ? -111.341 -33.619 123.919 1.00 56.22 292 GLN A N 1
ATOM 2386 C CA . GLN A 1 292 ? -111.346 -34.533 122.762 1.00 56.22 292 GLN A CA 1
ATOM 2387 C C . GLN A 1 292 ? -111.134 -36.016 123.094 1.00 56.22 292 GLN A C 1
ATOM 2389 O O . GLN A 1 292 ? -111.497 -36.867 122.278 1.00 56.22 292 GLN A O 1
ATOM 2394 N N . LYS A 1 293 ? -110.607 -36.370 124.276 1.00 59.66 293 LYS A N 1
ATOM 2395 C CA . LYS A 1 293 ? -110.495 -37.784 124.686 1.00 59.66 293 LYS A CA 1
ATOM 2396 C C . LYS A 1 293 ? -111.850 -38.501 124.746 1.00 59.66 293 LYS A C 1
ATOM 2398 O O . LYS A 1 293 ? -111.893 -39.711 124.580 1.00 59.66 293 LYS A O 1
ATOM 2403 N N . HIS A 1 294 ? -112.941 -37.746 124.878 1.00 52.16 294 HIS A N 1
ATOM 2404 C CA . HIS A 1 294 ? -114.325 -38.225 124.848 1.00 52.16 294 HIS A CA 1
ATOM 2405 C C . HIS A 1 294 ? -114.857 -38.558 123.430 1.00 52.16 294 HIS A C 1
ATOM 2407 O O . HIS A 1 294 ? -116.032 -38.874 123.282 1.00 52.16 294 HIS A O 1
ATOM 2413 N N . ILE A 1 295 ? -114.031 -38.435 122.377 1.00 53.78 295 ILE A N 1
ATOM 2414 C CA . ILE A 1 295 ? -114.456 -38.565 120.965 1.00 53.78 295 ILE A CA 1
ATOM 2415 C C . ILE A 1 295 ? -113.714 -39.690 120.221 1.00 53.78 295 ILE A C 1
ATOM 2417 O O . ILE A 1 295 ? -114.299 -40.369 119.378 1.00 53.78 295 ILE A O 1
ATOM 2421 N N . ARG A 1 296 ? -112.421 -39.912 120.501 1.00 56.31 296 ARG A N 1
ATOM 2422 C CA . ARG A 1 296 ? -111.553 -40.766 119.658 1.00 56.31 296 ARG A CA 1
ATOM 2423 C C . ARG A 1 296 ? -111.567 -42.269 119.940 1.00 56.31 296 ARG A C 1
ATOM 2425 O O . ARG A 1 296 ? -110.859 -43.019 119.277 1.00 56.31 296 ARG A O 1
ATOM 2432 N N . GLU A 1 297 ? -112.470 -42.730 120.796 1.00 56.97 297 GLU A N 1
ATOM 2433 C CA . GLU A 1 297 ? -112.835 -44.152 120.896 1.00 56.97 297 GLU A CA 1
ATOM 2434 C C . GLU A 1 297 ? -113.521 -44.674 119.605 1.00 56.97 297 GLU A C 1
ATOM 2436 O O . GLU A 1 297 ? -113.650 -45.882 119.411 1.00 56.97 297 GLU A O 1
ATOM 2441 N N . LEU A 1 298 ? -113.914 -43.774 118.688 1.00 50.88 298 LEU A N 1
ATOM 2442 C CA . LEU A 1 298 ? -114.673 -44.073 117.466 1.00 50.88 298 LEU A CA 1
ATOM 2443 C C . LEU A 1 298 ? -113.843 -44.381 116.198 1.00 50.88 298 LEU A C 1
ATOM 2445 O O . LEU A 1 298 ? -114.347 -45.064 115.311 1.00 50.88 298 LEU A O 1
ATOM 2449 N N . GLU A 1 299 ? -112.602 -43.898 116.062 1.00 51.12 299 GLU A N 1
ATOM 2450 C CA . GLU A 1 299 ? -111.866 -43.935 114.771 1.00 51.12 299 GLU A CA 1
ATOM 2451 C C . GLU A 1 299 ? -111.118 -45.263 114.490 1.00 51.12 299 GLU A C 1
ATOM 2453 O O . GLU A 1 299 ? -110.602 -45.486 113.395 1.00 51.12 299 GLU A O 1
ATOM 2458 N N . ASN A 1 300 ? -111.069 -46.177 115.461 1.00 56.38 300 ASN A N 1
ATOM 2459 C CA . ASN A 1 300 ? -110.065 -47.245 115.567 1.00 56.38 300 ASN A CA 1
ATOM 2460 C C . ASN A 1 300 ? -110.296 -48.491 114.660 1.00 56.38 300 ASN A C 1
ATOM 2462 O O . ASN A 1 300 ? -110.050 -49.614 115.101 1.00 56.38 300 ASN A O 1
ATOM 2466 N N . LYS A 1 301 ? -110.857 -48.342 113.441 1.00 50.75 301 LYS A N 1
ATOM 2467 C CA . LYS A 1 301 ? -111.455 -49.476 112.683 1.00 50.75 301 LYS A CA 1
ATOM 2468 C C . LYS A 1 301 ? -111.246 -49.594 111.158 1.00 50.75 301 LYS A C 1
ATOM 2470 O O . LYS A 1 301 ? -111.686 -50.604 110.620 1.00 50.75 301 LYS A O 1
ATOM 2475 N N . ILE A 1 302 ? -110.656 -48.628 110.435 1.00 54.59 302 ILE A N 1
ATOM 2476 C CA . ILE A 1 302 ? -110.909 -48.515 108.968 1.00 54.59 302 ILE A CA 1
ATOM 2477 C C . ILE A 1 302 ? -109.710 -48.753 108.008 1.00 54.59 302 ILE A C 1
ATOM 2479 O O . ILE A 1 302 ? -109.947 -49.104 106.855 1.00 54.59 302 ILE A O 1
ATOM 2483 N N . GLN A 1 303 ? -108.436 -48.588 108.397 1.00 45.75 303 GLN A N 1
ATOM 2484 C CA . GLN A 1 303 ? -107.339 -48.369 107.415 1.00 45.75 303 GLN A CA 1
ATOM 2485 C C . GLN A 1 303 ? -106.167 -49.381 107.430 1.00 45.75 303 GLN A C 1
ATOM 2487 O O . GLN A 1 303 ? -105.029 -49.006 107.691 1.00 45.75 303 GLN A O 1
ATOM 2492 N N . GLN A 1 304 ? -106.413 -50.654 107.079 1.00 47.66 304 GLN A N 1
ATOM 2493 C CA . GLN A 1 304 ? -105.402 -51.733 107.176 1.00 47.66 304 GLN A CA 1
ATOM 2494 C C . GLN A 1 304 ? -104.965 -52.424 105.843 1.00 47.66 304 GLN A C 1
ATOM 2496 O O . GLN A 1 304 ? -104.074 -53.271 105.882 1.00 47.66 304 GLN A O 1
ATOM 2501 N N . GLU A 1 305 ? -105.521 -52.114 104.653 1.00 42.38 305 GLU A N 1
ATOM 2502 C CA . GLU A 1 305 ? -105.563 -53.118 103.547 1.00 42.38 305 GLU A CA 1
ATOM 2503 C C . GLU A 1 305 ? -105.173 -52.704 102.068 1.00 42.38 305 GLU A C 1
ATOM 2505 O O . GLU A 1 305 ? -106.013 -52.898 101.192 1.00 42.38 305 GLU A O 1
ATOM 2510 N N . ARG A 1 306 ? -103.957 -52.190 101.683 1.00 36.94 306 ARG A N 1
ATOM 2511 C CA . ARG A 1 306 ? -103.528 -52.001 100.219 1.00 36.94 306 ARG A CA 1
ATOM 2512 C C . ARG A 1 306 ? -102.041 -51.546 99.865 1.00 36.94 306 ARG A C 1
ATOM 2514 O O . ARG A 1 306 ? -101.727 -50.423 100.240 1.00 36.94 306 ARG A O 1
ATOM 2521 N N . ILE A 1 307 ? -101.169 -52.280 99.082 1.00 51.81 307 ILE A N 1
ATOM 2522 C CA . ILE A 1 307 ? -99.710 -51.951 98.663 1.00 51.81 307 ILE A CA 1
ATOM 2523 C C . ILE A 1 307 ? -99.134 -52.680 97.333 1.00 51.81 307 ILE A C 1
ATOM 2525 O O . ILE A 1 307 ? -99.742 -53.727 97.120 1.00 51.81 307 ILE A O 1
ATOM 2529 N N . ASP A 1 308 ? -98.067 -52.210 96.520 1.00 44.50 308 ASP A N 1
ATOM 2530 C CA . ASP A 1 308 ? -97.125 -52.865 95.419 1.00 44.50 308 ASP A CA 1
ATOM 2531 C C . ASP A 1 308 ? -95.973 -51.972 94.597 1.00 44.50 308 ASP A C 1
ATOM 2533 O O . ASP A 1 308 ? -96.055 -50.755 94.747 1.00 44.50 308 ASP A O 1
ATOM 2537 N N . LEU A 1 309 ? -94.904 -52.445 93.775 1.00 46.50 309 LEU A N 1
ATOM 2538 C CA . LEU A 1 309 ? -93.670 -51.693 93.081 1.00 46.50 309 LEU A CA 1
ATOM 2539 C C . LEU A 1 309 ? -92.712 -52.295 91.851 1.00 46.50 309 LEU A C 1
ATOM 2541 O O . LEU A 1 309 ? -92.712 -53.522 91.756 1.00 46.50 309 LEU A O 1
ATOM 2545 N N . GLN A 1 310 ? -91.840 -51.554 90.986 1.00 40.12 310 GLN A N 1
ATOM 2546 C CA . GLN A 1 310 ? -90.583 -51.996 90.085 1.00 40.12 310 GLN A CA 1
ATOM 2547 C C . GLN A 1 310 ? -89.727 -51.111 88.948 1.00 40.12 310 GLN A C 1
ATOM 2549 O O . GLN A 1 310 ? -90.309 -50.165 88.424 1.00 40.12 310 GLN A O 1
ATOM 2554 N N . HIS A 1 311 ? -88.439 -51.495 88.484 1.00 33.59 311 HIS A N 1
ATOM 2555 C CA . HIS A 1 311 ? -87.538 -51.436 87.154 1.00 33.59 311 HIS A CA 1
ATOM 2556 C C . HIS A 1 311 ? -86.459 -50.345 86.511 1.00 33.59 311 HIS A C 1
ATOM 2558 O O . HIS A 1 311 ? -86.660 -49.153 86.716 1.00 33.59 311 HIS A O 1
ATOM 2564 N N . THR A 1 312 ? -85.372 -50.710 85.668 1.00 35.38 312 THR A N 1
ATOM 2565 C CA . THR A 1 312 ? -84.221 -49.919 84.880 1.00 35.38 312 THR A CA 1
ATOM 2566 C C . THR A 1 312 ? -83.562 -50.563 83.514 1.00 35.38 312 THR A C 1
ATOM 2568 O O . THR A 1 312 ? -84.261 -51.481 83.090 1.00 35.38 312 THR A O 1
ATOM 2571 N N . SER A 1 313 ? -82.406 -50.348 82.697 1.00 38.25 313 SER A N 1
ATOM 2572 C CA . SER A 1 313 ? -81.165 -49.429 82.305 1.00 38.25 313 SER A CA 1
ATOM 2573 C C . SER A 1 313 ? -80.128 -49.890 81.079 1.00 38.25 313 SER A C 1
ATOM 2575 O O . SER A 1 313 ? -80.190 -51.081 80.814 1.00 38.25 313 SER A O 1
ATOM 2577 N N . GLU A 1 314 ? -79.169 -49.114 80.364 1.00 32.59 314 GLU A N 1
ATOM 2578 C CA . GLU A 1 314 ? -78.160 -49.526 79.188 1.00 32.59 314 GLU A CA 1
ATOM 2579 C C . GLU A 1 314 ? -76.772 -48.708 78.719 1.00 32.59 314 GLU A C 1
ATOM 2581 O O . GLU A 1 314 ? -76.327 -47.914 79.544 1.00 32.59 314 GLU A O 1
ATOM 2586 N N . LYS A 1 315 ? -76.014 -48.910 77.522 1.00 43.62 315 LYS A N 1
ATOM 2587 C CA . LYS A 1 315 ? -74.488 -48.633 77.113 1.00 43.62 315 LYS A CA 1
ATOM 2588 C C . LYS A 1 315 ? -73.902 -48.006 75.674 1.00 43.62 315 LYS A C 1
ATOM 2590 O O . LYS A 1 315 ? -74.648 -47.245 75.073 1.00 43.62 315 LYS A O 1
ATOM 2595 N N . LYS A 1 316 ? -72.588 -48.181 75.138 1.00 49.12 316 LYS A N 1
ATOM 2596 C CA . LYS A 1 316 ? -71.684 -47.322 74.129 1.00 49.12 316 LYS A CA 1
ATOM 2597 C C . LYS A 1 316 ? -70.515 -47.932 73.114 1.00 49.12 316 LYS A C 1
ATOM 2599 O O . LYS A 1 316 ? -70.215 -49.104 73.301 1.00 49.12 316 LYS A O 1
ATOM 2604 N N . VAL A 1 317 ? -69.802 -47.215 72.111 1.00 52.34 317 VAL A N 1
ATOM 2605 C CA . VAL A 1 317 ? -68.755 -47.661 70.984 1.00 52.34 317 VAL A CA 1
ATOM 2606 C C . VAL A 1 317 ? -67.470 -46.741 70.463 1.00 52.34 317 VAL A C 1
ATOM 2608 O O . VAL A 1 317 ? -67.254 -45.741 71.147 1.00 52.34 317 VAL A O 1
ATOM 2611 N N . GLN A 1 318 ? -66.582 -47.023 69.385 1.00 54.56 318 GLN A N 1
ATOM 2612 C CA . GLN A 1 318 ? -65.327 -46.274 68.734 1.00 54.56 318 GLN A CA 1
ATOM 2613 C C . GLN A 1 318 ? -64.584 -46.925 67.405 1.00 54.56 318 GLN A C 1
ATOM 2615 O O . GLN A 1 318 ? -65.142 -47.968 67.083 1.00 54.56 318 GLN A O 1
ATOM 2620 N N . VAL A 1 319 ? -63.459 -46.637 66.570 1.00 56.88 319 VAL A N 1
ATOM 2621 C CA . VAL A 1 319 ? -62.299 -45.649 66.093 1.00 56.88 319 VAL A CA 1
ATOM 2622 C C . VAL A 1 319 ? -61.373 -46.206 64.819 1.00 56.88 319 VAL A C 1
ATOM 2624 O O . VAL A 1 319 ? -61.799 -47.299 64.462 1.00 56.88 319 VAL A O 1
ATOM 2627 N N . GLU A 1 320 ? -60.238 -45.854 64.019 1.00 52.97 320 GLU A N 1
ATOM 2628 C CA . GLU A 1 320 ? -59.098 -44.854 63.506 1.00 52.97 320 GLU A CA 1
ATOM 2629 C C . GLU A 1 320 ? -58.165 -45.428 62.244 1.00 52.97 320 GLU A C 1
ATOM 2631 O O . GLU A 1 320 ? -58.547 -46.546 61.909 1.00 52.97 320 GLU A O 1
ATOM 2636 N N . LEU A 1 321 ? -57.014 -45.064 61.471 1.00 52.09 321 LEU A N 1
ATOM 2637 C CA . LEU A 1 321 ? -56.039 -43.990 60.811 1.00 52.09 321 LEU A CA 1
ATOM 2638 C C . LEU A 1 321 ? -54.899 -44.613 59.755 1.00 52.09 321 LEU A C 1
ATOM 2640 O O . LEU A 1 321 ? -55.054 -45.821 59.616 1.00 52.09 321 LEU A O 1
ATOM 2644 N N . GLU A 1 322 ? -53.783 -44.193 58.963 1.00 46.44 322 GLU A N 1
ATOM 2645 C CA . GLU A 1 322 ? -52.860 -43.044 58.368 1.00 46.44 322 GLU A CA 1
ATOM 2646 C C . GLU A 1 322 ? -51.627 -43.406 57.286 1.00 46.44 322 GLU A C 1
ATOM 2648 O O . GLU A 1 322 ? -51.290 -44.586 57.268 1.00 46.44 322 GLU A O 1
ATOM 2653 N N . LYS A 1 323 ? -50.883 -42.487 56.483 1.00 44.97 323 LYS A N 1
ATOM 2654 C CA . LYS A 1 323 ? -49.345 -42.382 56.024 1.00 44.97 323 LYS A CA 1
ATOM 2655 C C . LYS A 1 323 ? -48.579 -42.367 54.534 1.00 44.97 323 LYS A C 1
ATOM 2657 O O . LYS A 1 323 ? -48.967 -43.134 53.666 1.00 44.97 323 LYS A O 1
ATOM 2662 N N . GLU A 1 324 ? -47.438 -41.559 54.299 1.00 37.56 324 GLU A N 1
ATOM 2663 C CA . GLU A 1 324 ? -46.138 -41.342 53.379 1.00 37.56 324 GLU A CA 1
ATOM 2664 C C . GLU A 1 324 ? -45.823 -40.908 51.828 1.00 37.56 324 GLU A C 1
ATOM 2666 O O . GLU A 1 324 ? -46.740 -40.576 51.084 1.00 37.56 324 GLU A O 1
ATOM 2671 N N . ARG A 1 325 ? -44.510 -40.714 51.370 1.00 42.97 325 ARG A N 1
ATOM 2672 C CA . ARG A 1 325 ? -43.956 -39.696 50.346 1.00 42.97 325 ARG A CA 1
ATOM 2673 C C . ARG A 1 325 ? -42.659 -40.030 49.471 1.00 42.97 325 ARG A C 1
ATOM 2675 O O . ARG A 1 325 ? -41.771 -40.714 49.950 1.00 42.97 325 ARG A O 1
ATOM 2682 N N . ASN A 1 326 ? -42.463 -39.363 48.290 1.00 30.52 326 ASN A N 1
ATOM 2683 C CA . ASN A 1 326 ? -41.239 -39.160 47.404 1.00 30.52 326 ASN A CA 1
ATOM 2684 C C . ASN A 1 326 ? -40.972 -40.056 46.143 1.00 30.52 326 ASN A C 1
ATOM 2686 O O . ASN A 1 326 ? -40.200 -41.004 46.237 1.00 30.52 326 ASN A O 1
ATOM 2690 N N . GLU A 1 327 ? -41.370 -39.632 44.922 1.00 35.19 327 GLU A N 1
ATOM 2691 C CA . GLU A 1 327 ? -40.649 -39.941 43.649 1.00 35.19 327 GLU A CA 1
ATOM 2692 C C . GLU A 1 327 ? -41.185 -39.137 42.427 1.00 35.19 327 GLU A C 1
ATOM 2694 O O . GLU A 1 327 ? -42.327 -39.347 42.058 1.00 35.19 327 GLU A O 1
ATOM 2699 N N . THR A 1 328 ? -40.390 -38.238 41.799 1.00 41.06 328 THR A N 1
ATOM 2700 C CA . THR A 1 328 ? -40.440 -37.807 40.357 1.00 41.06 328 THR A CA 1
ATOM 2701 C C . THR A 1 328 ? -39.625 -36.517 40.091 1.00 41.06 328 THR A C 1
ATOM 2703 O O . THR A 1 328 ? -40.179 -35.421 39.986 1.00 41.06 328 THR A O 1
ATOM 2706 N N . ARG A 1 329 ? -38.294 -36.599 39.923 1.00 36.28 329 ARG A N 1
ATOM 2707 C CA . ARG A 1 329 ? -37.494 -35.468 39.380 1.00 36.28 329 ARG A CA 1
ATOM 2708 C C . ARG A 1 329 ? -36.204 -35.923 38.679 1.00 36.28 329 ARG A C 1
ATOM 2710 O O . ARG A 1 329 ? -35.107 -35.508 39.033 1.00 36.28 329 ARG A O 1
ATOM 2717 N N . LYS A 1 330 ? -36.330 -36.863 37.730 1.00 43.50 330 LYS A N 1
ATOM 2718 C CA . LYS A 1 330 ? -35.174 -37.617 37.193 1.00 43.50 330 LYS A CA 1
ATOM 2719 C C . LYS A 1 330 ? -35.261 -38.030 35.709 1.00 43.50 330 LYS A C 1
ATOM 2721 O O . LYS A 1 330 ? -34.605 -38.995 35.326 1.00 43.50 330 LYS A O 1
ATOM 2726 N N . LYS A 1 331 ? -36.100 -37.377 34.882 1.00 47.84 331 LYS A N 1
ATOM 2727 C CA . LYS A 1 331 ? -36.395 -37.868 33.512 1.00 47.84 331 LYS A CA 1
ATOM 2728 C C . LYS A 1 331 ? -36.725 -36.839 32.408 1.00 47.84 331 LYS A C 1
ATOM 2730 O O . LYS A 1 331 ? -37.254 -37.241 31.380 1.00 47.84 331 LYS A O 1
ATOM 2735 N N . ILE A 1 332 ? -36.383 -35.555 32.569 1.00 39.06 332 ILE A N 1
ATOM 2736 C CA . ILE A 1 332 ? -36.461 -34.545 31.486 1.00 39.06 33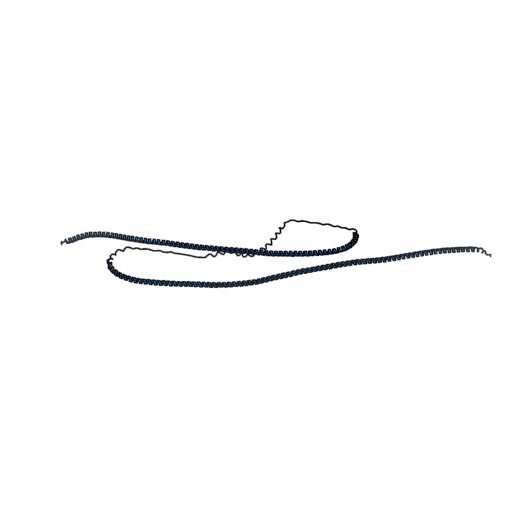2 ILE A CA 1
ATOM 2737 C C . ILE A 1 332 ? -35.174 -33.703 31.485 1.00 39.06 332 ILE A C 1
ATOM 2739 O O . ILE A 1 332 ? -35.121 -32.673 32.143 1.00 39.06 332 ILE A O 1
ATOM 2743 N N . MET A 1 333 ? -34.127 -34.222 30.832 1.00 38.38 333 MET A N 1
ATOM 2744 C CA . MET A 1 333 ? -32.915 -33.540 30.320 1.00 38.38 333 MET A CA 1
ATOM 2745 C C . MET A 1 333 ? -31.922 -34.631 29.874 1.00 38.38 333 MET A C 1
ATOM 2747 O O . MET A 1 333 ? -30.961 -34.945 30.576 1.00 38.38 333 MET A O 1
ATOM 2751 N N . LYS A 1 334 ? -32.215 -35.306 28.751 1.00 47.25 334 LYS A N 1
ATOM 2752 C CA . LYS A 1 334 ? -31.257 -36.235 28.111 1.00 47.25 334 LYS A CA 1
ATOM 2753 C C . LYS A 1 334 ? -31.479 -36.494 26.610 1.00 47.25 334 LYS A C 1
ATOM 2755 O O . LYS A 1 334 ? -31.014 -37.506 26.098 1.00 47.25 334 LYS A O 1
ATOM 2760 N N . LEU A 1 335 ? -32.200 -35.595 25.939 1.00 45.28 335 LEU A N 1
ATOM 2761 C CA . LEU A 1 335 ? -32.376 -35.524 24.485 1.00 45.28 335 LEU A CA 1
ATOM 2762 C C . LEU A 1 335 ? -32.648 -34.055 24.120 1.00 45.28 335 LEU A C 1
ATOM 2764 O O . LEU A 1 335 ? -33.793 -33.636 24.203 1.00 45.28 335 LEU A O 1
ATOM 2768 N N . ASP A 1 336 ? -31.594 -33.288 23.830 1.00 35.16 336 ASP A N 1
ATOM 2769 C CA . ASP A 1 336 ? -31.602 -32.084 22.961 1.00 35.16 336 ASP A CA 1
ATOM 2770 C C . ASP A 1 336 ? -30.153 -31.584 22.721 1.00 35.16 336 ASP A C 1
ATOM 2772 O O . ASP A 1 336 ? -29.836 -30.399 22.689 1.00 35.16 336 ASP A O 1
ATOM 2776 N N . GLU A 1 337 ? -29.229 -32.536 22.570 1.00 41.91 337 GLU A N 1
ATOM 2777 C CA . GLU A 1 337 ? -27.784 -32.322 22.434 1.00 41.91 337 GLU A CA 1
ATOM 2778 C C . GLU A 1 337 ? -27.381 -32.606 20.976 1.00 41.91 337 GLU A C 1
ATOM 2780 O O . GLU A 1 337 ? -26.917 -33.699 20.656 1.00 41.91 337 GLU A O 1
ATOM 2785 N N . ALA A 1 338 ? -27.673 -31.667 20.061 1.00 47.22 338 ALA A N 1
ATOM 2786 C CA . ALA A 1 338 ? -27.379 -31.847 18.628 1.00 47.22 338 ALA A CA 1
ATOM 2787 C C . ALA A 1 338 ? -27.346 -30.580 17.743 1.00 47.22 338 ALA A C 1
ATOM 2789 O O . ALA A 1 338 ? -26.612 -30.569 16.757 1.00 47.22 338 ALA A O 1
ATOM 2790 N N . LEU A 1 339 ? -28.197 -29.569 17.989 1.00 36.56 339 LEU A N 1
ATOM 2791 C CA . LEU A 1 339 ? -28.783 -28.817 16.858 1.00 36.56 339 LEU A CA 1
ATOM 2792 C C . LEU A 1 339 ? -28.901 -27.284 17.007 1.00 36.56 339 LEU A C 1
ATOM 2794 O O . LEU A 1 339 ? -29.820 -26.693 16.441 1.00 36.56 339 LEU A O 1
ATOM 2798 N N . ARG A 1 340 ? -27.984 -26.613 17.726 1.00 41.06 340 ARG A N 1
ATOM 2799 C CA . ARG A 1 340 ? -27.867 -25.134 17.647 1.00 41.06 340 ARG A CA 1
ATOM 2800 C C . ARG A 1 340 ? -26.474 -24.530 17.926 1.00 41.06 340 ARG A C 1
ATOM 2802 O O . ARG A 1 340 ? -26.368 -23.404 18.388 1.00 41.06 340 ARG A O 1
ATOM 2809 N N . GLU A 1 341 ? -25.406 -25.255 17.580 1.00 44.81 341 GLU A N 1
ATOM 2810 C CA . GLU A 1 341 ? -24.011 -24.750 17.562 1.00 44.81 341 GLU A CA 1
ATOM 2811 C C . GLU A 1 341 ? -23.354 -24.927 16.172 1.00 44.81 341 GLU A C 1
ATOM 2813 O O . GLU A 1 341 ? -22.169 -25.240 16.034 1.00 44.81 341 GLU A O 1
ATOM 2818 N N . LYS A 1 342 ? -24.142 -24.773 15.097 1.00 51.06 342 LYS A N 1
ATOM 2819 C CA . LYS A 1 342 ? -23.662 -24.889 13.703 1.00 51.06 342 LYS A CA 1
ATOM 2820 C C . LYS A 1 342 ? -23.996 -23.702 12.795 1.00 51.06 342 LYS A C 1
ATOM 2822 O O . LYS A 1 342 ? -23.849 -23.803 11.580 1.00 51.06 342 LYS A O 1
ATOM 2827 N N . GLU A 1 343 ? -24.361 -22.571 13.388 1.00 37.91 343 GLU A N 1
ATOM 2828 C CA . GLU A 1 343 ? -24.717 -21.337 12.668 1.00 37.91 343 GLU A CA 1
ATOM 2829 C C . GLU A 1 343 ? -23.578 -20.288 12.690 1.00 37.91 343 GLU A C 1
ATOM 2831 O O . GLU A 1 343 ? -23.531 -19.402 11.843 1.00 37.91 343 GLU A O 1
ATOM 2836 N N . ASP A 1 344 ? -22.558 -20.482 13.535 1.00 49.53 344 ASP A N 1
ATOM 2837 C CA . ASP A 1 344 ? -21.414 -19.572 13.755 1.00 49.53 344 ASP A CA 1
ATOM 2838 C C . ASP A 1 344 ? -20.300 -19.629 12.672 1.00 49.53 344 ASP A C 1
ATOM 2840 O O . ASP A 1 344 ? -19.141 -19.293 12.921 1.00 49.53 344 ASP A O 1
ATOM 2844 N N . GLN A 1 345 ? -20.599 -20.122 11.459 1.00 45.59 345 GLN A N 1
ATOM 2845 C CA . GLN A 1 345 ? -19.583 -20.363 10.410 1.00 45.59 345 GLN A CA 1
ATOM 2846 C C . GLN A 1 345 ? -19.973 -19.941 8.975 1.00 45.59 345 GLN A C 1
ATOM 2848 O O . GLN A 1 345 ? -19.199 -20.205 8.054 1.00 45.59 345 GLN A O 1
ATOM 2853 N N . ILE A 1 346 ? -21.125 -19.289 8.734 1.00 49.28 346 ILE A N 1
ATOM 2854 C CA . ILE A 1 346 ? -21.603 -18.994 7.357 1.00 49.28 346 ILE A CA 1
ATOM 2855 C C . ILE A 1 346 ? -22.117 -17.546 7.167 1.00 49.28 346 ILE A C 1
ATOM 2857 O O . ILE A 1 346 ? -23.169 -17.343 6.570 1.00 49.28 346 ILE A O 1
ATOM 2861 N N . SER A 1 347 ? -21.344 -16.535 7.595 1.00 42.09 347 SER A N 1
ATOM 2862 C CA . SER A 1 347 ? -21.728 -15.110 7.416 1.00 42.09 347 SER A CA 1
ATOM 2863 C C . SER A 1 347 ? -20.712 -14.210 6.688 1.00 42.09 347 SER A C 1
ATOM 2865 O O . SER A 1 347 ? -21.098 -13.148 6.217 1.00 42.09 347 SER A O 1
ATOM 2867 N N . HIS A 1 348 ? -19.433 -14.598 6.534 1.00 43.66 348 HIS A N 1
ATOM 2868 C CA . HIS A 1 348 ? -18.398 -13.700 5.963 1.00 43.66 348 HIS A CA 1
ATOM 2869 C C . HIS A 1 348 ? -17.441 -14.311 4.913 1.00 43.66 348 HIS A C 1
ATOM 2871 O O . HIS A 1 348 ? -16.422 -13.711 4.583 1.00 43.66 348 HIS A O 1
ATOM 2877 N N . LEU A 1 349 ? -17.766 -15.468 4.320 1.00 48.59 349 LEU A N 1
ATOM 2878 C CA . LEU A 1 349 ? -16.970 -16.074 3.228 1.00 48.59 349 LEU A CA 1
ATOM 2879 C C . LEU A 1 349 ? -17.798 -16.492 1.995 1.00 48.59 349 LEU A C 1
ATOM 2881 O O . LEU A 1 349 ? -17.439 -17.434 1.294 1.00 48.59 349 LEU A O 1
ATOM 2885 N N . ARG A 1 350 ? -18.900 -15.787 1.689 1.00 45.03 350 ARG A N 1
ATOM 2886 C CA . ARG A 1 350 ? -19.752 -16.085 0.513 1.00 45.03 350 ARG A CA 1
ATOM 2887 C C . ARG A 1 350 ? -19.645 -15.128 -0.677 1.00 45.03 350 ARG A C 1
ATOM 2889 O O . ARG A 1 350 ? -20.180 -15.441 -1.735 1.00 45.03 350 ARG A O 1
ATOM 2896 N N . GLU A 1 351 ? -18.921 -14.015 -0.561 1.00 48.28 351 GLU A N 1
ATOM 2897 C CA . GLU A 1 351 ? -18.996 -12.944 -1.575 1.00 48.28 351 GLU A CA 1
ATOM 2898 C C . GLU A 1 351 ? -17.681 -12.586 -2.284 1.00 48.28 351 GLU A C 1
ATOM 2900 O O . GLU A 1 351 ? -17.707 -11.889 -3.304 1.00 48.28 351 GLU A O 1
ATOM 2905 N N . SER A 1 352 ? -16.552 -13.128 -1.815 1.00 49.59 352 SER A N 1
ATOM 2906 C CA . SER A 1 352 ? -15.240 -13.014 -2.480 1.00 49.59 352 SER A CA 1
ATOM 2907 C C . SER A 1 352 ? -15.109 -13.930 -3.715 1.00 49.59 352 SER A C 1
ATOM 2909 O O . SER A 1 352 ? -14.219 -13.760 -4.541 1.00 49.59 352 SER A O 1
ATOM 2911 N N . GLN A 1 353 ? -16.030 -14.886 -3.902 1.00 45.94 353 GLN A N 1
ATOM 2912 C CA . GLN A 1 353 ? -15.937 -15.930 -4.936 1.00 45.94 353 GLN A CA 1
ATOM 2913 C C . GLN A 1 353 ? -16.876 -15.712 -6.144 1.00 45.94 353 GLN A C 1
ATOM 2915 O O . GLN A 1 353 ? -17.262 -16.671 -6.807 1.00 45.94 353 GLN A O 1
ATOM 2920 N N . ARG A 1 354 ? -17.266 -14.460 -6.451 1.00 51.84 354 ARG A N 1
ATOM 2921 C CA . ARG A 1 354 ? -18.218 -14.154 -7.549 1.00 51.84 354 ARG A CA 1
ATOM 2922 C C . ARG A 1 354 ? -17.630 -13.443 -8.780 1.00 51.84 354 ARG A C 1
ATOM 2924 O O . ARG A 1 354 ? -18.258 -13.487 -9.831 1.00 51.84 354 ARG A O 1
ATOM 2931 N N . GLN A 1 355 ? -16.432 -12.851 -8.703 1.00 48.22 355 GLN A N 1
ATOM 2932 C CA . GLN A 1 355 ? -15.815 -12.149 -9.851 1.00 48.22 355 GLN A CA 1
ATOM 2933 C C . GLN A 1 355 ? -14.831 -12.994 -10.686 1.00 48.22 355 GLN A C 1
ATOM 2935 O O . GLN A 1 355 ? -14.452 -12.578 -11.777 1.00 48.22 355 GLN A O 1
ATOM 2940 N N . GLN A 1 356 ? -14.452 -14.201 -10.250 1.00 50.38 356 GLN A N 1
ATOM 2941 C CA . GLN A 1 356 ? -13.465 -15.033 -10.966 1.00 50.38 356 GLN A CA 1
ATOM 2942 C C . GLN A 1 356 ? -14.075 -15.964 -12.042 1.00 50.38 356 GLN A C 1
ATOM 2944 O O . GLN A 1 356 ? -13.401 -16.858 -12.541 1.00 50.38 356 GLN A O 1
ATOM 2949 N N . ALA A 1 357 ? -15.345 -15.754 -12.414 1.00 52.19 357 ALA A N 1
ATOM 2950 C CA . ALA A 1 357 ? -16.079 -16.578 -13.386 1.00 52.19 357 ALA A CA 1
ATOM 2951 C C . ALA A 1 357 ? -16.360 -15.887 -14.741 1.00 52.19 357 ALA A C 1
ATOM 2953 O O . ALA A 1 357 ? -16.797 -16.546 -15.679 1.00 52.19 357 ALA A O 1
ATOM 2954 N N . GLN A 1 358 ? -16.100 -14.579 -14.887 1.00 54.19 358 GLN A N 1
ATOM 2955 C CA . GLN A 1 358 ? -16.464 -13.811 -16.097 1.00 54.19 358 GLN A CA 1
ATOM 2956 C C . GLN A 1 358 ? -15.397 -13.770 -17.211 1.00 54.19 358 GLN A C 1
ATOM 2958 O O . GLN A 1 358 ? -15.599 -13.101 -18.221 1.00 54.19 358 GLN A O 1
ATOM 2963 N N . GLN A 1 359 ? -14.279 -14.493 -17.083 1.00 51.69 359 GLN A N 1
ATOM 2964 C CA . GLN A 1 359 ? -13.211 -14.521 -18.102 1.00 51.69 359 GLN A CA 1
ATOM 2965 C C . GLN A 1 359 ? -13.241 -15.753 -19.034 1.00 51.69 359 GLN A C 1
ATOM 2967 O O . GLN A 1 359 ? -12.265 -16.004 -19.735 1.00 51.69 359 GLN A O 1
ATOM 2972 N N . ALA A 1 360 ? -14.352 -16.502 -19.081 1.00 52.38 360 ALA A N 1
ATOM 2973 C CA . ALA A 1 360 ? -14.476 -17.722 -19.896 1.00 52.38 360 ALA A CA 1
ATOM 2974 C C . ALA A 1 360 ? -15.399 -17.613 -21.134 1.00 52.38 360 ALA A C 1
ATOM 2976 O O . ALA A 1 360 ? -15.168 -18.314 -22.115 1.00 52.38 360 ALA A O 1
ATOM 2977 N N . GLU A 1 361 ? -16.434 -16.760 -21.129 1.00 55.47 361 GLU A N 1
ATOM 2978 C CA . GLU A 1 361 ? -17.520 -16.845 -22.133 1.00 55.47 361 GLU A CA 1
ATOM 2979 C C . GLU A 1 361 ? -17.355 -15.942 -23.372 1.00 55.47 361 GLU A C 1
ATOM 2981 O O . GLU A 1 361 ? -17.902 -16.241 -24.433 1.00 55.47 361 GLU A O 1
ATOM 2986 N N . SER A 1 362 ? -16.567 -14.862 -23.300 1.00 57.53 362 SER A N 1
ATOM 2987 C CA . SER A 1 362 ? -16.480 -13.832 -24.361 1.00 57.53 362 SER A CA 1
ATOM 2988 C C . SER A 1 362 ? -15.698 -14.252 -25.630 1.00 57.53 362 SER A C 1
ATOM 2990 O O . SER A 1 362 ? -15.216 -13.396 -26.374 1.00 57.53 362 SER A O 1
ATOM 2992 N N . ALA A 1 363 ? -15.553 -15.553 -25.893 1.00 56.22 363 ALA A N 1
ATOM 2993 C CA . ALA A 1 363 ? -14.766 -16.099 -27.002 1.00 56.22 363 ALA A CA 1
ATOM 2994 C C . ALA A 1 363 ? -15.596 -16.546 -28.229 1.00 56.22 363 ALA A C 1
ATOM 2996 O O . ALA A 1 363 ? -15.006 -16.877 -29.256 1.00 56.22 363 ALA A O 1
ATOM 2997 N N . LEU A 1 364 ? -16.937 -16.577 -28.149 1.00 49.47 364 LEU A N 1
ATOM 2998 C CA . LEU A 1 364 ? -17.773 -17.336 -29.102 1.00 49.47 364 LEU A CA 1
ATOM 2999 C C . LEU A 1 364 ? -18.606 -16.539 -30.129 1.00 49.47 364 LEU A C 1
ATOM 3001 O O . LEU A 1 364 ? -18.925 -17.096 -31.176 1.00 49.47 364 LEU A O 1
ATOM 3005 N N . GLU A 1 365 ? -18.960 -15.265 -29.915 1.00 56.25 365 GLU A N 1
ATOM 3006 C CA . GLU A 1 365 ? -19.968 -14.590 -30.773 1.00 56.25 365 GLU A CA 1
ATOM 3007 C C . GLU A 1 365 ? -19.425 -13.962 -32.087 1.00 56.25 365 GLU A C 1
ATOM 3009 O O . GLU A 1 365 ? -20.161 -13.355 -32.865 1.00 56.25 365 GLU A O 1
ATOM 3014 N N . ASN A 1 366 ? -18.150 -14.175 -32.431 1.00 55.66 366 ASN A N 1
ATOM 3015 C CA . ASN A 1 366 ? -17.511 -13.628 -33.645 1.00 55.66 366 ASN A CA 1
ATOM 3016 C C . ASN A 1 366 ? -17.969 -14.263 -34.990 1.00 55.66 366 ASN A C 1
ATOM 3018 O O . ASN A 1 366 ? -17.230 -14.223 -35.971 1.00 55.66 366 ASN A O 1
ATOM 3022 N N . PHE A 1 367 ? -19.176 -14.838 -35.073 1.00 53.56 367 PHE A N 1
ATOM 3023 C CA . PHE A 1 367 ? -19.612 -15.671 -36.209 1.00 53.56 367 PHE A CA 1
ATOM 3024 C C . PHE A 1 367 ? -20.739 -15.081 -37.088 1.00 53.56 367 PHE A C 1
ATOM 3026 O O . PHE A 1 367 ? -20.903 -15.484 -38.235 1.00 53.56 367 PHE A O 1
ATOM 3033 N N . LYS A 1 368 ? -21.544 -14.121 -36.605 1.00 47.91 368 LYS A N 1
ATOM 3034 C CA . LYS A 1 368 ? -22.858 -13.794 -37.221 1.00 47.91 368 LYS A CA 1
ATOM 3035 C C . LYS A 1 368 ? -22.867 -12.675 -38.291 1.00 47.91 368 LYS A C 1
ATOM 3037 O O . LYS A 1 368 ? -23.918 -12.108 -38.572 1.00 47.91 368 LYS A O 1
ATOM 3042 N N . LYS A 1 369 ? -21.721 -12.285 -38.862 1.00 54.38 369 LYS A N 1
ATOM 3043 C CA . LYS A 1 369 ? -21.543 -10.947 -39.487 1.00 54.38 369 LYS A CA 1
ATOM 3044 C C . LYS A 1 369 ? -21.634 -10.866 -41.031 1.00 54.38 369 LYS A C 1
ATOM 3046 O O . LYS A 1 369 ? -21.178 -9.873 -41.590 1.00 54.38 369 LYS A O 1
ATOM 3051 N N . GLN A 1 370 ? -22.168 -11.875 -41.729 1.00 51.34 370 GLN A N 1
ATOM 3052 C CA . GLN A 1 370 ? -21.873 -12.117 -43.161 1.00 51.34 370 GLN A CA 1
ATOM 3053 C C . GLN A 1 370 ? -23.084 -12.070 -44.142 1.00 51.34 370 GLN A C 1
ATOM 3055 O O . GLN A 1 370 ? -23.224 -12.972 -44.957 1.00 51.34 370 GLN A O 1
ATOM 3060 N N . VAL A 1 371 ? -23.971 -11.058 -44.076 1.00 56.03 371 VAL A N 1
ATOM 3061 C CA . VAL A 1 371 ? -25.076 -10.807 -45.059 1.00 56.03 371 VAL A CA 1
ATOM 3062 C C . VAL A 1 371 ? -25.377 -9.273 -45.101 1.00 56.03 371 VAL A C 1
ATOM 3064 O O . VAL A 1 371 ? -25.709 -8.765 -44.033 1.00 56.03 371 VAL A O 1
ATOM 3067 N N . GLU A 1 372 ? -25.228 -8.383 -46.119 1.00 55.47 372 GLU A N 1
ATOM 3068 C CA . GLU A 1 372 ? -25.211 -8.337 -47.628 1.00 55.47 372 GLU A CA 1
ATOM 3069 C C . GLU A 1 372 ? -26.541 -7.746 -48.257 1.00 55.47 372 GLU A C 1
ATOM 3071 O O . GLU A 1 372 ? -27.589 -8.128 -47.746 1.00 55.47 372 GLU A O 1
ATOM 3076 N N . LEU A 1 373 ? -26.676 -6.850 -49.306 1.00 51.75 373 LEU A N 1
ATOM 3077 C CA . LEU A 1 373 ? -25.782 -5.997 -50.204 1.00 51.75 373 LEU A CA 1
ATOM 3078 C C . LEU A 1 373 ? -26.492 -4.968 -51.247 1.00 51.75 373 LEU A C 1
ATOM 3080 O O . LEU A 1 373 ? -27.691 -5.152 -51.441 1.00 51.75 373 LEU A O 1
ATOM 3084 N N . SER A 1 374 ? -25.776 -4.006 -51.982 1.00 52.84 374 SER A N 1
ATOM 3085 C CA . SER A 1 374 ? -25.787 -3.542 -53.496 1.00 52.84 374 SER A CA 1
ATOM 3086 C C . SER A 1 374 ? -26.029 -2.041 -54.184 1.00 52.84 374 SER A C 1
ATOM 3088 O O . SER A 1 374 ? -27.169 -1.598 -54.055 1.00 52.84 374 SER A O 1
ATOM 3090 N N . SER A 1 375 ? -25.078 -1.303 -54.983 1.00 50.78 375 SER A N 1
ATOM 3091 C CA . SER A 1 375 ? -25.180 0.006 -55.936 1.00 50.78 375 SER A CA 1
ATOM 3092 C C . SER A 1 375 ? -23.921 0.867 -56.661 1.00 50.78 375 SER A C 1
ATOM 3094 O O . SER A 1 375 ? -22.905 0.894 -55.974 1.00 50.78 375 SER A O 1
ATOM 3096 N N . GLU A 1 376 ? -23.913 1.662 -57.862 1.00 47.56 376 GLU A N 1
ATOM 3097 C CA . GLU A 1 376 ? -22.863 2.748 -58.463 1.00 47.56 376 GLU A CA 1
ATOM 3098 C C . GLU A 1 376 ? -22.988 3.588 -59.925 1.00 47.56 376 GLU A C 1
ATOM 3100 O O . GLU A 1 376 ? -23.852 3.123 -60.660 1.00 47.56 376 GLU A O 1
ATOM 3105 N N . LYS A 1 377 ? -22.239 4.743 -60.398 1.00 38.03 377 LYS A N 1
ATOM 3106 C CA . LYS A 1 377 ? -21.892 5.389 -61.865 1.00 38.03 377 LYS A CA 1
ATOM 3107 C C . LYS A 1 377 ? -21.356 6.941 -62.276 1.00 38.03 377 LYS A C 1
ATOM 3109 O O . LYS A 1 377 ? -21.714 7.845 -61.534 1.00 38.03 377 LYS A O 1
ATOM 3114 N N . ALA A 1 378 ? -20.679 7.278 -63.496 1.00 34.16 378 ALA A N 1
ATOM 3115 C CA . ALA A 1 378 ? -20.628 8.501 -64.560 1.00 34.16 378 ALA A CA 1
ATOM 3116 C C . ALA A 1 378 ? -19.582 9.795 -64.881 1.00 34.16 378 ALA A C 1
ATOM 3118 O O . ALA A 1 378 ? -18.999 10.277 -63.920 1.00 34.16 378 ALA A O 1
ATOM 3119 N N . TYR A 1 379 ? -19.432 10.418 -66.171 1.00 23.98 379 TYR A N 1
ATOM 3120 C CA . TYR A 1 379 ? -19.029 11.867 -66.788 1.00 23.98 379 TYR A CA 1
ATOM 3121 C C . TYR A 1 379 ? -17.738 12.411 -67.723 1.00 23.98 379 TYR A C 1
ATOM 3123 O O . TYR A 1 379 ? -16.666 11.849 -67.534 1.00 23.98 379 TYR A O 1
ATOM 3131 N N . SER A 1 380 ? -17.761 13.490 -68.677 1.00 11.52 380 SER A N 1
ATOM 3132 C CA . SER A 1 380 ? -16.617 14.224 -69.554 1.00 11.52 380 SER A CA 1
ATOM 3133 C C . SER A 1 380 ? -16.846 15.435 -70.695 1.00 11.52 380 SER A C 1
ATOM 3135 O O . SER A 1 380 ? -17.959 15.369 -71.208 1.00 11.52 380 SER A O 1
ATOM 3137 N N . ASP A 1 381 ? -15.924 16.409 -71.222 1.00 6.38 381 ASP A N 1
ATOM 3138 C CA . ASP A 1 381 ? -16.092 17.437 -72.460 1.00 6.38 381 ASP A CA 1
ATOM 3139 C C . ASP A 1 381 ? -15.091 18.518 -73.327 1.00 6.38 381 ASP A C 1
ATOM 3141 O O . ASP A 1 381 ? -14.166 18.204 -72.571 1.00 6.38 381 ASP A O 1
ATOM 3145 N N . MET A 1 382 ? -14.096 19.367 -73.913 1.00 7.25 382 MET A N 1
ATOM 3146 C CA . MET A 1 382 ? -14.108 20.400 -75.150 1.00 7.25 382 MET A CA 1
ATOM 3147 C C . MET A 1 382 ? -12.854 21.388 -75.681 1.00 7.25 382 MET A C 1
ATOM 3149 O O . MET A 1 382 ? -11.925 21.540 -74.881 1.00 7.25 382 MET A O 1
ATOM 3153 N N . LYS A 1 383 ? -12.759 22.124 -76.919 1.00 4.04 383 LYS A N 1
ATOM 3154 C CA . LYS A 1 383 ? -11.685 23.195 -77.496 1.00 4.04 383 LYS A CA 1
ATOM 3155 C C . LYS A 1 383 ? -11.779 24.036 -78.941 1.00 4.04 383 LYS A C 1
ATOM 3157 O O . LYS A 1 383 ? -12.646 23.619 -79.700 1.00 4.04 383 LYS A O 1
ATOM 3162 N N . GLN A 1 384 ? -10.970 25.132 -79.396 1.00 2.66 384 GLN A N 1
ATOM 3163 C CA . GLN A 1 384 ? -10.949 25.865 -80.824 1.00 2.66 384 GLN A CA 1
ATOM 3164 C C . GLN A 1 384 ? -9.993 27.051 -81.582 1.00 2.66 384 GLN A C 1
ATOM 3166 O O . GLN A 1 384 ? -9.407 27.155 -80.506 1.00 2.66 384 GLN A O 1
ATOM 3171 N N . GLN A 1 385 ? -9.089 28.067 -82.018 1.00 11.41 385 GLN A N 1
ATOM 3172 C CA . GLN A 1 385 ? -8.917 28.862 -83.406 1.00 11.41 385 GLN A CA 1
ATOM 3173 C C . GLN A 1 385 ? -7.840 30.123 -83.702 1.00 11.41 385 GLN A C 1
ATOM 3175 O O . GLN A 1 385 ? -7.471 30.711 -82.692 1.00 11.41 385 GLN A O 1
ATOM 3180 N N . MET A 1 386 ? -7.368 30.633 -84.959 1.00 33.66 386 MET A N 1
ATOM 3181 C CA . MET A 1 386 ? -6.598 31.993 -85.348 1.00 33.66 386 MET A CA 1
ATOM 3182 C C . MET A 1 386 ? -6.192 32.527 -86.887 1.00 33.66 386 MET A C 1
ATOM 3184 O O . MET A 1 386 ? -6.578 31.813 -87.804 1.00 33.66 386 MET A O 1
ATOM 3188 N N . GLU A 1 387 ? -5.465 33.712 -87.233 1.00 57.72 387 GLU A N 1
ATOM 3189 C CA . GLU A 1 387 ? -5.171 34.432 -88.640 1.00 57.72 387 GLU A CA 1
ATOM 3190 C C . GLU A 1 387 ? -3.946 35.547 -88.964 1.00 57.72 387 GLU A C 1
ATOM 3192 O O . GLU A 1 387 ? -3.159 35.735 -88.041 1.00 57.72 387 GLU A O 1
ATOM 3197 N N . LYS A 1 388 ? -3.687 36.269 -90.181 1.00 29.19 388 LYS A N 1
ATOM 3198 C CA . LYS A 1 388 ? -2.449 37.189 -90.658 1.00 29.19 388 LYS A CA 1
ATOM 3199 C C . LYS A 1 388 ? -2.339 38.162 -92.022 1.00 29.19 388 LYS A C 1
ATOM 3201 O O . LYS A 1 388 ? -3.032 37.789 -92.967 1.00 29.19 388 LYS A O 1
ATOM 3206 N N . VAL A 1 389 ? -1.456 39.265 -92.274 1.00 60.34 389 VAL A N 1
ATOM 3207 C CA . VAL A 1 389 ? -1.233 40.174 -93.594 1.00 60.34 389 VAL A CA 1
ATOM 3208 C C . VAL A 1 389 ? -0.048 41.338 -93.857 1.00 60.34 389 VAL A C 1
ATOM 3210 O O . VAL A 1 389 ? 0.317 41.918 -92.842 1.00 60.34 389 VAL A O 1
ATOM 3213 N N . GLU A 1 390 ? 0.516 41.776 -95.104 1.00 59.31 390 GLU A N 1
ATOM 3214 C CA . GLU A 1 390 ? 1.236 43.139 -95.602 1.00 59.31 390 GLU A CA 1
ATOM 3215 C C . GLU A 1 390 ? 1.833 43.364 -97.146 1.00 59.31 390 GLU A C 1
ATOM 3217 O O . GLU A 1 390 ? 1.725 42.399 -97.897 1.00 59.31 390 GLU A O 1
ATOM 3222 N N . ALA A 1 391 ? 2.456 44.529 -97.676 1.00 79.12 391 ALA A N 1
ATOM 3223 C CA . ALA A 1 391 ? 3.051 44.844 -99.098 1.00 79.12 391 ALA A CA 1
ATOM 3224 C C . ALA A 1 391 ? 4.555 45.387 -99.392 1.00 79.12 391 ALA A C 1
ATOM 3226 O O . ALA A 1 391 ? 5.478 44.586 -99.293 1.00 79.12 391 ALA A O 1
ATOM 3227 N N . ASP A 1 392 ? 4.880 46.627 -99.896 1.00 49.62 392 ASP A N 1
ATOM 3228 C CA . ASP A 1 392 ? 6.280 47.062 -100.341 1.00 49.62 392 ASP A CA 1
ATOM 3229 C C . ASP A 1 392 ? 7.035 47.998 -99.362 1.00 49.62 392 ASP A C 1
ATOM 3231 O O . ASP A 1 392 ? 8.255 47.920 -99.188 1.00 49.62 392 ASP A O 1
ATOM 3235 N N . LEU A 1 393 ? 6.283 48.777 -98.576 1.00 63.88 393 LEU A N 1
ATOM 3236 C CA . LEU A 1 393 ? 6.727 49.255 -97.260 1.00 63.88 393 LEU A CA 1
ATOM 3237 C C . LEU A 1 393 ? 7.358 48.096 -96.454 1.00 63.88 393 LEU A C 1
ATOM 3239 O O . LEU A 1 393 ? 8.357 48.280 -95.755 1.00 63.88 393 LEU A O 1
ATOM 3243 N N . SER A 1 394 ? 6.834 46.881 -96.641 1.00 78.19 394 SER A N 1
ATOM 3244 C CA . SER A 1 394 ? 7.350 45.630 -96.089 1.00 78.19 394 SER A CA 1
ATOM 3245 C C . SER A 1 394 ? 8.745 45.240 -96.568 1.00 78.19 394 SER A C 1
ATOM 3247 O O . SER A 1 394 ? 9.435 44.579 -95.805 1.00 78.19 394 SER A O 1
ATOM 3249 N N . ARG A 1 395 ? 9.231 45.620 -97.763 1.00 83.88 395 ARG A N 1
ATOM 3250 C CA . ARG A 1 395 ? 10.583 45.212 -98.206 1.00 83.88 395 ARG A CA 1
ATOM 3251 C C . ARG A 1 395 ? 11.688 46.016 -97.532 1.00 83.88 395 ARG A C 1
ATOM 3253 O O . ARG A 1 395 ? 12.633 45.412 -97.024 1.00 83.88 395 ARG A O 1
ATOM 3260 N N . SER A 1 396 ? 11.568 47.345 -97.446 1.00 69.06 396 SER A N 1
ATOM 3261 C CA . SER A 1 396 ? 12.563 48.144 -96.707 1.00 69.06 396 SER A CA 1
ATOM 3262 C C . SER A 1 396 ? 12.436 47.997 -95.188 1.00 69.06 396 SER A C 1
ATOM 3264 O O . SER A 1 396 ? 13.453 48.165 -94.507 1.00 69.06 396 SER A O 1
ATOM 3266 N N . LYS A 1 397 ? 11.247 47.655 -94.664 1.00 66.12 397 LYS A N 1
ATOM 3267 C CA . LYS A 1 397 ? 11.129 47.056 -93.327 1.00 66.12 397 LYS A CA 1
ATOM 3268 C C . LYS A 1 397 ? 11.960 45.771 -93.284 1.00 66.12 397 LYS A C 1
ATOM 3270 O O . LYS A 1 397 ? 12.955 45.760 -92.569 1.00 66.12 397 LYS A O 1
ATOM 3275 N N . SER A 1 398 ? 11.667 44.782 -94.138 1.00 81.75 398 SER A N 1
ATOM 3276 C CA . SER A 1 398 ? 12.198 43.411 -94.047 1.00 81.75 398 SER A CA 1
ATOM 3277 C C . SER A 1 398 ? 13.714 43.278 -93.907 1.00 81.75 398 SER A C 1
ATOM 3279 O O . SER A 1 398 ? 14.144 42.326 -93.273 1.00 81.75 398 SER A O 1
ATOM 3281 N N . LEU A 1 399 ? 14.547 44.180 -94.450 1.00 80.06 399 LEU A N 1
ATOM 3282 C CA . LEU A 1 399 ? 16.005 44.064 -94.289 1.00 80.06 399 LEU A CA 1
ATOM 3283 C C . LEU A 1 399 ? 16.514 44.606 -92.944 1.00 80.06 399 LEU A C 1
ATOM 3285 O O . LEU A 1 399 ? 17.302 43.933 -92.284 1.00 80.06 399 LEU A O 1
ATOM 3289 N N . ARG A 1 400 ? 16.046 45.782 -92.501 1.00 76.12 400 ARG A N 1
ATOM 3290 C CA . ARG A 1 400 ? 16.367 46.273 -91.146 1.00 76.12 400 ARG A CA 1
ATOM 3291 C C . ARG A 1 400 ? 15.695 45.404 -90.092 1.00 76.12 400 ARG A C 1
ATOM 3293 O O . ARG A 1 400 ? 16.331 45.015 -89.129 1.00 76.12 400 ARG A O 1
ATOM 3300 N N . GLU A 1 401 ? 14.454 45.014 -90.344 1.00 68.38 401 GLU A N 1
ATOM 3301 C CA . GLU A 1 401 ? 13.721 44.008 -89.587 1.00 68.38 401 GLU A CA 1
ATOM 3302 C C . GLU A 1 401 ? 14.472 42.668 -89.538 1.00 68.38 401 GLU A C 1
ATOM 3304 O O . GLU A 1 401 ? 14.491 42.066 -88.478 1.00 68.38 401 GLU A O 1
ATOM 3309 N N . LYS A 1 402 ? 15.148 42.218 -90.608 1.00 87.00 402 LYS A N 1
ATOM 3310 C CA . LYS A 1 402 ? 16.014 41.023 -90.571 1.00 87.00 402 LYS A CA 1
ATOM 3311 C C . LYS A 1 402 ? 17.235 41.201 -89.680 1.00 87.00 402 LYS A C 1
ATOM 3313 O O . LYS A 1 402 ? 17.454 40.349 -88.840 1.00 87.00 402 LYS A O 1
ATOM 3318 N N . GLN A 1 403 ? 17.995 42.289 -89.796 1.00 81.38 403 GLN A N 1
ATOM 3319 C CA . GLN A 1 403 ? 19.193 42.468 -88.958 1.00 81.38 403 GLN A CA 1
ATOM 3320 C C . GLN A 1 403 ? 18.847 42.756 -87.488 1.00 81.38 403 GLN A C 1
ATOM 3322 O O . GLN A 1 403 ? 19.512 42.257 -86.584 1.00 81.38 403 GLN A O 1
ATOM 3327 N N . THR A 1 404 ? 17.769 43.503 -87.233 1.00 76.88 404 THR A N 1
ATOM 3328 C CA . THR A 1 404 ? 17.203 43.669 -85.888 1.00 76.88 404 THR A CA 1
ATOM 3329 C C . THR A 1 404 ? 16.619 42.355 -85.360 1.00 76.88 404 THR A C 1
ATOM 3331 O O . THR A 1 404 ? 16.747 42.109 -84.169 1.00 76.88 404 THR A O 1
ATOM 3334 N N . LYS A 1 405 ? 16.066 41.476 -86.211 1.00 78.81 405 LYS A N 1
ATOM 3335 C CA . LYS A 1 405 ? 15.719 40.097 -85.826 1.00 78.81 405 LYS A CA 1
ATOM 3336 C C . LYS A 1 405 ? 16.949 39.233 -85.585 1.00 78.81 405 LYS A C 1
ATOM 3338 O O . LYS A 1 405 ? 16.934 38.500 -84.627 1.00 78.81 405 LYS A O 1
ATOM 3343 N N . GLU A 1 406 ? 18.016 39.302 -86.371 1.00 87.00 406 GLU A N 1
ATOM 3344 C CA . GLU A 1 406 ? 19.198 38.441 -86.190 1.00 87.00 406 GLU A CA 1
ATOM 3345 C C . GLU A 1 406 ? 19.959 38.778 -84.897 1.00 87.00 406 GLU A C 1
ATOM 3347 O O . GLU A 1 406 ? 20.262 37.879 -84.113 1.00 87.00 406 GLU A O 1
ATOM 3352 N N . PHE A 1 407 ? 20.193 40.065 -84.608 1.00 87.00 407 PHE A N 1
ATOM 3353 C CA . PHE A 1 407 ? 20.731 40.478 -83.303 1.00 87.00 407 PHE A CA 1
ATOM 3354 C C . PHE A 1 407 ? 19.708 40.336 -82.170 1.00 87.00 407 PHE A C 1
ATOM 3356 O O . PHE A 1 407 ? 20.097 40.016 -81.048 1.00 87.00 407 PHE A O 1
ATOM 3363 N N . GLY A 1 408 ? 18.417 40.525 -82.467 1.00 84.12 408 GLY A N 1
ATOM 3364 C CA . GLY A 1 408 ? 17.308 40.207 -81.570 1.00 84.12 408 GLY A CA 1
ATOM 3365 C C . GLY A 1 408 ? 17.379 38.753 -81.129 1.00 84.12 408 GLY A C 1
ATOM 3366 O O . GLY A 1 408 ? 17.596 38.507 -79.959 1.00 84.12 408 GLY A O 1
ATOM 3367 N N . HIS A 1 409 ? 17.357 37.804 -82.061 1.00 88.50 409 HIS A N 1
ATOM 3368 C CA . HIS A 1 409 ? 17.438 36.363 -81.838 1.00 88.50 409 HIS A CA 1
ATOM 3369 C C . HIS A 1 409 ? 18.718 35.946 -81.112 1.00 88.50 409 HIS A C 1
ATOM 3371 O O . HIS A 1 409 ? 18.648 35.074 -80.261 1.00 88.50 409 HIS A O 1
ATOM 3377 N N . GLN A 1 410 ? 19.876 36.566 -81.364 1.00 86.69 410 GLN A N 1
ATOM 3378 C CA . GLN A 1 410 ? 21.095 36.251 -80.600 1.00 86.69 410 GLN A CA 1
ATOM 3379 C C . GLN A 1 410 ? 21.020 36.719 -79.137 1.00 86.69 410 GLN A C 1
ATOM 3381 O O . GLN A 1 410 ? 21.475 36.005 -78.240 1.00 86.69 410 GLN A O 1
ATOM 3386 N N . LEU A 1 411 ? 20.431 37.892 -78.881 1.00 90.75 411 LEU A N 1
ATOM 3387 C CA . LEU A 1 411 ? 20.180 38.383 -77.523 1.00 90.75 411 LEU A CA 1
ATOM 3388 C C . LEU A 1 411 ? 19.052 37.597 -76.844 1.00 90.75 411 LEU A C 1
ATOM 3390 O O . LEU A 1 411 ? 19.225 37.172 -75.710 1.00 90.75 411 LEU A O 1
ATOM 3394 N N . GLU A 1 412 ? 17.952 37.343 -77.550 1.00 85.69 412 GLU A N 1
ATOM 3395 C CA . GLU A 1 412 ? 16.806 36.527 -77.146 1.00 85.69 412 GLU A CA 1
ATOM 3396 C C . GLU A 1 412 ? 17.240 35.092 -76.839 1.00 85.69 412 GLU A C 1
ATOM 3398 O O . GLU A 1 412 ? 16.823 34.563 -75.824 1.00 85.69 412 GLU A O 1
ATOM 3403 N N . GLU A 1 413 ? 18.112 34.463 -77.631 1.00 91.81 413 GLU A N 1
ATOM 3404 C CA . GLU A 1 413 ? 18.648 33.126 -77.350 1.00 91.81 413 GLU A CA 1
ATOM 3405 C C . GLU A 1 413 ? 19.499 33.099 -76.077 1.00 91.81 413 GLU A C 1
ATOM 3407 O O . GLU A 1 413 ? 19.419 32.147 -75.302 1.00 91.81 413 GLU A O 1
ATOM 3412 N N . LEU A 1 414 ? 20.363 34.099 -75.872 1.00 91.88 414 LEU A N 1
ATOM 3413 C CA . LEU A 1 414 ? 21.226 34.156 -74.691 1.00 91.88 414 LEU A CA 1
ATOM 3414 C C . LEU A 1 414 ? 20.419 34.509 -73.433 1.00 91.88 414 LEU A C 1
ATOM 3416 O O . LEU A 1 414 ? 20.623 33.906 -72.381 1.00 91.88 414 LEU A O 1
ATOM 3420 N N . GLN A 1 415 ? 19.465 35.431 -73.566 1.00 92.69 415 GLN A N 1
ATOM 3421 C CA . GLN A 1 415 ? 18.485 35.771 -72.543 1.00 92.69 415 GLN A CA 1
ATOM 3422 C C . GLN A 1 415 ? 17.625 34.552 -72.202 1.00 92.69 415 GLN A C 1
ATOM 3424 O O . GLN A 1 415 ? 17.577 34.187 -71.037 1.00 92.69 415 GLN A O 1
ATOM 3429 N N . GLN A 1 416 ? 17.054 33.852 -73.187 1.00 87.88 416 GLN A N 1
ATOM 3430 C CA . GLN A 1 416 ? 16.282 32.622 -72.987 1.00 87.88 416 GLN A CA 1
ATOM 3431 C C . GLN A 1 416 ? 17.105 31.539 -72.290 1.00 87.88 416 GLN A C 1
ATOM 3433 O O . GLN A 1 416 ? 16.572 30.881 -71.409 1.00 87.88 416 GLN A O 1
ATOM 3438 N N . LYS A 1 417 ? 18.394 31.363 -72.616 1.00 94.69 417 LYS A N 1
ATOM 3439 C CA . LYS A 1 417 ? 19.263 30.381 -71.937 1.00 94.69 417 LYS A CA 1
ATOM 3440 C C . LYS A 1 417 ? 19.475 30.728 -70.458 1.00 94.69 417 LYS A C 1
ATOM 3442 O O . LYS A 1 417 ? 19.367 29.845 -69.610 1.00 94.69 417 LYS A O 1
ATOM 3447 N N . TYR A 1 418 ? 19.711 31.999 -70.121 1.00 93.06 418 TYR A N 1
ATOM 3448 C CA . TYR A 1 418 ? 19.820 32.421 -68.718 1.00 93.06 418 TYR A CA 1
ATOM 3449 C C . TYR A 1 418 ? 18.467 32.445 -67.992 1.00 93.06 418 TYR A C 1
ATOM 3451 O O . TYR A 1 418 ? 18.397 32.063 -66.828 1.00 93.06 418 TYR A O 1
ATOM 3459 N N . GLU A 1 419 ? 17.381 32.832 -68.658 1.00 92.12 419 GLU A N 1
ATOM 3460 C CA . GLU A 1 419 ? 16.019 32.761 -68.122 1.00 92.12 419 GLU A CA 1
ATOM 3461 C C . GLU A 1 419 ? 15.602 31.310 -67.869 1.00 92.12 419 GLU A C 1
ATOM 3463 O O . GLU A 1 419 ? 15.043 31.036 -66.814 1.00 92.12 419 GLU A O 1
ATOM 3468 N N . GLN A 1 420 ? 15.933 30.374 -68.766 1.00 94.12 420 GLN A N 1
ATOM 3469 C CA . GLN A 1 420 ? 15.745 28.932 -68.579 1.00 94.12 420 GLN A CA 1
ATOM 3470 C C . GLN A 1 420 ? 16.520 28.440 -67.357 1.00 94.12 420 GLN A C 1
ATOM 3472 O O . GLN A 1 420 ? 15.892 27.910 -66.451 1.00 94.12 420 GLN A O 1
ATOM 3477 N N . GLN A 1 421 ? 17.823 28.717 -67.244 1.00 94.75 421 GLN A N 1
ATOM 3478 C CA . GLN A 1 421 ? 18.611 28.332 -66.060 1.00 94.75 421 GLN A CA 1
ATOM 3479 C C . GLN A 1 421 ? 18.066 28.943 -64.756 1.00 94.75 421 GLN A C 1
ATOM 3481 O O . GLN A 1 421 ? 18.009 28.276 -63.724 1.00 94.75 421 GLN A O 1
ATOM 3486 N N . ILE A 1 422 ? 17.615 30.201 -64.785 1.00 94.75 422 ILE A N 1
ATOM 3487 C CA . ILE A 1 422 ? 16.995 30.864 -63.629 1.00 94.75 422 ILE A CA 1
ATOM 3488 C C . ILE A 1 422 ? 15.620 30.256 -63.307 1.00 94.75 422 ILE A C 1
ATOM 3490 O O . ILE A 1 422 ? 15.271 30.153 -62.132 1.00 94.75 422 ILE A O 1
ATOM 3494 N N . MET A 1 423 ? 14.831 29.857 -64.308 1.00 94.44 423 MET A N 1
ATOM 3495 C CA . MET A 1 423 ? 13.552 29.164 -64.118 1.00 94.44 423 MET A CA 1
ATOM 3496 C C . MET A 1 423 ? 13.753 27.738 -63.602 1.00 94.44 423 MET A C 1
ATOM 3498 O O . MET A 1 423 ? 13.041 27.344 -62.688 1.00 94.44 423 MET A O 1
ATOM 3502 N N . GLU A 1 424 ? 14.737 27.000 -64.112 1.00 94.75 424 GLU A N 1
ATOM 3503 C CA . GLU A 1 424 ? 15.112 25.656 -63.659 1.00 94.75 424 GLU A CA 1
ATOM 3504 C C . GLU A 1 424 ? 15.573 25.678 -62.199 1.00 94.75 424 GLU A C 1
ATOM 3506 O O . GLU A 1 424 ? 15.030 24.935 -61.387 1.00 94.75 424 GLU A O 1
ATOM 3511 N N . LEU A 1 425 ? 16.478 26.591 -61.825 1.00 95.38 425 LEU A N 1
ATOM 3512 C CA . LEU A 1 425 ? 16.918 26.753 -60.434 1.00 95.38 425 LEU A CA 1
ATOM 3513 C C . LEU A 1 425 ? 15.784 27.225 -59.510 1.00 95.38 425 LEU A C 1
ATOM 3515 O O . LEU A 1 425 ? 15.685 26.771 -58.373 1.00 95.38 425 LEU A O 1
ATOM 3519 N N . LYS A 1 426 ? 14.899 28.124 -59.965 1.00 95.56 426 LYS A N 1
ATOM 3520 C CA . LYS A 1 426 ? 13.704 28.512 -59.189 1.00 95.56 426 LYS A CA 1
ATOM 3521 C C . LYS A 1 426 ? 12.746 27.338 -59.008 1.00 95.56 426 LYS A C 1
ATOM 3523 O O . LYS A 1 426 ? 12.234 27.158 -57.909 1.00 95.56 426 LYS A O 1
ATOM 3528 N N . LEU A 1 427 ? 12.529 26.546 -60.056 1.00 95.19 427 LEU A N 1
ATOM 3529 C CA . LEU A 1 427 ? 11.663 25.373 -60.041 1.00 95.19 427 LEU A CA 1
ATOM 3530 C C . LEU A 1 427 ? 12.230 24.279 -59.130 1.00 95.19 427 LEU A C 1
ATOM 3532 O O . LEU A 1 427 ? 11.470 23.712 -58.357 1.00 95.19 427 LEU A O 1
ATOM 3536 N N . GLN A 1 428 ? 13.542 24.034 -59.161 1.00 94.12 428 GLN A N 1
ATOM 3537 C CA . GLN A 1 428 ? 14.229 23.113 -58.249 1.00 94.12 428 GLN A CA 1
ATOM 3538 C C . GLN A 1 428 ? 14.078 23.564 -56.792 1.00 94.12 428 GLN A C 1
ATOM 3540 O O . GLN A 1 428 ? 13.531 22.814 -55.989 1.00 94.12 428 GLN A O 1
ATOM 3545 N N . HIS A 1 429 ? 14.427 24.811 -56.457 1.00 94.88 429 HIS A N 1
ATOM 3546 C CA . HIS A 1 429 ? 14.245 25.324 -55.094 1.00 94.88 429 HIS A CA 1
ATOM 3547 C C . HIS A 1 429 ? 12.768 25.345 -54.650 1.00 94.88 429 HIS A C 1
ATOM 3549 O O . HIS A 1 429 ? 12.472 25.148 -53.473 1.00 94.88 429 HIS A O 1
ATOM 3555 N N . GLU A 1 430 ? 11.811 25.580 -55.555 1.00 95.44 430 GLU A N 1
ATOM 3556 C CA . GLU A 1 430 ? 10.378 25.525 -55.239 1.00 95.44 430 GLU A CA 1
ATOM 3557 C C . GLU A 1 430 ? 9.880 24.080 -55.045 1.00 95.44 430 GLU A C 1
ATOM 3559 O O . GLU A 1 430 ? 9.089 23.823 -54.132 1.00 95.44 430 GLU A O 1
ATOM 3564 N N . GLN A 1 431 ? 10.389 23.123 -55.825 1.00 95.44 431 GLN A N 1
ATOM 3565 C CA . GLN A 1 431 ? 10.163 21.687 -55.637 1.00 95.44 431 GLN A CA 1
ATOM 3566 C C . GLN A 1 431 ? 10.753 21.205 -54.306 1.00 95.44 431 GLN A C 1
ATOM 3568 O O . GLN A 1 431 ? 10.033 20.612 -53.511 1.00 95.44 431 GLN A O 1
ATOM 3573 N N . GLU A 1 432 ? 12.007 21.531 -53.995 1.00 94.69 432 GLU A N 1
ATOM 3574 C CA . GLU A 1 432 ? 12.648 21.208 -52.712 1.00 94.69 432 GLU A CA 1
ATOM 3575 C C . GLU A 1 432 ? 11.895 21.833 -51.531 1.00 94.69 432 GLU A C 1
ATOM 3577 O O . GLU A 1 432 ? 11.556 21.139 -50.573 1.00 94.69 432 GLU A O 1
ATOM 3582 N N . ARG A 1 433 ? 11.537 23.123 -51.618 1.00 97.06 433 ARG A N 1
ATOM 3583 C CA . ARG A 1 433 ? 10.740 23.811 -50.591 1.00 97.06 433 ARG A CA 1
ATOM 3584 C C . ARG A 1 433 ? 9.374 23.154 -50.398 1.00 97.06 433 ARG A C 1
ATOM 3586 O O . ARG A 1 433 ? 8.923 23.031 -49.263 1.00 97.06 433 ARG A O 1
ATOM 3593 N N . THR A 1 434 ? 8.693 22.750 -51.474 1.00 95.50 434 THR A N 1
ATOM 3594 C CA . THR A 1 434 ? 7.401 22.049 -51.359 1.00 95.50 434 THR A CA 1
ATOM 3595 C C . THR A 1 434 ? 7.562 20.625 -50.836 1.00 95.50 434 THR A C 1
ATOM 3597 O O . THR A 1 434 ? 6.724 20.203 -50.045 1.00 95.50 434 THR A O 1
ATOM 3600 N N . HIS A 1 435 ? 8.645 19.923 -51.172 1.00 96.88 435 HIS A N 1
ATOM 3601 C CA . HIS A 1 435 ? 8.942 18.587 -50.660 1.00 96.88 435 HIS A CA 1
ATOM 3602 C C . HIS A 1 435 ? 9.261 18.604 -49.159 1.00 96.88 435 HIS A C 1
ATOM 3604 O O . HIS A 1 435 ? 8.628 17.875 -48.402 1.00 96.88 435 HIS A O 1
ATOM 3610 N N . LEU A 1 436 ? 10.141 19.504 -48.705 1.00 96.88 436 LEU A N 1
ATOM 3611 C CA . LEU A 1 436 ? 10.450 19.705 -47.284 1.00 96.88 436 LEU A CA 1
ATOM 3612 C C . LEU A 1 436 ? 9.211 20.156 -46.493 1.00 96.88 436 LEU A C 1
ATOM 3614 O O . LEU A 1 436 ? 8.959 19.666 -45.393 1.00 96.88 436 LEU A O 1
ATOM 3618 N N . LEU A 1 437 ? 8.389 21.048 -47.061 1.00 95.69 437 LEU A N 1
ATOM 3619 C CA . LEU A 1 437 ? 7.128 21.468 -46.442 1.00 95.69 437 LEU A CA 1
ATOM 3620 C C . LEU A 1 437 ? 6.103 20.325 -46.378 1.00 95.69 437 LEU A C 1
ATOM 3622 O O . LEU A 1 437 ? 5.331 20.264 -45.422 1.00 95.69 437 LEU A O 1
ATOM 3626 N N . GLN A 1 438 ? 6.078 19.423 -47.363 1.00 96.31 438 GLN A N 1
ATOM 3627 C CA . GLN A 1 438 ? 5.256 18.211 -47.329 1.00 96.31 438 GLN A CA 1
ATOM 3628 C C . GLN A 1 438 ? 5.765 17.236 -46.265 1.00 96.31 438 GLN A C 1
ATOM 3630 O O . GLN A 1 438 ? 4.967 16.845 -45.420 1.00 96.31 438 GLN A O 1
ATOM 3635 N N . GLN A 1 439 ? 7.067 16.923 -46.243 1.00 95.56 439 GLN A N 1
ATOM 3636 C CA . GLN A 1 439 ? 7.707 16.053 -45.246 1.00 95.56 439 GLN A CA 1
ATOM 3637 C C . GLN A 1 439 ? 7.424 16.534 -43.820 1.00 95.56 439 GLN A C 1
ATOM 3639 O O . GLN A 1 439 ? 6.774 15.819 -43.057 1.00 95.56 439 GLN A O 1
ATOM 3644 N N . HIS A 1 440 ? 7.772 17.786 -43.505 1.00 96.19 440 HIS A N 1
ATOM 3645 C CA . HIS A 1 440 ? 7.495 18.392 -42.201 1.00 96.19 440 HIS A CA 1
ATOM 3646 C C . HIS A 1 440 ? 5.999 18.355 -41.853 1.00 96.19 440 HIS A C 1
ATOM 3648 O O . HIS A 1 440 ? 5.635 18.090 -40.710 1.00 96.19 440 HIS A O 1
ATOM 3654 N N . ASN A 1 441 ? 5.098 18.594 -42.817 1.00 94.56 441 ASN A N 1
ATOM 3655 C CA . ASN A 1 441 ? 3.669 18.470 -42.537 1.00 94.56 441 ASN A CA 1
ATOM 3656 C C . ASN A 1 441 ? 3.250 17.025 -42.261 1.00 94.56 441 ASN A C 1
ATOM 3658 O O . ASN A 1 441 ? 2.505 16.835 -41.305 1.00 94.56 441 ASN A O 1
ATOM 3662 N N . THR A 1 442 ? 3.745 16.037 -43.013 1.00 96.25 442 THR A N 1
ATOM 3663 C CA . THR A 1 442 ? 3.448 14.618 -42.771 1.00 96.25 442 THR A CA 1
ATOM 3664 C C . THR A 1 442 ? 4.016 14.112 -41.448 1.00 96.25 442 THR A C 1
ATOM 3666 O O . THR A 1 442 ? 3.314 13.380 -40.764 1.00 96.25 442 THR A O 1
ATOM 3669 N N . GLU A 1 443 ? 5.210 14.550 -41.043 1.00 95.69 443 GLU A N 1
ATOM 3670 C CA . GLU A 1 443 ? 5.827 14.223 -39.747 1.00 95.69 443 GLU A CA 1
ATOM 3671 C C . GLU A 1 443 ? 5.067 14.871 -38.583 1.00 95.69 443 GLU A C 1
ATOM 3673 O O . GLU A 1 443 ? 4.744 14.220 -37.590 1.00 95.69 443 GLU A O 1
ATOM 3678 N N . LYS A 1 444 ? 4.702 16.150 -38.731 1.00 97.19 444 LYS A N 1
ATOM 3679 C CA . LYS A 1 444 ? 3.838 16.875 -37.792 1.00 97.19 444 LYS A CA 1
ATOM 3680 C C . LYS A 1 444 ? 2.467 16.203 -37.669 1.00 97.19 444 LYS A C 1
ATOM 3682 O O . LYS A 1 444 ? 1.962 16.047 -36.562 1.00 97.19 444 LYS A O 1
ATOM 3687 N N . ASP A 1 445 ? 1.864 15.793 -38.784 1.00 96.69 445 ASP A N 1
ATOM 3688 C CA . ASP A 1 445 ? 0.544 15.154 -38.802 1.00 96.69 445 ASP A CA 1
ATOM 3689 C C . ASP A 1 445 ? 0.597 13.704 -38.295 1.00 96.69 445 ASP A C 1
ATOM 3691 O O . ASP A 1 445 ? -0.350 13.272 -37.638 1.00 96.69 445 ASP A O 1
ATOM 3695 N N . SER A 1 446 ? 1.691 12.960 -38.510 1.00 96.88 446 SER A N 1
ATOM 3696 C CA . SER A 1 446 ? 1.890 11.644 -37.888 1.00 96.88 446 SER A CA 1
ATOM 3697 C C . SER A 1 446 ? 2.120 11.769 -36.386 1.00 96.88 446 SER A C 1
ATOM 3699 O O . SER A 1 446 ? 1.461 11.069 -35.629 1.00 96.88 446 SER A O 1
ATOM 3701 N N . LEU A 1 447 ? 2.941 12.724 -35.935 1.00 97.12 447 LEU A N 1
ATOM 3702 C CA . LEU A 1 447 ? 3.158 12.994 -34.511 1.00 97.12 447 LEU A CA 1
ATOM 3703 C C . LEU A 1 447 ? 1.861 13.437 -33.810 1.00 97.12 447 LEU A C 1
ATOM 3705 O O . LEU A 1 447 ? 1.573 13.003 -32.698 1.00 97.12 447 LEU A O 1
ATOM 3709 N N . VAL A 1 448 ? 1.033 14.256 -34.467 1.00 97.38 448 VAL A N 1
ATOM 3710 C CA . VAL A 1 448 ? -0.312 14.600 -33.976 1.00 97.38 448 VAL A CA 1
ATOM 3711 C C . VAL A 1 448 ? -1.220 13.367 -33.930 1.00 97.38 448 VAL A C 1
ATOM 3713 O O . VAL A 1 448 ? -1.936 13.197 -32.945 1.00 97.38 448 VAL A O 1
ATOM 3716 N N . GLN A 1 449 ? -1.182 12.482 -34.931 1.00 97.12 449 GLN A N 1
ATOM 3717 C CA . GLN A 1 449 ? -1.932 11.220 -34.894 1.00 97.12 449 GLN A CA 1
ATOM 3718 C C . GLN A 1 449 ? -1.445 10.274 -33.790 1.00 97.12 449 GLN A C 1
ATOM 3720 O O . GLN A 1 449 ? -2.275 9.622 -33.163 1.00 97.12 449 GLN A O 1
ATOM 3725 N N . ASP A 1 450 ? -0.143 10.191 -33.525 1.00 95.50 450 ASP A N 1
ATOM 3726 C CA . ASP A 1 450 ? 0.416 9.326 -32.484 1.00 95.50 450 ASP A CA 1
ATOM 3727 C C . ASP A 1 450 ? 0.113 9.857 -31.082 1.00 95.50 450 ASP A C 1
ATOM 3729 O O . ASP A 1 450 ? -0.391 9.097 -30.256 1.00 95.50 450 ASP A O 1
ATOM 3733 N N . HIS A 1 451 ? 0.225 11.168 -30.846 1.00 95.19 451 HIS A N 1
ATOM 3734 C CA . HIS A 1 451 ? -0.302 11.779 -29.622 1.00 95.19 451 HIS A CA 1
ATOM 3735 C C . HIS A 1 451 ? -1.823 11.581 -29.485 1.00 95.19 451 HIS A C 1
ATOM 3737 O O . HIS A 1 451 ? -2.307 11.306 -28.392 1.00 95.19 451 HIS A O 1
ATOM 3743 N N . GLN A 1 452 ? -2.607 11.657 -30.569 1.00 96.00 452 GLN A N 1
ATOM 3744 C CA . GLN A 1 452 ? -4.047 11.357 -30.524 1.00 96.00 452 GLN A CA 1
ATOM 3745 C C . GLN A 1 452 ? -4.332 9.878 -30.214 1.00 96.00 452 GLN A C 1
ATOM 3747 O O . GLN A 1 452 ? -5.271 9.587 -29.473 1.00 96.00 452 GLN A O 1
ATOM 3752 N N . ARG A 1 453 ? -3.529 8.939 -30.735 1.00 97.25 453 ARG A N 1
ATOM 3753 C CA . ARG A 1 453 ? -3.607 7.500 -30.418 1.00 97.25 453 ARG A CA 1
ATOM 3754 C C . ARG A 1 453 ? -3.243 7.238 -28.959 1.00 97.25 453 ARG A C 1
ATOM 3756 O O . ARG A 1 453 ? -3.938 6.465 -28.302 1.00 97.25 453 ARG A O 1
ATOM 3763 N N . GLU A 1 454 ? -2.204 7.890 -28.445 1.00 95.94 454 GLU A N 1
ATOM 3764 C CA . GLU A 1 454 ? -1.790 7.795 -27.045 1.00 95.94 454 GLU A CA 1
ATOM 3765 C C . GLU A 1 454 ? -2.853 8.382 -26.112 1.00 95.94 454 GLU A C 1
ATOM 3767 O O . GLU A 1 454 ? -3.314 7.680 -25.215 1.00 95.94 454 GLU A O 1
ATOM 3772 N N . ILE A 1 455 ? -3.341 9.599 -26.375 1.00 94.56 455 ILE A N 1
ATOM 3773 C CA . ILE A 1 455 ? -4.441 10.220 -25.621 1.00 94.56 455 ILE A CA 1
ATOM 3774 C C . ILE A 1 455 ? -5.683 9.323 -25.652 1.00 94.56 455 ILE A C 1
ATOM 3776 O O . ILE A 1 455 ? -6.240 9.033 -24.599 1.00 94.56 455 ILE A O 1
ATOM 3780 N N . ALA A 1 456 ? -6.094 8.802 -26.813 1.00 96.94 456 ALA A N 1
ATOM 3781 C CA . ALA A 1 456 ? -7.237 7.892 -26.907 1.00 96.94 456 ALA A CA 1
ATOM 3782 C C . ALA A 1 456 ? -7.005 6.554 -26.173 1.00 96.94 456 ALA A C 1
ATOM 3784 O O . ALA A 1 456 ? -7.946 5.982 -25.618 1.00 96.94 456 ALA A O 1
ATOM 3785 N N . SER A 1 457 ? -5.764 6.056 -26.136 1.00 97.50 457 SER A N 1
ATOM 3786 C CA . SER A 1 457 ? -5.372 4.864 -25.374 1.00 97.50 457 SER A CA 1
ATOM 3787 C C . SER A 1 457 ? -5.437 5.121 -23.867 1.00 97.50 457 SER A C 1
ATOM 3789 O O . SER A 1 457 ? -6.076 4.353 -23.149 1.00 97.50 457 SER A O 1
ATOM 3791 N N . LEU A 1 458 ? -4.867 6.230 -23.392 1.00 95.50 458 LEU A N 1
ATOM 3792 C CA . LEU A 1 458 ? -4.890 6.653 -21.990 1.00 95.50 458 LEU A CA 1
ATOM 3793 C C . LEU A 1 458 ? -6.313 6.985 -21.524 1.00 95.50 458 LEU A C 1
ATOM 3795 O O . LEU A 1 458 ? -6.721 6.534 -20.457 1.00 95.50 458 LEU A O 1
ATOM 3799 N N . GLU A 1 459 ? -7.119 7.669 -22.341 1.00 94.88 459 GLU A N 1
ATOM 3800 C CA . GLU A 1 459 ? -8.548 7.871 -22.083 1.00 94.88 459 GLU A CA 1
ATOM 3801 C C . GLU A 1 459 ? -9.298 6.539 -21.982 1.00 94.88 459 GLU A C 1
ATOM 3803 O O . GLU A 1 459 ? -10.141 6.371 -21.102 1.00 94.88 459 GLU A O 1
ATOM 3808 N N . LYS A 1 460 ? -9.021 5.577 -22.873 1.00 97.06 460 LYS A N 1
ATOM 3809 C CA . LYS A 1 460 ? -9.646 4.248 -22.838 1.00 97.06 460 LYS A CA 1
ATOM 3810 C C . LYS A 1 460 ? -9.229 3.471 -21.588 1.00 97.06 460 LYS A C 1
ATOM 3812 O O . LYS A 1 460 ? -10.090 2.862 -20.955 1.00 97.06 460 LYS A O 1
ATOM 3817 N N . GLN A 1 461 ? -7.952 3.522 -21.209 1.00 95.62 461 GLN A N 1
ATOM 3818 C CA . GLN A 1 461 ? -7.440 2.919 -19.978 1.00 95.62 461 GLN A CA 1
ATOM 3819 C C . GLN A 1 461 ? -8.097 3.556 -18.747 1.00 95.62 461 GLN A C 1
ATOM 3821 O O . GLN A 1 461 ? -8.710 2.838 -17.959 1.00 95.62 461 GLN A O 1
ATOM 3826 N N . ALA A 1 462 ? -8.091 4.888 -18.637 1.00 92.38 462 ALA A N 1
ATOM 3827 C CA . ALA A 1 462 ? -8.727 5.630 -17.550 1.00 92.38 462 ALA A CA 1
ATOM 3828 C C . ALA A 1 462 ? -10.236 5.347 -17.455 1.00 92.38 462 ALA A C 1
ATOM 3830 O O . ALA A 1 462 ? -10.726 5.001 -16.382 1.00 92.38 462 ALA A O 1
ATOM 3831 N N . ARG A 1 463 ? -10.974 5.387 -18.576 1.00 96.62 463 ARG A N 1
ATOM 3832 C CA . ARG A 1 463 ? -12.400 5.009 -18.623 1.00 96.62 463 ARG A CA 1
ATOM 3833 C C . ARG A 1 463 ? -12.618 3.555 -18.198 1.00 96.62 463 ARG A C 1
ATOM 3835 O O . ARG A 1 463 ? -13.582 3.285 -17.488 1.00 96.62 463 ARG A O 1
ATOM 3842 N N . SER A 1 464 ? -11.733 2.628 -18.577 1.00 95.31 464 SER A N 1
ATOM 3843 C CA . SER A 1 464 ? -11.833 1.222 -18.160 1.00 95.31 464 SER A CA 1
ATOM 3844 C C . SER A 1 464 ? -11.550 1.020 -16.667 1.00 95.31 464 SER A C 1
ATOM 3846 O O . SER A 1 464 ? -12.298 0.296 -16.016 1.00 95.31 464 SER A O 1
ATOM 3848 N N . ALA A 1 465 ? -10.565 1.719 -16.096 1.00 95.00 465 ALA A N 1
ATOM 3849 C CA . ALA A 1 465 ? -10.267 1.689 -14.665 1.00 95.00 465 ALA A CA 1
ATOM 3850 C C . ALA A 1 465 ? -11.395 2.335 -13.841 1.00 95.00 465 ALA A C 1
ATOM 3852 O O . ALA A 1 465 ? -11.848 1.765 -12.850 1.00 95.00 465 ALA A O 1
ATOM 3853 N N . MET A 1 466 ? -11.932 3.475 -14.292 1.00 94.62 466 MET A N 1
ATOM 3854 C CA . MET A 1 466 ? -13.118 4.093 -13.688 1.00 94.62 466 MET A CA 1
ATOM 3855 C C . MET A 1 466 ? -14.334 3.161 -13.747 1.00 94.62 466 MET A C 1
ATOM 3857 O O . MET A 1 466 ? -15.019 3.006 -12.740 1.00 94.62 466 MET A O 1
ATOM 3861 N N . ALA A 1 467 ? -14.579 2.496 -14.881 1.00 95.94 467 ALA A N 1
ATOM 3862 C CA . ALA A 1 467 ? -15.662 1.522 -15.013 1.00 95.94 467 ALA A CA 1
ATOM 3863 C C . ALA A 1 467 ? -15.458 0.293 -14.109 1.00 95.94 467 ALA A C 1
ATOM 3865 O O . ALA A 1 467 ? -16.418 -0.169 -13.498 1.00 95.94 467 ALA A O 1
ATOM 3866 N N . GLN A 1 468 ? -14.224 -0.203 -13.960 1.00 96.12 468 GLN A N 1
ATOM 3867 C CA . GLN A 1 468 ? -13.886 -1.288 -13.031 1.00 96.12 468 GLN A CA 1
ATOM 3868 C C . GLN A 1 468 ? -14.119 -0.878 -11.572 1.00 96.12 468 GLN A C 1
ATOM 3870 O O . GLN A 1 468 ? -14.820 -1.587 -10.854 1.00 96.12 468 GLN A O 1
ATOM 3875 N N . HIS A 1 469 ? -13.619 0.281 -11.135 1.00 95.25 469 HIS A N 1
ATOM 3876 C CA . HIS A 1 469 ? -13.857 0.786 -9.778 1.00 95.25 469 HIS A CA 1
ATOM 3877 C C . HIS A 1 469 ? -15.340 1.081 -9.517 1.00 95.25 469 HIS A C 1
ATOM 3879 O O . HIS A 1 469 ? -15.845 0.796 -8.429 1.00 95.25 469 HIS A O 1
ATOM 3885 N N . GLN A 1 470 ? -16.073 1.594 -10.510 1.00 95.75 470 GLN A N 1
ATOM 3886 C CA . GLN A 1 470 ? -17.518 1.803 -10.418 1.00 95.75 470 GLN A CA 1
ATOM 3887 C C . GLN A 1 470 ? -18.274 0.470 -10.323 1.00 95.75 470 GLN A C 1
ATOM 3889 O O . GLN A 1 470 ? -19.175 0.358 -9.495 1.00 95.75 470 GLN A O 1
ATOM 3894 N N . ALA A 1 471 ? -17.894 -0.545 -11.105 1.00 95.38 471 ALA A N 1
ATOM 3895 C CA . ALA A 1 471 ? -18.476 -1.885 -11.043 1.00 95.38 471 ALA A CA 1
ATOM 3896 C C . ALA A 1 471 ? -18.189 -2.565 -9.696 1.00 95.38 471 ALA A C 1
ATOM 3898 O O . ALA A 1 471 ? -19.122 -3.028 -9.046 1.00 95.38 471 ALA A O 1
ATOM 3899 N N . GLN A 1 472 ? -16.939 -2.534 -9.220 1.00 96.06 472 GLN A N 1
ATOM 3900 C CA . GLN A 1 472 ? -16.562 -2.998 -7.879 1.00 96.06 472 GLN A CA 1
ATOM 3901 C C . GLN A 1 472 ? -17.399 -2.299 -6.800 1.00 96.06 472 GLN A C 1
ATOM 3903 O O . GLN A 1 472 ? -18.006 -2.966 -5.969 1.00 96.06 472 GLN A O 1
ATOM 3908 N N . THR A 1 473 ? -17.505 -0.967 -6.844 1.00 94.56 473 THR A N 1
ATOM 3909 C CA . THR A 1 473 ? -18.304 -0.175 -5.890 1.00 94.56 473 THR A CA 1
ATOM 3910 C C . THR A 1 473 ? -19.797 -0.517 -5.955 1.00 94.56 473 THR A C 1
ATOM 3912 O O . THR A 1 473 ? -20.465 -0.572 -4.924 1.00 94.56 473 THR A O 1
ATOM 3915 N N . GLN A 1 474 ? -20.343 -0.765 -7.149 1.00 95.81 474 GLN A N 1
ATOM 3916 C CA . GLN A 1 474 ? -21.725 -1.220 -7.311 1.00 95.81 474 GLN A CA 1
ATOM 3917 C C . GLN A 1 474 ? -21.935 -2.643 -6.792 1.00 95.81 474 GLN A C 1
ATOM 3919 O O . GLN A 1 474 ? -23.002 -2.923 -6.256 1.00 95.81 474 GLN A O 1
ATOM 3924 N N . GLU A 1 475 ? -20.961 -3.542 -6.943 1.00 96.50 475 GLU A N 1
ATOM 3925 C CA . GLU A 1 475 ? -21.047 -4.868 -6.340 1.00 96.50 475 GLU A CA 1
ATOM 3926 C C . GLU A 1 475 ? -20.943 -4.806 -4.821 1.00 96.50 475 GLU A C 1
ATOM 3928 O O . GLU A 1 475 ? -21.788 -5.408 -4.179 1.00 96.50 475 GLU A O 1
ATOM 3933 N N . TRP A 1 476 ? -19.998 -4.058 -4.236 1.00 95.25 476 TRP A N 1
ATOM 3934 C CA . TRP A 1 476 ? -19.944 -3.848 -2.782 1.00 95.25 476 TRP A CA 1
ATOM 3935 C C . TRP A 1 476 ? -21.291 -3.340 -2.253 1.00 95.25 476 TRP A C 1
ATOM 3937 O O . TRP A 1 476 ? -21.894 -3.998 -1.422 1.00 95.25 476 TRP A O 1
ATOM 3947 N N . ARG A 1 477 ? -21.888 -2.309 -2.864 1.00 96.38 477 ARG A N 1
ATOM 3948 C CA . ARG A 1 477 ? -23.235 -1.845 -2.472 1.00 96.38 477 ARG A CA 1
ATOM 3949 C C . ARG A 1 477 ? -24.346 -2.893 -2.639 1.00 96.38 477 ARG A C 1
ATOM 3951 O O . ARG A 1 477 ? -25.334 -2.834 -1.913 1.00 96.38 477 ARG A O 1
ATOM 3958 N N . LYS A 1 478 ? -24.227 -3.829 -3.591 1.00 96.94 478 LYS A N 1
ATOM 3959 C CA . LYS A 1 478 ? -25.165 -4.960 -3.740 1.00 96.94 478 LYS A CA 1
ATOM 3960 C C . LYS A 1 478 ? -24.948 -6.013 -2.650 1.00 96.94 478 LYS A C 1
ATOM 3962 O O . LYS A 1 478 ? -25.939 -6.484 -2.113 1.00 96.94 478 LYS A O 1
ATOM 3967 N N . ARG A 1 479 ? -23.690 -6.331 -2.323 1.00 96.69 479 ARG A N 1
ATOM 3968 C CA . ARG A 1 479 ? -23.270 -7.219 -1.225 1.00 96.69 479 ARG A CA 1
ATOM 3969 C C . ARG A 1 479 ? -23.761 -6.698 0.126 1.00 96.69 479 ARG A C 1
ATOM 3971 O O . ARG A 1 479 ? -24.512 -7.370 0.829 1.00 96.69 479 ARG A O 1
ATOM 3978 N N . ASP A 1 480 ? -23.437 -5.440 0.419 1.00 96.38 480 ASP A N 1
ATOM 3979 C CA . ASP A 1 480 ? -23.862 -4.720 1.619 1.00 96.38 480 ASP A CA 1
ATOM 3980 C C . ASP A 1 480 ? -25.396 -4.680 1.702 1.00 96.38 480 ASP A C 1
ATOM 3982 O O . ASP A 1 480 ? -25.974 -5.010 2.732 1.00 96.38 480 ASP A O 1
ATOM 3986 N N . GLY A 1 481 ? -26.076 -4.344 0.598 1.00 97.31 481 GLY A N 1
ATOM 3987 C CA . GLY A 1 481 ? -27.540 -4.307 0.528 1.00 97.31 481 GLY A CA 1
ATOM 3988 C C . GLY A 1 481 ? -28.211 -5.677 0.687 1.00 97.31 481 GLY A C 1
ATOM 3989 O O . GLY A 1 481 ? -29.274 -5.760 1.300 1.00 97.31 481 GLY A O 1
ATOM 3990 N N . GLN A 1 482 ? -27.599 -6.754 0.183 1.00 96.81 482 GLN A N 1
ATOM 3991 C CA . GLN A 1 482 ? -28.062 -8.130 0.393 1.00 96.81 482 GLN A CA 1
ATOM 3992 C C . GLN A 1 482 ? -27.873 -8.545 1.854 1.00 96.81 482 GLN A C 1
ATOM 3994 O O . GLN A 1 482 ? -28.838 -8.963 2.485 1.00 96.81 482 GLN A O 1
ATOM 3999 N N . THR A 1 483 ? -26.693 -8.300 2.426 1.00 97.25 483 THR A N 1
ATOM 4000 C CA . THR A 1 483 ? -26.394 -8.544 3.846 1.00 97.25 483 THR A CA 1
ATOM 4001 C C . THR A 1 483 ? -27.350 -7.778 4.769 1.00 97.25 483 THR A C 1
ATOM 4003 O O . THR A 1 483 ? -27.888 -8.351 5.712 1.00 97.25 483 THR A O 1
ATOM 4006 N N . ILE A 1 484 ? -27.629 -6.501 4.478 1.00 96.69 484 ILE A N 1
ATOM 4007 C CA . ILE A 1 484 ? -28.615 -5.694 5.215 1.00 96.69 484 ILE A CA 1
ATOM 4008 C C . ILE A 1 484 ? -30.017 -6.297 5.079 1.00 96.69 484 ILE A C 1
ATOM 4010 O O . ILE A 1 484 ? -30.682 -6.472 6.092 1.00 96.69 484 ILE A O 1
ATOM 4014 N N . SER A 1 485 ? -30.446 -6.683 3.872 1.00 96.81 485 SER A N 1
ATOM 4015 C CA . SER A 1 485 ? -31.769 -7.297 3.654 1.00 96.81 485 SER A CA 1
ATOM 4016 C C . SER A 1 485 ? -31.927 -8.630 4.402 1.00 96.81 485 SER A C 1
ATOM 4018 O O . SER A 1 485 ? -32.988 -8.912 4.958 1.00 96.81 485 SER A O 1
ATOM 4020 N N . GLU A 1 486 ? -30.874 -9.451 4.445 1.00 97.50 486 GLU A N 1
ATOM 4021 C CA . GLU A 1 486 ? -30.854 -10.716 5.186 1.00 97.50 486 GLU A CA 1
ATOM 4022 C C . GLU A 1 486 ? -30.910 -10.478 6.704 1.00 97.50 486 GLU A C 1
ATOM 4024 O O . GLU A 1 486 ? -31.702 -11.123 7.393 1.00 97.50 486 GLU A O 1
ATOM 4029 N N . LEU A 1 487 ? -30.150 -9.509 7.227 1.00 96.25 487 LEU A N 1
ATOM 4030 C CA . LEU A 1 487 ? -30.189 -9.118 8.642 1.00 96.25 487 LEU A CA 1
ATOM 4031 C C . LEU A 1 487 ? -31.532 -8.481 9.038 1.00 96.25 487 LEU A C 1
ATOM 4033 O O . LEU A 1 487 ? -32.060 -8.785 10.106 1.00 96.25 487 LEU A O 1
ATOM 4037 N N . GLU A 1 488 ? -32.122 -7.639 8.188 1.00 97.00 488 GLU A N 1
ATOM 4038 C CA . GLU A 1 488 ? -33.459 -7.073 8.400 1.00 97.00 488 GLU A CA 1
ATOM 4039 C C . GLU A 1 488 ? -34.530 -8.170 8.415 1.00 97.00 488 GLU A C 1
ATOM 4041 O O . GLU A 1 488 ? -35.401 -8.154 9.287 1.00 97.00 488 GLU A O 1
ATOM 4046 N N . SER A 1 489 ? -34.428 -9.166 7.527 1.00 96.94 489 SER A N 1
ATOM 4047 C CA . SER A 1 489 ? -35.307 -10.339 7.530 1.00 96.94 489 SER A CA 1
ATOM 4048 C C . SER A 1 489 ? -35.150 -11.173 8.806 1.00 96.94 489 SER A C 1
ATOM 4050 O O . SER A 1 489 ? -36.159 -11.553 9.393 1.00 96.94 489 SER A O 1
ATOM 4052 N N . GLN A 1 490 ? -33.921 -11.423 9.273 1.00 97.31 490 GLN A N 1
ATOM 4053 C CA . GLN A 1 490 ? -33.664 -12.142 10.531 1.00 97.31 490 GLN A CA 1
ATOM 4054 C C . GLN A 1 490 ? -34.210 -11.375 11.746 1.00 97.31 490 GLN A C 1
ATOM 4056 O O . GLN A 1 490 ? -34.848 -11.950 12.626 1.00 97.31 490 GLN A O 1
ATOM 4061 N N . VAL A 1 491 ? -34.016 -10.053 11.788 1.00 96.94 491 VAL A N 1
ATOM 4062 C CA . VAL A 1 491 ? -34.582 -9.188 12.834 1.00 96.94 491 VAL A CA 1
ATOM 4063 C C . VAL A 1 491 ? -36.113 -9.155 12.763 1.00 96.94 491 VAL A C 1
ATOM 4065 O O . VAL A 1 491 ? -36.759 -9.031 13.804 1.00 96.94 491 VAL A O 1
ATOM 4068 N N . HIS A 1 492 ? -36.713 -9.288 11.577 1.00 96.56 492 HIS A N 1
ATOM 4069 C CA . HIS A 1 492 ? -38.162 -9.417 11.429 1.00 96.56 492 HIS A CA 1
ATOM 4070 C C . HIS A 1 492 ? -38.667 -10.753 11.985 1.00 96.56 492 HIS A C 1
ATOM 4072 O O . HIS A 1 492 ? -39.500 -10.735 12.890 1.00 96.56 492 HIS A O 1
ATOM 4078 N N . THR A 1 493 ? -38.104 -11.888 11.556 1.00 96.75 493 THR A N 1
ATOM 4079 C CA . THR A 1 493 ? -38.530 -13.214 12.040 1.00 96.75 493 THR A CA 1
ATOM 4080 C C . THR A 1 493 ? -38.320 -13.368 13.545 1.00 96.75 493 THR A C 1
ATOM 4082 O O . THR A 1 493 ? -39.213 -13.848 14.233 1.00 96.75 493 THR A O 1
ATOM 4085 N N . LEU A 1 494 ? -37.211 -12.868 14.106 1.00 96.31 494 LEU A N 1
ATOM 4086 C CA . LEU A 1 494 ? -36.986 -12.869 15.559 1.00 96.31 494 LEU A CA 1
ATOM 4087 C C . LEU A 1 494 ? -38.007 -12.001 16.320 1.00 96.31 494 LEU A C 1
ATOM 4089 O O . LEU A 1 494 ? -38.392 -12.335 17.441 1.00 96.31 494 LEU A O 1
ATOM 4093 N N . ARG A 1 495 ? -38.488 -10.895 15.732 1.00 96.50 495 ARG A N 1
ATOM 4094 C CA . ARG A 1 495 ? -39.585 -10.099 16.317 1.00 96.50 495 ARG A CA 1
ATOM 4095 C C . ARG A 1 495 ? -40.914 -10.847 16.250 1.00 96.50 495 ARG A C 1
ATOM 4097 O O . ARG A 1 495 ? -41.660 -10.802 17.225 1.00 96.50 495 ARG A O 1
ATOM 4104 N N . GLU A 1 496 ? -41.203 -11.539 15.151 1.00 96.44 496 GLU A N 1
ATOM 4105 C CA . GLU A 1 496 ? -42.395 -12.384 15.020 1.00 96.44 496 GLU A CA 1
ATOM 4106 C C . GLU A 1 496 ? -42.370 -13.559 16.010 1.00 96.44 496 GLU A C 1
ATOM 4108 O O . GLU A 1 496 ? -43.358 -13.776 16.707 1.00 96.44 496 GLU A O 1
ATOM 4113 N N . GLU A 1 497 ? -41.234 -14.246 16.168 1.00 96.12 497 GLU A N 1
ATOM 4114 C CA . GLU A 1 497 ? -41.038 -15.307 17.166 1.00 96.12 497 GLU A CA 1
ATOM 4115 C C . GLU A 1 497 ? -41.244 -14.797 18.599 1.00 96.12 497 GLU A C 1
ATOM 4117 O O . GLU A 1 497 ? -41.968 -15.418 19.379 1.00 96.12 497 GLU A O 1
ATOM 4122 N N . VAL A 1 498 ? -40.676 -13.637 18.954 1.00 96.19 498 VAL A N 1
ATOM 4123 C CA . VAL A 1 498 ? -40.869 -13.022 20.280 1.00 96.19 498 VAL A CA 1
ATOM 4124 C C . VAL A 1 498 ? -42.329 -12.610 20.505 1.00 96.19 498 VAL A C 1
ATOM 4126 O O . VAL A 1 498 ? -42.859 -12.811 21.602 1.00 96.19 498 VAL A O 1
ATOM 4129 N N . LEU A 1 499 ? -43.011 -12.077 19.487 1.00 96.12 499 LEU A N 1
ATOM 4130 C CA . LEU A 1 499 ? -44.438 -11.746 19.562 1.00 96.12 499 LEU A CA 1
ATOM 4131 C C . LEU A 1 499 ? -45.311 -13.002 19.690 1.00 96.12 499 LEU A C 1
ATOM 4133 O O . LEU A 1 499 ? -46.238 -13.007 20.503 1.00 96.12 499 LEU A O 1
ATOM 4137 N N . ALA A 1 500 ? -44.997 -14.073 18.959 1.00 95.50 500 ALA A N 1
ATOM 4138 C CA . ALA A 1 500 ? -45.687 -15.358 19.034 1.00 95.50 500 ALA A CA 1
ATOM 4139 C C . ALA A 1 500 ? -45.487 -16.029 20.402 1.00 95.50 500 ALA A C 1
ATOM 4141 O O . ALA A 1 500 ? -46.463 -16.425 21.036 1.00 95.50 500 ALA A O 1
ATOM 4142 N N . ALA A 1 501 ? -44.255 -16.069 20.918 1.00 95.50 501 ALA A N 1
ATOM 4143 C CA . ALA A 1 501 ? -43.948 -16.582 22.253 1.00 95.50 501 ALA A CA 1
ATOM 4144 C C . ALA A 1 501 ? -44.627 -15.754 23.360 1.00 95.50 501 ALA A C 1
ATOM 4146 O O . ALA A 1 501 ? -45.144 -16.306 24.334 1.00 95.50 501 ALA A O 1
ATOM 4147 N N . HIS A 1 502 ? -44.697 -14.426 23.208 1.00 95.75 502 HIS A N 1
ATOM 4148 C CA . HIS A 1 502 ? -45.440 -13.564 24.127 1.00 95.75 502 HIS A CA 1
ATOM 4149 C C . HIS A 1 502 ? -46.959 -13.799 24.047 1.00 95.75 502 HIS A C 1
ATOM 4151 O O . HIS A 1 502 ? -47.624 -13.858 25.084 1.00 95.75 502 HIS A O 1
ATOM 4157 N N . ALA A 1 503 ? -47.518 -13.985 22.847 1.00 95.62 503 ALA A N 1
ATOM 4158 C CA . ALA A 1 503 ? -48.926 -14.328 22.653 1.00 95.62 503 ALA A CA 1
ATOM 4159 C C . ALA A 1 503 ? -49.266 -15.701 23.259 1.00 95.62 503 ALA A C 1
ATOM 4161 O O . ALA A 1 503 ? -50.239 -15.806 24.004 1.00 95.62 503 ALA A O 1
ATOM 4162 N N . GLN A 1 504 ? -48.423 -16.714 23.041 1.00 95.75 504 GLN A N 1
ATOM 4163 C CA . GLN A 1 504 ? -48.551 -18.043 23.642 1.00 95.75 504 GLN A CA 1
ATOM 4164 C C . GLN A 1 504 ? -48.469 -17.978 25.173 1.00 95.75 504 GLN A C 1
ATOM 4166 O O . GLN A 1 504 ? -49.310 -18.552 25.861 1.00 95.75 504 GLN A O 1
ATOM 4171 N N . ARG A 1 505 ? -47.518 -17.218 25.735 1.00 95.06 505 ARG A N 1
ATOM 4172 C CA . ARG A 1 505 ? -47.424 -16.999 27.188 1.00 95.06 505 ARG A CA 1
ATOM 4173 C C . ARG A 1 505 ? -48.659 -16.282 27.741 1.00 95.06 505 ARG A C 1
ATOM 4175 O O . ARG A 1 505 ? -49.127 -16.623 28.825 1.00 95.06 505 ARG A O 1
ATOM 4182 N N . LYS A 1 506 ? -49.210 -15.305 27.013 1.00 96.31 506 LYS A N 1
ATOM 4183 C CA . LYS A 1 506 ? -50.463 -14.624 27.380 1.00 96.31 506 LYS A CA 1
ATOM 4184 C C . LYS A 1 506 ? -51.653 -15.591 27.351 1.00 96.31 506 LYS A C 1
ATOM 4186 O O . LYS A 1 506 ? -52.461 -15.559 28.276 1.00 96.31 506 LYS A O 1
ATOM 4191 N N . GLN A 1 507 ? -51.728 -16.466 26.347 1.00 95.19 507 GLN A N 1
ATOM 4192 C CA . GLN A 1 507 ? -52.733 -17.526 26.261 1.00 95.19 507 GLN A CA 1
ATOM 4193 C C . GLN A 1 507 ? -52.621 -18.485 27.456 1.00 95.19 507 GLN A C 1
ATOM 4195 O O . GLN A 1 507 ? -53.589 -18.617 28.200 1.00 95.19 507 GLN A O 1
ATOM 4200 N N . GLN A 1 508 ? -51.436 -19.039 27.728 1.00 95.38 508 GLN A N 1
ATOM 4201 C CA . GLN A 1 508 ? -51.181 -19.918 28.880 1.00 95.38 508 GLN A CA 1
ATOM 4202 C C . GLN A 1 508 ? -51.562 -19.263 30.217 1.00 95.38 508 GLN A C 1
ATOM 4204 O O . GLN A 1 508 ? -52.138 -19.908 31.090 1.00 95.38 508 GLN A O 1
ATOM 4209 N N . LEU A 1 509 ? -51.282 -17.966 30.392 1.00 95.38 509 LEU A N 1
ATOM 4210 C CA . LEU A 1 509 ? -51.699 -17.220 31.584 1.00 95.38 509 LEU A CA 1
ATOM 4211 C C . LEU A 1 509 ? -53.224 -17.046 31.673 1.00 95.38 509 LEU A C 1
ATOM 4213 O O . LEU A 1 509 ? -53.760 -17.061 32.780 1.00 95.38 509 LEU A O 1
ATOM 4217 N N . SER A 1 510 ? -53.929 -16.914 30.544 1.00 94.44 510 SER A N 1
ATOM 4218 C CA . SER A 1 510 ? -55.398 -16.886 30.526 1.00 94.44 510 SER A CA 1
ATOM 4219 C C . SER A 1 510 ? -56.020 -18.264 30.778 1.00 94.44 510 SER A C 1
ATOM 4221 O O . SER A 1 510 ? -56.969 -18.354 31.550 1.00 94.44 510 SER A O 1
ATOM 4223 N N . GLU A 1 511 ? -55.437 -19.340 30.243 1.00 95.19 511 GLU A N 1
ATOM 4224 C CA . GLU A 1 511 ? -55.847 -20.730 30.495 1.00 95.19 511 GLU A CA 1
ATOM 4225 C C . GLU A 1 511 ? -55.653 -21.099 31.974 1.00 95.19 511 GLU A C 1
ATOM 4227 O O . GLU A 1 511 ? -56.579 -21.584 32.620 1.00 95.19 511 GLU A O 1
ATOM 4232 N N . LEU A 1 512 ? -54.499 -20.761 32.564 1.00 95.19 512 LEU A N 1
ATOM 4233 C CA . LEU A 1 512 ? -54.262 -20.876 34.009 1.00 95.19 512 LEU A CA 1
ATOM 4234 C C . LEU A 1 512 ? -55.201 -19.983 34.838 1.00 95.19 512 LEU A C 1
ATOM 4236 O O . LEU A 1 512 ? -55.528 -20.326 35.973 1.00 95.19 512 LEU A O 1
ATOM 4240 N N . GLY A 1 513 ? -55.634 -18.844 34.294 1.00 94.69 513 GLY A N 1
ATOM 4241 C CA . GLY A 1 513 ? -56.650 -17.983 34.899 1.00 94.69 513 GLY A CA 1
ATOM 4242 C C . GLY A 1 513 ? -58.019 -18.662 34.964 1.00 94.69 513 GLY A C 1
ATOM 4243 O O . GLY A 1 513 ? -58.629 -18.686 36.032 1.00 94.69 513 GLY A O 1
ATOM 4244 N N . VAL A 1 514 ? -58.457 -19.265 33.853 1.00 94.25 514 VAL A N 1
ATOM 4245 C CA . VAL A 1 514 ? -59.707 -20.038 33.760 1.00 94.25 514 VAL A CA 1
ATOM 4246 C C . VAL A 1 514 ? -59.655 -21.269 34.660 1.00 94.25 514 VAL A C 1
ATOM 4248 O O . VAL A 1 514 ? -60.552 -21.439 35.476 1.00 94.25 514 VAL A O 1
ATOM 4251 N N . LEU A 1 515 ? -58.583 -22.067 34.622 1.00 94.56 515 LEU A N 1
ATOM 4252 C CA . LEU A 1 515 ? -58.438 -23.246 35.488 1.00 94.56 515 LEU A CA 1
ATOM 4253 C C . LEU A 1 515 ? -58.525 -22.884 36.980 1.00 94.56 515 LEU A C 1
ATOM 4255 O O . LEU A 1 515 ? -59.221 -23.557 37.733 1.00 94.56 515 LEU A O 1
ATOM 4259 N N . ARG A 1 516 ? -57.907 -21.773 37.405 1.00 93.94 516 ARG A N 1
ATOM 4260 C CA . ARG A 1 516 ? -58.019 -21.260 38.786 1.00 93.94 516 ARG A CA 1
ATOM 4261 C C . ARG A 1 516 ? -59.396 -20.694 39.127 1.00 93.94 516 ARG A C 1
ATOM 4263 O O . ARG A 1 516 ? -59.701 -20.530 40.306 1.00 93.94 516 ARG A O 1
ATOM 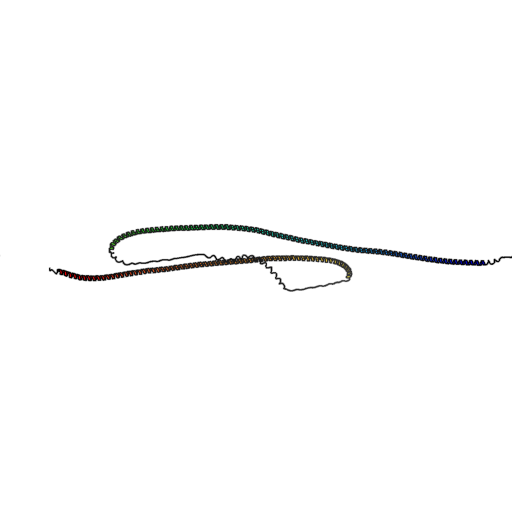4270 N N . GLU A 1 517 ? -60.186 -20.290 38.137 1.00 92.69 517 GLU A N 1
ATOM 4271 C CA . GLU A 1 517 ? -61.580 -19.871 38.313 1.00 92.69 517 GLU A CA 1
ATOM 4272 C C . GLU A 1 517 ? -62.482 -21.100 38.448 1.00 92.69 517 GLU A C 1
ATOM 4274 O O . GLU A 1 517 ? -63.215 -21.203 39.425 1.00 92.69 517 GLU A O 1
ATOM 4279 N N . GLU A 1 518 ? -62.333 -22.091 37.571 1.00 93.19 518 GLU A N 1
ATOM 4280 C CA . GLU A 1 518 ? -63.005 -23.385 37.685 1.00 93.19 518 GLU A CA 1
ATOM 4281 C C . GLU A 1 518 ? -62.678 -24.110 38.994 1.00 93.19 518 GLU A C 1
ATOM 4283 O O . GLU A 1 518 ? -63.569 -24.698 39.591 1.00 93.19 518 GLU A O 1
ATOM 4288 N N . GLU A 1 519 ? -61.428 -24.085 39.463 1.00 92.38 519 GLU A N 1
ATOM 4289 C CA . GLU A 1 519 ? -61.034 -24.670 40.752 1.00 92.38 519 GLU A CA 1
ATOM 4290 C C . GLU A 1 519 ? -61.716 -23.962 41.927 1.00 92.38 519 GLU A C 1
ATOM 4292 O O . GLU A 1 519 ? -62.203 -24.626 42.841 1.00 92.38 519 GLU A O 1
ATOM 4297 N N . ARG A 1 520 ? -61.825 -22.626 41.890 1.00 95.06 520 ARG A N 1
ATOM 4298 C CA . ARG A 1 520 ? -62.567 -21.860 42.905 1.00 95.06 520 ARG A CA 1
ATOM 4299 C C . ARG A 1 520 ? -64.071 -22.112 42.828 1.00 95.06 520 ARG A C 1
ATOM 4301 O O . ARG A 1 520 ? -64.705 -22.226 43.872 1.00 95.06 520 ARG A O 1
ATOM 4308 N N . GLN A 1 521 ? -64.636 -22.248 41.631 1.00 92.94 521 GLN A N 1
ATOM 4309 C CA . GLN A 1 521 ? -66.050 -22.579 41.438 1.00 92.94 521 GLN A CA 1
ATOM 4310 C C . GLN A 1 521 ? -66.362 -24.018 41.865 1.00 92.94 521 GLN A C 1
ATOM 4312 O O . GLN A 1 521 ? -67.354 -24.230 42.555 1.00 92.94 521 GLN A O 1
ATOM 4317 N N . ARG A 1 522 ? -65.492 -24.988 41.554 1.00 94.38 522 ARG A N 1
ATOM 4318 C CA . ARG A 1 522 ? -65.577 -26.372 42.049 1.00 94.38 522 ARG A CA 1
ATOM 4319 C C . ARG A 1 522 ? -65.490 -26.414 43.573 1.00 94.38 522 ARG A C 1
ATOM 4321 O O . ARG A 1 522 ? -66.376 -26.978 44.198 1.00 94.38 522 ARG A O 1
ATOM 4328 N N . ALA A 1 523 ? -64.519 -25.731 44.182 1.00 92.38 523 ALA A N 1
ATOM 4329 C CA . ALA A 1 523 ? -64.411 -25.641 45.640 1.00 92.38 523 ALA A CA 1
ATOM 4330 C C . ALA A 1 523 ? -65.638 -24.965 46.289 1.00 92.38 523 ALA A C 1
ATOM 4332 O O . ALA A 1 523 ? -66.091 -25.402 47.345 1.00 92.38 523 ALA A O 1
ATOM 4333 N N . ALA A 1 524 ? -66.216 -23.936 45.659 1.00 91.31 524 ALA A N 1
ATOM 4334 C CA . ALA A 1 524 ? -67.450 -23.302 46.127 1.00 91.31 524 ALA A CA 1
ATOM 4335 C C . ALA A 1 524 ? -68.670 -24.237 46.008 1.00 91.31 524 ALA A C 1
ATOM 4337 O O . ALA A 1 524 ? -69.459 -24.324 46.945 1.00 91.31 524 ALA A O 1
ATOM 4338 N N . GLN A 1 525 ? -68.796 -24.986 44.908 1.00 93.12 525 GLN A N 1
ATOM 4339 C CA . GLN A 1 525 ? -69.838 -26.004 44.724 1.00 93.12 525 GLN A CA 1
ATOM 4340 C C . GLN A 1 525 ? -69.678 -27.168 45.712 1.00 93.12 525 GLN A C 1
ATOM 4342 O O . GLN A 1 525 ? -70.663 -27.632 46.278 1.00 93.12 525 GLN A O 1
ATOM 4347 N N . GLU A 1 526 ? -68.452 -27.618 45.981 1.00 93.69 526 GLU A N 1
ATOM 4348 C CA . GLU A 1 526 ? -68.158 -28.634 46.998 1.00 93.69 526 GLU A CA 1
ATOM 4349 C C . GLU A 1 526 ? -68.514 -28.143 48.408 1.00 93.69 526 GLU A C 1
ATOM 4351 O O . GLU A 1 526 ? -69.114 -28.893 49.180 1.00 93.69 526 GLU A O 1
ATOM 4356 N N . GLN A 1 527 ? -68.230 -26.875 48.731 1.00 92.12 527 GLN A N 1
ATOM 4357 C CA . GLN A 1 527 ? -68.670 -26.242 49.979 1.00 92.12 527 GLN A CA 1
ATOM 4358 C C . GLN A 1 527 ? -70.196 -26.112 50.057 1.00 92.12 527 GLN A C 1
ATOM 4360 O O . GLN A 1 527 ? -70.771 -26.419 51.100 1.00 92.12 527 GLN A O 1
ATOM 4365 N N . GLU A 1 528 ? -70.877 -25.719 48.979 1.00 93.62 528 GLU A N 1
ATOM 4366 C CA . GLU A 1 528 ? -72.343 -25.643 48.939 1.00 93.62 528 GLU A CA 1
ATOM 4367 C C . GLU A 1 528 ? -72.987 -27.030 49.086 1.00 93.62 528 GLU A C 1
ATOM 4369 O O . GLU A 1 528 ? -73.925 -27.196 49.867 1.00 93.62 528 GLU A O 1
ATOM 4374 N N . VAL A 1 529 ? -72.436 -28.060 48.436 1.00 94.38 529 VAL A N 1
ATOM 4375 C CA . VAL A 1 529 ? -72.857 -29.460 48.601 1.00 94.38 529 VAL A CA 1
ATOM 4376 C C . VAL A 1 529 ? -72.584 -29.959 50.022 1.00 94.38 529 VAL A C 1
ATOM 4378 O O . VAL A 1 529 ? -73.432 -30.649 50.588 1.00 94.38 529 VAL A O 1
ATOM 4381 N N . ALA A 1 530 ? -71.454 -29.602 50.639 1.00 93.75 530 ALA A N 1
ATOM 4382 C CA . ALA A 1 530 ? -71.157 -29.947 52.030 1.00 93.75 530 ALA A CA 1
ATOM 4383 C C . ALA A 1 530 ? -72.122 -29.256 53.009 1.00 93.75 530 ALA A C 1
ATOM 4385 O O . ALA A 1 530 ? -72.678 -29.912 53.888 1.00 93.75 530 ALA A O 1
ATOM 4386 N N . LEU A 1 531 ? -72.410 -27.965 52.816 1.00 93.44 531 LEU A N 1
ATOM 4387 C CA . LEU A 1 531 ? -73.433 -27.235 53.571 1.00 93.44 531 LEU A CA 1
ATOM 4388 C C . LEU A 1 531 ? -74.834 -27.820 53.338 1.00 93.44 531 LEU A C 1
ATOM 4390 O O . LEU A 1 531 ? -75.627 -27.894 54.274 1.00 93.44 531 LEU A O 1
ATOM 4394 N N . GLY A 1 532 ? -75.136 -28.281 52.122 1.00 93.81 532 GLY A N 1
ATOM 4395 C CA . GLY A 1 532 ? -76.362 -29.001 51.781 1.00 93.81 532 GLY A CA 1
ATOM 4396 C C . GLY A 1 532 ? -76.489 -30.334 52.522 1.00 93.81 532 GLY A C 1
ATOM 4397 O O . GLY A 1 532 ? -77.550 -30.617 53.078 1.00 93.81 532 GLY A O 1
ATOM 4398 N N . ARG A 1 533 ? -75.401 -31.114 52.613 1.00 94.38 533 ARG A N 1
ATOM 4399 C CA . ARG A 1 533 ? -75.337 -32.341 53.429 1.00 94.38 533 ARG A CA 1
ATOM 4400 C C . ARG A 1 533 ? -75.546 -32.034 54.906 1.00 94.38 533 ARG A C 1
ATOM 4402 O O . ARG A 1 533 ? -76.440 -32.619 55.499 1.00 94.38 533 ARG A O 1
ATOM 4409 N N . ILE A 1 534 ? -74.829 -31.059 55.467 1.00 92.62 534 ILE A N 1
ATOM 4410 C CA . ILE A 1 534 ? -74.978 -30.659 56.877 1.00 92.62 534 ILE A CA 1
ATOM 4411 C C . ILE A 1 534 ? -76.409 -30.167 57.157 1.00 92.62 534 ILE A C 1
ATOM 4413 O O . ILE A 1 534 ? -76.981 -30.503 58.188 1.00 92.62 534 ILE A O 1
ATOM 4417 N N . ARG A 1 535 ? -77.052 -29.437 56.232 1.00 94.81 535 ARG A N 1
ATOM 4418 C CA . ARG A 1 535 ? -78.476 -29.065 56.349 1.00 94.81 535 ARG A CA 1
ATOM 4419 C C . ARG A 1 535 ? -79.405 -30.280 56.315 1.00 94.81 535 ARG A C 1
ATOM 4421 O O . ARG A 1 535 ? -80.322 -30.342 57.128 1.00 94.81 535 ARG A O 1
ATOM 4428 N N . ALA A 1 536 ? -79.169 -31.243 55.425 1.00 93.38 536 ALA A N 1
ATOM 4429 C CA . ALA A 1 536 ? -79.946 -32.481 55.359 1.00 93.38 536 ALA A CA 1
ATOM 4430 C C . ALA A 1 536 ? -79.727 -33.382 56.591 1.00 93.38 536 ALA A C 1
ATOM 4432 O O . ALA A 1 536 ? -80.665 -34.028 57.050 1.00 93.38 536 ALA A O 1
ATOM 4433 N N . GLU A 1 537 ? -78.522 -33.394 57.160 1.00 92.69 537 GLU A N 1
ATOM 4434 C CA . GLU A 1 537 ? -78.181 -34.092 58.402 1.00 92.69 537 GLU A CA 1
ATOM 4435 C C . GLU A 1 537 ? -78.812 -33.412 59.620 1.00 92.69 537 GLU A C 1
ATOM 4437 O O . GLU A 1 537 ? -79.417 -34.099 60.436 1.00 92.69 537 GLU A O 1
ATOM 4442 N N . MET A 1 538 ? -78.774 -32.078 59.718 1.00 91.12 538 MET A N 1
ATOM 4443 C CA . MET A 1 538 ? -79.492 -31.329 60.758 1.00 91.12 538 MET A CA 1
ATOM 4444 C C . MET A 1 538 ? -81.006 -31.542 60.667 1.00 91.12 538 MET A C 1
ATOM 4446 O O . MET A 1 538 ? -81.641 -31.787 61.688 1.00 91.12 538 MET A O 1
ATOM 4450 N N . GLU A 1 539 ? -81.590 -31.505 59.466 1.00 92.06 539 GLU A N 1
ATOM 4451 C CA . GLU A 1 539 ? -83.017 -31.783 59.257 1.00 92.06 539 GLU A CA 1
ATOM 4452 C C . GLU A 1 539 ? -83.364 -33.245 59.574 1.00 92.06 539 GLU A C 1
ATOM 4454 O O . GLU A 1 539 ? -84.392 -33.522 60.192 1.00 92.06 539 GLU A O 1
ATOM 4459 N N . ARG A 1 540 ? -82.480 -34.194 59.245 1.00 94.06 540 ARG A N 1
ATOM 4460 C CA . ARG A 1 540 ? -82.631 -35.593 59.651 1.00 94.06 540 ARG A CA 1
ATOM 4461 C C . ARG A 1 540 ? -82.565 -35.753 61.168 1.00 94.06 540 ARG A C 1
ATOM 4463 O O . ARG A 1 540 ? -83.426 -36.422 61.720 1.00 94.06 540 ARG A O 1
ATOM 4470 N N . VAL A 1 541 ? -81.600 -35.130 61.843 1.00 92.31 541 VAL A N 1
ATOM 4471 C CA . VAL A 1 541 ? -81.493 -35.137 63.312 1.00 92.31 541 VAL A CA 1
ATOM 4472 C C . VAL A 1 541 ? -82.716 -34.469 63.941 1.00 92.31 541 VAL A C 1
ATOM 4474 O O . VAL A 1 541 ? -83.229 -34.979 64.929 1.00 92.31 541 VAL A O 1
ATOM 4477 N N . ARG A 1 542 ? -83.256 -33.400 63.342 1.00 93.94 542 ARG A N 1
ATOM 4478 C CA . ARG A 1 542 ? -84.519 -32.772 63.758 1.00 93.94 542 ARG A CA 1
ATOM 4479 C C . ARG A 1 542 ? -85.684 -33.767 63.680 1.00 93.94 542 ARG A C 1
ATOM 4481 O O . ARG A 1 542 ? -86.404 -33.925 64.661 1.00 93.94 542 ARG A O 1
ATOM 4488 N N . GLN A 1 543 ? -85.820 -34.493 62.569 1.00 92.75 543 GLN A N 1
ATOM 4489 C CA . GLN A 1 543 ? -86.848 -35.530 62.394 1.00 92.75 543 GLN A CA 1
ATOM 4490 C C . GLN A 1 543 ? -86.630 -36.756 63.293 1.00 92.75 543 GLN A C 1
ATOM 4492 O O . GLN A 1 543 ? -87.596 -37.320 63.799 1.00 92.75 543 GLN A O 1
ATOM 4497 N N . ASP A 1 544 ? -85.387 -37.187 63.506 1.00 91.38 544 ASP A N 1
ATOM 4498 C CA . ASP A 1 544 ? -85.054 -38.322 64.371 1.00 91.38 544 ASP A CA 1
ATOM 4499 C C . ASP A 1 544 ? -85.224 -37.957 65.864 1.00 91.38 544 ASP A C 1
ATOM 4501 O O . ASP A 1 544 ? -85.658 -38.801 66.646 1.00 91.38 544 ASP A O 1
ATOM 4505 N N . LEU A 1 545 ? -85.045 -36.686 66.250 1.00 91.50 545 LEU A N 1
ATOM 4506 C CA . LEU A 1 545 ? -85.453 -36.145 67.556 1.00 91.50 545 LEU A CA 1
ATOM 4507 C C . LEU A 1 545 ? -86.980 -36.036 67.692 1.00 91.50 545 LEU A C 1
ATOM 4509 O O . LEU A 1 545 ? -87.518 -36.415 68.729 1.00 91.50 545 LEU A O 1
ATOM 4513 N N . GLU A 1 546 ? -87.704 -35.583 66.661 1.00 90.31 546 GLU A N 1
ATOM 4514 C CA . GLU A 1 546 ? -89.178 -35.603 66.645 1.00 90.31 546 GLU A CA 1
ATOM 4515 C C . GLU A 1 546 ? -89.721 -37.036 66.787 1.00 90.31 546 GLU A C 1
ATOM 4517 O O . GLU A 1 546 ? -90.665 -37.270 67.546 1.00 90.31 546 GLU A O 1
ATOM 4522 N N . ARG A 1 547 ? -89.088 -38.010 66.115 1.00 91.06 547 ARG A N 1
ATOM 4523 C CA . ARG A 1 547 ? -89.374 -39.447 66.255 1.00 91.06 547 ARG A CA 1
ATOM 4524 C C . ARG A 1 547 ? -89.029 -39.962 67.650 1.00 91.06 547 ARG A C 1
ATOM 4526 O O . ARG A 1 547 ? -89.869 -40.650 68.220 1.00 91.06 547 ARG A O 1
ATOM 4533 N N . SER A 1 548 ? -87.866 -39.618 68.216 1.00 88.19 548 SER A N 1
ATOM 4534 C CA . SER A 1 548 ? -87.479 -40.026 69.578 1.00 88.19 548 SER A CA 1
ATOM 4535 C C . SER A 1 548 ? -88.461 -39.482 70.606 1.00 88.19 548 SER A C 1
ATOM 4537 O O . SER A 1 548 ? -89.040 -40.251 71.356 1.00 88.19 548 SER A O 1
ATOM 4539 N N . HIS A 1 549 ? -88.775 -38.187 70.568 1.00 89.06 549 HIS A N 1
ATOM 4540 C CA . HIS A 1 549 ? -89.743 -37.569 71.474 1.00 89.06 549 HIS A CA 1
ATOM 4541 C C . HIS A 1 549 ? -91.170 -38.128 71.295 1.00 89.06 549 HIS A C 1
ATOM 4543 O O . HIS A 1 549 ? -91.912 -38.259 72.271 1.00 89.06 549 HIS A O 1
ATOM 4549 N N . LYS A 1 550 ? -91.568 -38.525 70.075 1.00 89.69 550 LYS A N 1
ATOM 4550 C CA . LYS A 1 550 ? -92.824 -39.260 69.842 1.00 89.69 550 LYS A CA 1
ATOM 4551 C C . LYS A 1 550 ? -92.775 -40.672 70.439 1.00 89.69 550 LYS A C 1
ATOM 4553 O O . LYS A 1 550 ? -93.706 -41.041 71.148 1.00 89.69 550 LYS A O 1
ATOM 4558 N N . ALA A 1 551 ? -91.692 -41.416 70.225 1.00 87.88 551 ALA A N 1
ATOM 4559 C CA . ALA A 1 551 ? -91.485 -42.751 70.785 1.00 87.88 551 ALA A CA 1
ATOM 4560 C C . ALA A 1 551 ? -91.333 -42.730 72.319 1.00 87.88 551 ALA A C 1
ATOM 4562 O O . ALA A 1 551 ? -91.778 -43.649 72.993 1.00 87.88 551 ALA A O 1
ATOM 4563 N N . GLU A 1 552 ? -90.775 -41.667 72.896 1.00 86.19 552 GLU A N 1
ATOM 4564 C CA . GLU A 1 552 ? -90.701 -41.423 74.339 1.00 86.19 552 GLU A CA 1
ATOM 4565 C C . GLU A 1 552 ? -92.076 -41.100 74.922 1.00 86.19 552 GLU A C 1
ATOM 4567 O O . GLU A 1 552 ? -92.398 -41.591 76.002 1.00 86.19 552 GLU A O 1
ATOM 4572 N N . ARG A 1 553 ? -92.921 -40.340 74.209 1.00 87.38 553 ARG A N 1
ATOM 4573 C CA . ARG A 1 553 ? -94.334 -40.154 74.580 1.00 87.38 553 ARG A CA 1
ATOM 4574 C C . ARG A 1 553 ? -95.113 -41.462 74.499 1.00 87.38 553 ARG A C 1
ATOM 4576 O O . ARG A 1 553 ? -95.862 -41.762 75.423 1.00 87.38 553 ARG A O 1
ATOM 4583 N N . GLU A 1 554 ? -94.907 -42.254 73.451 1.00 86.50 554 GLU A N 1
ATOM 4584 C CA . GLU A 1 554 ? -95.526 -43.574 73.289 1.00 86.50 554 GLU A CA 1
ATOM 4585 C C . GLU A 1 554 ? -95.047 -44.545 74.378 1.00 86.50 554 GLU A C 1
ATOM 4587 O O . GLU A 1 554 ? -95.874 -45.169 75.032 1.00 86.50 554 GLU A O 1
ATOM 4592 N N . LEU A 1 555 ? -93.752 -44.576 74.701 1.00 88.88 555 LEU A N 1
ATOM 4593 C CA . LEU A 1 555 ? -93.187 -45.368 75.798 1.00 88.88 555 LEU A CA 1
ATOM 4594 C C . LEU A 1 555 ? -93.625 -44.861 77.182 1.00 88.88 555 LEU A C 1
ATOM 4596 O O . LEU A 1 555 ? -93.795 -45.655 78.105 1.00 88.88 555 LEU A O 1
ATOM 4600 N N . ALA A 1 556 ? -93.818 -43.553 77.368 1.00 87.12 556 ALA A N 1
ATOM 4601 C CA . ALA A 1 556 ? -94.389 -42.993 78.593 1.00 87.12 556 ALA A CA 1
ATOM 4602 C C . ALA A 1 556 ? -95.872 -43.369 78.731 1.00 87.12 556 ALA A C 1
ATOM 4604 O O . ALA A 1 556 ? -96.317 -43.714 79.827 1.00 87.12 556 ALA A O 1
ATOM 4605 N N . GLN A 1 557 ? -96.615 -43.383 77.622 1.00 86.50 557 GLN A N 1
ATOM 4606 C CA . GLN A 1 557 ? -97.990 -43.864 77.552 1.00 86.50 557 GLN A CA 1
ATOM 4607 C C . GLN A 1 557 ? -98.066 -45.384 77.774 1.00 86.50 557 GLN A C 1
ATOM 4609 O O . GLN A 1 557 ? -98.939 -45.838 78.504 1.00 86.50 557 GLN A O 1
ATOM 4614 N N . GLU A 1 558 ? -97.120 -46.179 77.269 1.00 85.31 558 GLU A N 1
ATOM 4615 C CA . GLU A 1 558 ? -96.995 -47.605 77.592 1.00 85.31 558 GLU A CA 1
ATOM 4616 C C . GLU A 1 558 ? -96.602 -47.839 79.053 1.00 85.31 558 GLU A C 1
ATOM 4618 O O . GLU A 1 558 ? -97.138 -48.745 79.682 1.00 85.31 558 GLU A O 1
ATOM 4623 N N . LYS A 1 559 ? -95.736 -47.009 79.646 1.00 86.94 559 LYS A N 1
ATOM 4624 C CA . LYS A 1 559 ? -95.414 -47.043 81.087 1.00 86.94 559 LYS A CA 1
ATOM 4625 C C . LYS A 1 559 ? -96.611 -46.646 81.957 1.00 86.94 559 LYS A C 1
ATOM 4627 O O . LYS A 1 559 ? -96.796 -47.210 83.033 1.00 86.94 559 LYS A O 1
ATOM 4632 N N . ALA A 1 560 ? -97.461 -45.732 81.489 1.00 85.19 560 ALA A N 1
ATOM 4633 C CA . ALA A 1 560 ? -98.737 -45.422 82.128 1.00 85.19 560 ALA A CA 1
ATOM 4634 C C . ALA A 1 560 ? -99.745 -46.578 81.974 1.00 85.19 560 ALA A C 1
ATOM 4636 O O . ALA A 1 560 ? -100.337 -47.001 82.961 1.00 85.19 560 ALA A O 1
ATOM 4637 N N . ASN A 1 561 ? -99.873 -47.155 80.775 1.00 84.31 561 ASN A N 1
ATOM 4638 C CA . ASN A 1 561 ? -100.756 -48.288 80.480 1.00 84.31 561 ASN A CA 1
ATOM 4639 C C . ASN A 1 561 ? -100.316 -49.581 81.184 1.00 84.31 561 ASN A C 1
ATOM 4641 O O . ASN A 1 561 ? -101.156 -50.381 81.583 1.00 84.31 561 ASN A O 1
ATOM 4645 N N . THR A 1 562 ? -99.013 -49.804 81.365 1.00 84.62 562 THR A N 1
ATOM 4646 C CA . THR A 1 562 ? -98.485 -50.939 82.136 1.00 84.62 562 THR A CA 1
ATOM 4647 C C . THR A 1 562 ? -98.608 -50.702 83.632 1.00 84.62 562 THR A C 1
ATOM 4649 O O . THR A 1 562 ? -98.951 -51.647 84.324 1.00 84.62 562 THR A O 1
ATOM 4652 N N . ARG A 1 563 ? -98.470 -49.467 84.143 1.00 86.81 563 ARG A N 1
ATOM 4653 C CA . ARG A 1 563 ? -98.897 -49.131 85.517 1.00 86.81 563 ARG A CA 1
ATOM 4654 C C . ARG A 1 563 ? -100.399 -49.325 85.728 1.00 86.81 563 ARG A C 1
ATOM 4656 O O . ARG A 1 563 ? -100.781 -49.830 86.776 1.00 86.81 563 ARG A O 1
ATOM 4663 N N . LEU A 1 564 ? -101.236 -48.986 84.745 1.00 85.12 564 LEU A N 1
ATOM 4664 C CA . LEU A 1 564 ? -102.673 -49.281 84.760 1.00 85.12 564 LEU A CA 1
ATOM 4665 C C . LEU A 1 564 ? -102.924 -50.790 84.796 1.00 85.12 564 LEU A C 1
ATOM 4667 O O . LEU A 1 564 ? -103.590 -51.246 85.712 1.00 85.12 564 LEU A O 1
ATOM 4671 N N . LYS A 1 565 ? -102.312 -51.578 83.905 1.00 84.62 565 LYS A N 1
ATOM 4672 C CA . LYS A 1 565 ? -102.395 -53.051 83.934 1.00 84.62 565 LYS A CA 1
ATOM 4673 C C . LYS A 1 565 ? -101.821 -53.666 85.209 1.00 84.62 565 LYS A C 1
ATOM 4675 O O . LYS A 1 565 ? -102.313 -54.696 85.660 1.00 84.62 565 LYS A O 1
ATOM 4680 N N . GLN A 1 566 ? -100.797 -53.052 85.802 1.00 81.88 566 GLN A N 1
ATOM 4681 C CA . GLN A 1 566 ? -100.266 -53.458 87.097 1.00 81.88 566 GLN A CA 1
ATOM 4682 C C . GLN A 1 566 ? -101.330 -53.218 88.167 1.00 81.88 566 GLN A C 1
ATOM 4684 O O . GLN A 1 566 ? -101.706 -54.171 88.828 1.00 81.88 566 GLN A O 1
ATOM 4689 N N . LEU A 1 567 ? -101.908 -52.014 88.248 1.00 82.88 567 LEU A N 1
ATOM 4690 C CA . LEU A 1 567 ? -103.026 -51.691 89.141 1.00 82.88 567 LEU A CA 1
ATOM 4691 C C . LEU A 1 567 ? -104.257 -52.580 88.899 1.00 82.88 567 LEU A C 1
ATOM 4693 O O . LEU A 1 567 ? -104.865 -53.031 89.858 1.00 82.88 567 LEU A O 1
ATOM 4697 N N . GLU A 1 568 ? -104.621 -52.895 87.657 1.00 80.50 568 GLU A N 1
ATOM 4698 C CA . GLU A 1 568 ? -105.691 -53.848 87.321 1.00 80.50 568 GLU A CA 1
ATOM 4699 C C . GLU A 1 568 ? -105.363 -55.256 87.835 1.00 80.50 568 GLU A C 1
ATOM 4701 O O . GLU A 1 568 ? -106.229 -55.932 88.393 1.00 80.50 568 GLU A O 1
ATOM 4706 N N . LYS A 1 569 ? -104.106 -55.696 87.701 1.00 82.38 569 LYS A N 1
ATOM 4707 C CA . LYS A 1 569 ? -103.618 -56.979 88.222 1.00 82.38 569 LYS A CA 1
ATOM 4708 C C . LYS A 1 569 ? -103.548 -56.988 89.749 1.00 82.38 569 LYS A C 1
ATOM 4710 O O . LYS A 1 569 ? -103.904 -57.982 90.366 1.00 82.38 569 LYS A O 1
ATOM 4715 N N . GLU A 1 570 ? -103.165 -55.879 90.367 1.00 82.06 570 GLU A N 1
ATOM 4716 C CA . GLU A 1 570 ? -103.216 -55.671 91.808 1.00 82.06 570 GLU A CA 1
ATOM 4717 C C . GLU A 1 570 ? -104.651 -55.704 92.322 1.00 82.06 570 GLU A C 1
ATOM 4719 O O . GLU A 1 570 ? -104.922 -56.386 93.301 1.00 82.06 570 GLU A O 1
ATOM 4724 N N . TYR A 1 571 ? -105.575 -54.984 91.681 1.00 82.00 571 TYR A N 1
ATOM 4725 C CA . TYR A 1 571 ? -106.984 -54.953 92.054 1.00 82.00 571 TYR A CA 1
ATOM 4726 C C . TYR A 1 571 ? -107.628 -56.318 91.844 1.00 82.00 571 TYR A C 1
ATOM 4728 O O . TYR A 1 571 ? -108.327 -56.769 92.739 1.00 82.00 571 TYR A O 1
ATOM 4736 N N . THR A 1 572 ? -107.357 -57.021 90.742 1.00 80.81 572 THR A N 1
ATOM 4737 C CA . THR A 1 572 ? -107.856 -58.392 90.534 1.00 80.81 572 THR A CA 1
ATOM 4738 C C . THR A 1 572 ? -107.181 -59.412 91.449 1.00 80.81 572 THR A C 1
ATOM 4740 O O . THR A 1 572 ? -107.851 -60.341 91.881 1.00 80.81 572 THR A O 1
ATOM 4743 N N . GLN A 1 573 ? -105.918 -59.232 91.851 1.00 81.25 573 GLN A N 1
ATOM 4744 C CA . GLN A 1 573 ? -105.270 -60.076 92.862 1.00 81.25 573 GLN A CA 1
ATOM 4745 C C . GLN A 1 573 ? -105.760 -59.760 94.283 1.00 81.25 573 GLN A C 1
ATOM 4747 O O . GLN A 1 573 ? -105.884 -60.668 95.098 1.00 81.25 573 GLN A O 1
ATOM 4752 N N . LYS A 1 574 ? -106.086 -58.501 94.590 1.00 82.19 574 LYS A N 1
ATOM 4753 C CA . LYS A 1 574 ? -106.739 -58.078 95.839 1.00 82.19 574 LYS A CA 1
ATOM 4754 C C . LYS A 1 574 ? -108.200 -58.570 95.865 1.00 82.19 574 LYS A C 1
ATOM 4756 O O . LYS A 1 574 ? -108.641 -59.068 96.893 1.00 82.19 574 LYS A O 1
ATOM 4761 N N . LEU A 1 575 ? -108.896 -58.581 94.723 1.00 81.00 575 LEU A N 1
ATOM 4762 C CA . LEU A 1 575 ? -110.218 -59.194 94.539 1.00 81.00 575 LEU A CA 1
ATOM 4763 C C . LEU A 1 575 ? -110.158 -60.726 94.641 1.00 81.00 575 LEU A C 1
ATOM 4765 O O . LEU A 1 575 ? -111.035 -61.319 95.249 1.00 81.00 575 LEU A O 1
ATOM 4769 N N . ALA A 1 576 ? -109.112 -61.370 94.117 1.00 79.06 576 ALA A N 1
ATOM 4770 C CA . ALA A 1 576 ? -108.895 -62.812 94.239 1.00 79.06 576 ALA A CA 1
ATOM 4771 C C . ALA A 1 576 ? -108.510 -63.215 95.669 1.00 79.06 576 ALA A C 1
ATOM 4773 O O . ALA A 1 576 ? -109.020 -64.211 96.163 1.00 79.06 576 ALA A O 1
ATOM 4774 N N . LYS A 1 577 ? -107.691 -62.417 96.371 1.00 79.88 577 LYS A N 1
ATOM 4775 C CA . LYS A 1 577 ? -107.443 -62.570 97.815 1.00 79.88 577 LYS A CA 1
ATOM 4776 C C . LYS A 1 577 ? -108.720 -62.361 98.626 1.00 79.88 577 LYS A C 1
ATOM 4778 O O . LYS A 1 577 ? -108.955 -63.120 99.549 1.00 79.88 577 LYS A O 1
ATOM 4783 N N . SER A 1 578 ? -109.562 -61.392 98.260 1.00 78.75 578 SER A N 1
ATOM 4784 C CA . SER A 1 578 ? -110.876 -61.170 98.880 1.00 78.75 578 SER A CA 1
ATOM 4785 C C . SER A 1 578 ? -111.866 -62.301 98.575 1.00 78.75 578 SER A C 1
ATOM 4787 O O . SER A 1 578 ? -112.628 -62.698 99.446 1.00 78.75 578 SER A O 1
ATOM 4789 N N . ALA A 1 579 ? -111.830 -62.881 97.373 1.00 77.69 579 ALA A N 1
ATOM 4790 C CA . ALA A 1 579 ? -112.602 -64.068 97.018 1.00 77.69 579 ALA A CA 1
ATOM 4791 C C . ALA A 1 579 ? -112.081 -65.323 97.735 1.00 77.69 579 ALA A C 1
ATOM 4793 O O . ALA A 1 579 ? -112.880 -66.156 98.147 1.00 77.69 579 ALA A O 1
ATOM 4794 N N . GLN A 1 580 ? -110.766 -65.432 97.942 1.00 78.06 580 GLN A N 1
ATOM 4795 C CA . GLN A 1 580 ? -110.146 -66.486 98.738 1.00 78.06 580 GLN A CA 1
ATOM 4796 C C . GLN A 1 580 ? -110.510 -66.339 100.218 1.00 78.06 580 GLN A C 1
ATOM 4798 O O . GLN A 1 580 ? -110.972 -67.312 100.797 1.00 78.06 580 GLN A O 1
ATOM 4803 N N . THR A 1 581 ? -110.413 -65.150 100.821 1.00 77.38 581 THR A N 1
ATOM 4804 C CA . THR A 1 581 ? -110.862 -64.957 102.208 1.00 77.38 581 THR A CA 1
ATOM 4805 C C . THR A 1 581 ? -112.377 -65.074 102.337 1.00 77.38 581 THR A C 1
ATOM 4807 O O . THR A 1 581 ? -112.842 -65.576 103.349 1.00 77.38 581 THR A O 1
ATOM 4810 N N . MET A 1 582 ? -113.175 -64.740 101.315 1.00 75.62 582 MET A N 1
ATOM 4811 C CA . MET A 1 582 ? -114.598 -65.110 101.277 1.00 75.62 582 MET A CA 1
ATOM 4812 C C . MET A 1 582 ? -114.805 -66.626 101.182 1.00 75.62 582 MET A C 1
ATOM 4814 O O . MET A 1 582 ? -115.729 -67.127 101.811 1.00 75.62 582 MET A O 1
ATOM 4818 N N . ALA A 1 583 ? -113.970 -67.374 100.457 1.00 76.06 583 ALA A N 1
ATOM 4819 C CA . ALA A 1 583 ? -114.037 -68.835 100.397 1.00 76.06 583 ALA A CA 1
ATOM 4820 C C . ALA A 1 583 ? -113.568 -69.490 101.709 1.00 76.06 583 ALA A C 1
ATOM 4822 O O . ALA A 1 583 ? -114.167 -70.463 102.155 1.00 76.06 583 ALA A O 1
ATOM 4823 N N . GLU A 1 584 ? -112.562 -68.933 102.381 1.00 74.94 584 GLU A N 1
ATOM 4824 C CA . GLU A 1 584 ? -112.101 -69.337 103.716 1.00 74.94 584 GLU A CA 1
ATOM 4825 C C . GLU A 1 584 ? -113.138 -68.973 104.792 1.00 74.94 584 GLU A C 1
ATOM 4827 O O . GLU A 1 584 ? -113.414 -69.782 105.676 1.00 74.94 584 GLU A O 1
ATOM 4832 N N . LEU A 1 585 ? -113.805 -67.819 104.680 1.00 77.94 585 LEU A N 1
ATOM 4833 C CA . LEU A 1 585 ? -114.951 -67.434 105.514 1.00 77.94 585 LEU A CA 1
ATOM 4834 C C . LEU A 1 585 ? -116.198 -68.273 105.216 1.00 77.94 585 LEU A C 1
ATOM 4836 O O . LEU A 1 585 ? -116.954 -68.572 106.130 1.00 77.94 585 LEU A O 1
ATOM 4840 N N . GLN A 1 586 ? -116.415 -68.716 103.976 1.00 75.38 586 GLN A N 1
ATOM 4841 C CA . GLN A 1 586 ? -117.458 -69.692 103.641 1.00 75.38 586 GLN A CA 1
ATOM 4842 C C . GLN A 1 586 ? -117.110 -71.089 104.158 1.00 75.38 586 GLN A C 1
ATOM 4844 O O . GLN A 1 586 ? -117.999 -71.792 104.624 1.00 75.38 586 GLN A O 1
ATOM 4849 N N . THR A 1 587 ? -115.833 -71.477 104.135 1.00 73.88 587 THR A N 1
ATOM 4850 C CA . THR A 1 587 ? -115.353 -72.771 104.642 1.00 73.88 587 THR A CA 1
ATOM 4851 C C . THR A 1 587 ? -115.398 -72.810 106.165 1.00 73.88 587 THR A C 1
ATOM 4853 O O . THR A 1 587 ? -115.823 -73.814 106.725 1.00 73.88 587 THR A O 1
ATOM 4856 N N . THR A 1 588 ? -115.067 -71.709 106.843 1.00 73.88 588 THR A N 1
ATOM 4857 C CA . THR A 1 588 ? -115.250 -71.572 108.295 1.00 73.88 588 THR A CA 1
ATOM 4858 C C . THR A 1 588 ? -116.711 -71.341 108.678 1.00 73.88 588 THR A C 1
ATOM 4860 O O . THR A 1 588 ? -117.135 -71.860 109.695 1.00 73.88 588 THR A O 1
ATOM 4863 N N . LEU A 1 589 ? -117.553 -70.705 107.853 1.00 74.06 589 LEU A N 1
ATOM 4864 C CA . LEU A 1 589 ? -119.016 -70.767 108.024 1.00 74.06 589 LEU A CA 1
ATOM 4865 C C . LEU A 1 589 ? -119.558 -72.188 107.828 1.00 74.06 589 LEU A C 1
ATOM 4867 O O . LEU A 1 589 ? -120.574 -72.528 108.428 1.00 74.06 589 LEU A O 1
ATOM 4871 N N . PHE A 1 590 ? -118.912 -73.020 107.007 1.00 74.06 590 PHE A N 1
ATOM 4872 C CA . PHE A 1 590 ? -119.267 -74.429 106.851 1.00 74.06 590 PHE A CA 1
ATOM 4873 C C . PHE A 1 590 ? -118.782 -75.258 108.045 1.00 74.06 590 PHE A C 1
ATOM 4875 O O . PHE A 1 590 ? -119.564 -76.049 108.563 1.00 74.06 590 PHE A O 1
ATOM 4882 N N . SER A 1 591 ? -117.558 -75.039 108.546 1.00 72.56 591 SER A N 1
ATOM 4883 C CA . SER A 1 591 ? -117.072 -75.697 109.765 1.00 72.56 591 SER A CA 1
ATOM 4884 C C . SER A 1 591 ? -117.881 -75.260 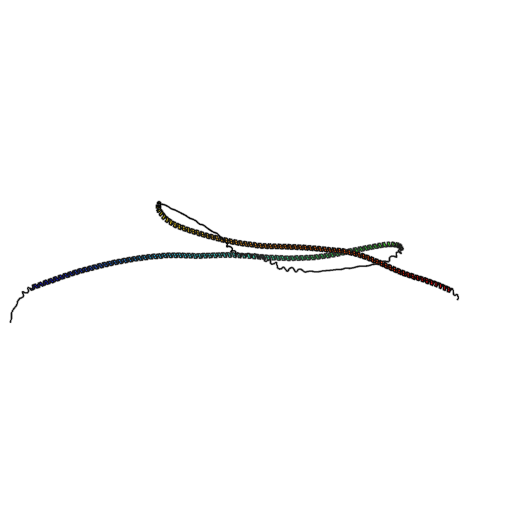110.981 1.00 72.56 591 SER A C 1
ATOM 4886 O O . SER A 1 591 ? -118.367 -76.124 111.684 1.00 72.56 591 SER A O 1
ATOM 4888 N N . ILE A 1 592 ? -118.164 -73.967 111.157 1.00 74.12 592 ILE A N 1
ATOM 4889 C CA . ILE A 1 592 ? -119.022 -73.437 112.228 1.00 74.12 592 ILE A CA 1
ATOM 4890 C C . ILE A 1 592 ? -120.470 -73.925 112.074 1.00 74.12 592 ILE A C 1
ATOM 4892 O O . ILE A 1 592 ? -121.139 -74.142 113.077 1.00 74.12 592 ILE A O 1
ATOM 4896 N N . LYS A 1 593 ? -120.980 -74.168 110.857 1.00 71.44 593 LYS A N 1
ATOM 4897 C CA . LYS A 1 593 ? -122.279 -74.846 110.674 1.00 71.44 593 LYS A CA 1
ATOM 4898 C C . LYS A 1 593 ? -122.227 -76.320 111.053 1.00 71.44 593 LYS A C 1
ATOM 4900 O O . LYS A 1 593 ? -123.165 -76.801 111.679 1.00 71.44 593 LYS A O 1
ATOM 4905 N N . GLU A 1 594 ? -121.169 -77.035 110.696 1.00 71.50 594 GLU A N 1
ATOM 4906 C CA . GLU A 1 594 ? -121.032 -78.455 111.017 1.00 71.50 594 GLU A CA 1
ATOM 4907 C C . GLU A 1 594 ? -120.698 -78.663 112.509 1.00 71.50 594 GLU A C 1
ATOM 4909 O O . GLU A 1 594 ? -121.210 -79.590 113.119 1.00 71.50 594 GLU A O 1
ATOM 4914 N N . GLU A 1 595 ? -119.972 -77.739 113.142 1.00 69.44 595 GLU A N 1
ATOM 4915 C CA . GLU A 1 595 ? -119.764 -77.611 114.590 1.00 69.44 595 GLU A CA 1
ATOM 4916 C C . GLU A 1 595 ? -121.044 -77.166 115.303 1.00 69.44 595 GLU A C 1
ATOM 4918 O O . GLU A 1 595 ? -121.371 -77.717 116.346 1.00 69.44 595 GLU A O 1
ATOM 4923 N N . SER A 1 596 ? -121.835 -76.244 114.741 1.00 70.06 596 SER A N 1
ATOM 4924 C CA . SER A 1 596 ? -123.177 -75.899 115.243 1.00 70.06 596 SER A CA 1
ATOM 4925 C C . SER A 1 596 ? -124.124 -77.098 115.173 1.00 70.06 596 SER A C 1
ATOM 4927 O O . SER A 1 596 ? -124.995 -77.241 116.022 1.00 70.06 596 SER A O 1
ATOM 4929 N N . LYS A 1 597 ? -123.950 -77.973 114.182 1.00 71.06 597 LYS A N 1
ATOM 4930 C CA . LYS A 1 597 ? -124.727 -79.200 113.973 1.00 71.06 597 LYS A CA 1
ATOM 4931 C C . LYS A 1 597 ? -124.226 -80.350 114.852 1.00 71.06 597 LYS A C 1
ATOM 4933 O O . LYS A 1 597 ? -125.038 -81.100 115.379 1.00 71.06 597 LYS A O 1
ATOM 4938 N N . GLN A 1 598 ? -122.921 -80.441 115.110 1.00 69.56 598 GLN A N 1
ATOM 4939 C CA . GLN A 1 598 ? -122.338 -81.347 116.105 1.00 69.56 598 GLN A CA 1
ATOM 4940 C C . GLN A 1 598 ? -122.653 -80.914 117.540 1.00 69.56 598 GLN A C 1
ATOM 4942 O O . GLN A 1 598 ? -122.943 -81.769 118.367 1.00 69.56 598 GLN A O 1
ATOM 4947 N N . THR A 1 599 ? -122.657 -79.615 117.845 1.00 69.19 599 THR A N 1
ATOM 4948 C CA . THR A 1 599 ? -123.084 -79.087 119.151 1.00 69.19 599 THR A CA 1
ATOM 4949 C C . THR A 1 599 ? -124.595 -79.161 119.320 1.00 69.19 599 THR A C 1
ATOM 4951 O O . THR A 1 599 ? -125.036 -79.463 120.421 1.00 69.19 599 THR A O 1
ATOM 4954 N N . GLN A 1 600 ? -125.392 -79.022 118.255 1.00 67.50 600 GLN A N 1
ATOM 4955 C CA . GLN A 1 600 ? -126.815 -79.370 118.285 1.00 67.50 600 GLN A CA 1
ATOM 4956 C C . GLN A 1 600 ? -127.015 -80.867 118.576 1.00 67.50 600 GLN A C 1
ATOM 4958 O O . GLN A 1 600 ? -127.757 -81.197 119.491 1.00 67.50 600 GLN A O 1
ATOM 4963 N N . LEU A 1 601 ? -126.292 -81.771 117.904 1.00 71.00 601 LEU A N 1
ATOM 4964 C CA . LEU A 1 601 ? -126.305 -83.213 118.207 1.00 71.00 601 LEU A CA 1
ATOM 4965 C C . LEU A 1 601 ? -125.759 -83.540 119.614 1.00 71.00 601 LEU A C 1
ATOM 4967 O O . LEU A 1 601 ? -126.164 -84.530 120.221 1.00 71.00 601 LEU A O 1
ATOM 4971 N N . ALA A 1 602 ? -124.848 -82.725 120.153 1.00 67.62 602 ALA A N 1
ATOM 4972 C CA . ALA A 1 602 ? -124.344 -82.849 121.520 1.00 67.62 602 ALA A CA 1
ATOM 4973 C C . ALA A 1 602 ? -125.345 -82.317 122.558 1.00 67.62 602 ALA A C 1
ATOM 4975 O O . ALA A 1 602 ? -125.450 -82.892 123.633 1.00 67.62 602 ALA A O 1
ATOM 4976 N N . LEU A 1 603 ? -126.118 -81.278 122.231 1.00 68.25 603 LEU A N 1
ATOM 4977 C CA . LEU A 1 603 ? -127.247 -80.783 123.025 1.00 68.25 603 LEU A CA 1
ATOM 4978 C C . LEU A 1 603 ? -128.440 -81.743 122.967 1.00 68.25 603 LEU A C 1
ATOM 4980 O O . LEU A 1 603 ? -129.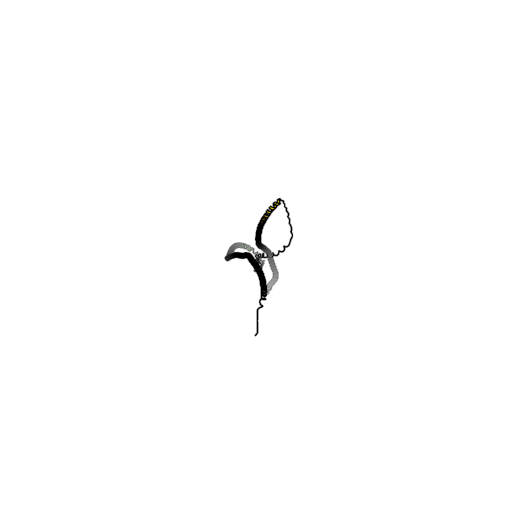088 -81.957 123.982 1.00 68.25 603 LEU A O 1
ATOM 4984 N N . GLU A 1 604 ? -128.691 -82.391 121.829 1.00 63.81 604 GLU A N 1
ATOM 4985 C CA . GLU A 1 604 ? -129.651 -83.494 121.710 1.00 63.81 604 GLU A CA 1
ATOM 4986 C C . GLU A 1 604 ? -129.188 -84.715 122.522 1.00 63.81 604 GLU A C 1
ATOM 4988 O O . GLU A 1 604 ? -130.004 -85.317 123.219 1.00 63.81 604 GLU A O 1
ATOM 4993 N N . ARG A 1 605 ? -127.879 -85.022 122.548 1.00 66.62 605 ARG A N 1
ATOM 4994 C CA . ARG A 1 605 ? -127.311 -85.986 123.509 1.00 66.62 605 ARG A CA 1
ATOM 4995 C C . ARG A 1 605 ? -127.473 -85.537 124.955 1.00 66.62 605 ARG A C 1
ATOM 4997 O O . ARG A 1 605 ? -127.940 -86.337 125.743 1.00 66.62 605 ARG A O 1
ATOM 5004 N N . GLN A 1 606 ? -127.164 -84.294 125.319 1.00 65.12 606 GLN A N 1
ATOM 5005 C CA . GLN A 1 606 ? -127.343 -83.801 126.692 1.00 65.12 606 GLN A CA 1
ATOM 5006 C C . GLN A 1 606 ? -128.819 -83.742 127.108 1.00 65.12 606 GLN A C 1
ATOM 5008 O O . GLN A 1 606 ? -129.123 -83.921 128.283 1.00 65.12 606 GLN A O 1
ATOM 5013 N N . LEU A 1 607 ? -129.746 -83.562 126.165 1.00 64.69 607 LEU A N 1
ATOM 5014 C CA . LEU A 1 607 ? -131.179 -83.717 126.402 1.00 64.69 607 LEU A CA 1
ATOM 5015 C C . LEU A 1 607 ? -131.560 -85.187 126.598 1.00 64.69 607 LEU A C 1
ATOM 5017 O O . LEU A 1 607 ? -132.327 -85.470 127.509 1.00 64.69 607 LEU A O 1
ATOM 5021 N N . GLN A 1 608 ? -131.014 -86.127 125.819 1.00 63.19 608 GLN A N 1
ATOM 5022 C CA . GLN A 1 608 ? -131.251 -87.566 126.010 1.00 63.19 608 GLN A CA 1
ATOM 5023 C C . GLN A 1 608 ? -130.613 -88.103 127.300 1.00 63.19 608 GLN A C 1
ATOM 5025 O O . GLN A 1 608 ? -131.300 -88.752 128.080 1.00 63.19 608 GLN A O 1
ATOM 5030 N N . GLU A 1 609 ? -129.343 -87.793 127.556 1.00 65.06 609 GLU A N 1
ATOM 5031 C CA . GLU A 1 609 ? -128.594 -88.129 128.772 1.00 65.06 609 GLU A CA 1
ATOM 5032 C C . GLU A 1 609 ? -129.200 -87.438 129.997 1.00 65.06 609 GLU A C 1
ATOM 5034 O O . GLU A 1 609 ? -129.326 -88.051 131.052 1.00 65.06 609 GLU A O 1
ATOM 5039 N N . GLY A 1 610 ? -129.665 -86.194 129.850 1.00 64.38 610 GLY A N 1
ATOM 5040 C CA . GLY A 1 610 ? -130.482 -85.510 130.845 1.00 64.38 610 GLY A CA 1
ATOM 5041 C C . GLY A 1 610 ? -131.784 -86.260 131.115 1.00 64.38 610 GLY A C 1
ATOM 5042 O O . GLY A 1 610 ? -132.111 -86.499 132.271 1.00 64.38 610 GLY A O 1
ATOM 5043 N N . HIS A 1 611 ? -132.491 -86.717 130.080 1.00 61.84 611 HIS A N 1
ATOM 5044 C CA . HIS A 1 611 ? -133.730 -87.482 130.237 1.00 61.84 611 HIS A CA 1
ATOM 5045 C C . HIS A 1 611 ? -133.499 -88.864 130.869 1.00 61.84 611 HIS A C 1
ATOM 5047 O O . HIS A 1 611 ? -134.307 -89.291 131.693 1.00 61.84 611 HIS A O 1
ATOM 5053 N N . THR A 1 612 ? -132.401 -89.558 130.537 1.00 62.38 612 THR A N 1
ATOM 5054 C CA . THR A 1 612 ? -132.051 -90.846 131.157 1.00 62.38 612 THR A CA 1
ATOM 5055 C C . THR A 1 612 ? -131.546 -90.677 132.580 1.00 62.38 612 THR A C 1
ATOM 5057 O O . THR A 1 612 ? -131.901 -91.495 133.421 1.00 62.38 612 THR A O 1
ATOM 5060 N N . ASN A 1 613 ? -130.779 -89.621 132.875 1.00 65.19 613 ASN A N 1
ATOM 5061 C CA . ASN A 1 613 ? -130.242 -89.358 134.210 1.00 65.19 613 ASN A CA 1
ATOM 5062 C C . ASN A 1 613 ? -131.303 -88.794 135.155 1.00 65.19 613 ASN A C 1
ATOM 5064 O O . ASN A 1 613 ? -131.324 -89.200 136.309 1.00 65.19 613 ASN A O 1
ATOM 5068 N N . TRP A 1 614 ? -132.243 -87.971 134.680 1.00 66.06 614 TRP A N 1
ATOM 5069 C CA . TRP A 1 614 ? -133.426 -87.600 135.466 1.00 66.06 614 TRP A CA 1
ATOM 5070 C C . TRP A 1 614 ? -134.311 -88.827 135.721 1.00 66.06 614 TRP A C 1
ATOM 5072 O O . TRP A 1 614 ? -134.869 -88.980 136.803 1.00 66.06 614 TRP A O 1
ATOM 5082 N N . ASP A 1 615 ? -134.371 -89.772 134.776 1.00 63.69 615 ASP A N 1
ATOM 5083 C CA . ASP A 1 615 ? -134.989 -91.081 134.997 1.00 63.69 615 ASP A CA 1
ATOM 5084 C C . ASP A 1 615 ? -134.186 -91.982 135.945 1.00 63.69 615 ASP A C 1
ATOM 5086 O O . ASP A 1 615 ? -134.780 -92.824 136.620 1.00 63.69 615 ASP A O 1
ATOM 5090 N N . GLU A 1 616 ? -132.864 -91.836 136.009 1.00 66.06 616 GLU A N 1
ATOM 5091 C CA . GLU A 1 616 ? -131.967 -92.543 136.928 1.00 66.06 616 GLU A CA 1
ATOM 5092 C C . GLU A 1 616 ? -132.103 -91.981 138.351 1.00 66.06 616 GLU A C 1
ATOM 5094 O O . GLU A 1 616 ? -132.305 -92.761 139.275 1.00 66.06 616 GLU A O 1
ATOM 5099 N N . GLU A 1 617 ? -132.121 -90.654 138.531 1.00 61.38 617 GLU A N 1
ATOM 5100 C CA . GLU A 1 617 ? -132.437 -89.972 139.794 1.00 61.38 617 GLU A CA 1
ATOM 5101 C C . GLU A 1 617 ? -133.861 -90.296 140.252 1.00 61.38 617 GLU A C 1
ATOM 5103 O O . GLU A 1 617 ? -134.062 -90.679 141.399 1.00 61.38 617 GLU A O 1
ATOM 5108 N N . ARG A 1 618 ? -134.853 -90.264 139.355 1.00 67.81 618 ARG A N 1
ATOM 5109 C CA . ARG A 1 618 ? -136.238 -90.687 139.631 1.00 67.81 618 ARG A CA 1
ATOM 5110 C C . ARG A 1 618 ? -136.309 -92.144 140.104 1.00 67.81 618 ARG A C 1
ATOM 5112 O O . ARG A 1 618 ? -137.056 -92.453 141.035 1.00 67.81 618 ARG A O 1
ATOM 5119 N N . ARG A 1 619 ? -135.504 -93.042 139.523 1.00 64.06 619 ARG A N 1
ATOM 5120 C CA . ARG A 1 619 ? -135.368 -94.445 139.964 1.00 64.06 619 ARG A CA 1
ATOM 5121 C C . ARG A 1 619 ? -134.518 -94.603 141.232 1.00 64.06 619 ARG A C 1
ATOM 5123 O O . ARG A 1 619 ? -134.767 -95.536 141.989 1.00 64.06 619 ARG A O 1
ATOM 5130 N N . GLN A 1 620 ? -133.564 -93.717 141.504 1.00 62.62 620 GLN A N 1
ATOM 5131 C CA . GLN A 1 620 ? -132.687 -93.775 142.677 1.00 62.62 620 GLN A CA 1
ATOM 5132 C C . GLN A 1 620 ? -133.356 -93.176 143.920 1.00 62.62 620 GLN A C 1
ATOM 5134 O O . GLN A 1 620 ? -133.412 -93.853 144.938 1.00 62.62 620 GLN A O 1
ATOM 5139 N N . LEU A 1 621 ? -134.018 -92.022 143.806 1.00 58.81 621 LEU A N 1
ATOM 5140 C CA . LEU A 1 621 ? -134.929 -91.482 144.822 1.00 58.81 621 LEU A CA 1
ATOM 5141 C C . LEU A 1 621 ? -136.035 -92.489 145.174 1.00 58.81 621 LEU A C 1
ATOM 5143 O O . LEU A 1 621 ? -136.408 -92.609 146.337 1.00 58.81 621 LEU A O 1
ATOM 5147 N N . SER A 1 622 ? -136.502 -93.278 144.198 1.00 56.88 622 SER A N 1
ATOM 5148 C CA . SER A 1 622 ? -137.411 -94.401 144.466 1.00 56.88 622 SER A CA 1
ATOM 5149 C C . SER A 1 622 ? -136.750 -95.516 145.290 1.00 56.88 622 SER A C 1
ATOM 5151 O O . SER A 1 622 ? -137.400 -96.053 146.177 1.00 56.88 622 SER A O 1
ATOM 5153 N N . ARG A 1 623 ? -135.471 -95.857 145.057 1.00 58.84 623 ARG A N 1
ATOM 5154 C CA . ARG A 1 623 ? -134.719 -96.857 145.855 1.00 58.84 623 ARG A CA 1
ATOM 5155 C C . ARG A 1 623 ? -134.380 -96.360 147.257 1.00 58.84 623 ARG A C 1
ATOM 5157 O O . ARG A 1 623 ? -134.389 -97.159 148.189 1.00 58.84 623 ARG A O 1
ATOM 5164 N N . ASP A 1 624 ? -134.081 -95.076 147.406 1.00 53.28 624 ASP A N 1
ATOM 5165 C CA . ASP A 1 624 ? -133.742 -94.476 148.695 1.00 53.28 624 ASP A CA 1
ATOM 5166 C C . ASP A 1 624 ? -135.010 -94.267 149.542 1.00 53.28 624 ASP A C 1
ATOM 5168 O O . ASP A 1 624 ? -134.990 -94.531 150.743 1.00 53.28 624 ASP A O 1
ATOM 5172 N N . ALA A 1 625 ? -136.158 -93.982 148.911 1.00 55.34 625 ALA A N 1
ATOM 5173 C CA . ALA A 1 625 ? -137.471 -94.131 149.541 1.00 55.34 625 ALA A CA 1
ATOM 5174 C C . ALA A 1 625 ? -137.772 -95.596 149.922 1.00 55.34 625 ALA A C 1
ATOM 5176 O O . ALA A 1 625 ? -138.209 -95.856 151.041 1.00 55.34 625 ALA A O 1
ATOM 5177 N N . ASP A 1 626 ? -137.497 -96.574 149.049 1.00 53.19 626 ASP A N 1
ATOM 5178 C CA . ASP A 1 626 ? -137.787 -97.989 149.340 1.00 53.19 626 ASP A CA 1
ATOM 5179 C C . ASP A 1 626 ? -136.882 -98.585 150.436 1.00 53.19 626 ASP A C 1
ATOM 5181 O O . ASP A 1 626 ? -137.318 -99.455 151.190 1.00 53.19 626 ASP A O 1
ATOM 5185 N N . ARG A 1 627 ? -135.645 -98.086 150.579 1.00 54.00 627 ARG A N 1
ATOM 5186 C CA . ARG A 1 627 ? -134.730 -98.424 151.686 1.00 54.00 627 ARG A CA 1
ATOM 5187 C C . ARG A 1 627 ? -135.100 -97.755 153.009 1.00 54.00 627 ARG A C 1
ATOM 5189 O O . ARG A 1 627 ? -134.783 -98.308 154.054 1.00 54.00 627 ARG A O 1
ATOM 5196 N N . VAL A 1 628 ? -135.800 -96.622 152.976 1.00 54.19 628 VAL A N 1
ATOM 5197 C CA . VAL A 1 628 ? -136.463 -96.038 154.156 1.00 54.19 628 VAL A CA 1
ATOM 5198 C C . VAL A 1 628 ? -137.797 -96.748 154.460 1.00 54.19 628 VAL A C 1
ATOM 5200 O O . VAL A 1 628 ? -138.270 -96.702 155.591 1.00 54.19 628 VAL A O 1
ATOM 5203 N N . SER A 1 629 ? -138.391 -97.451 153.486 1.00 47.97 629 SER A N 1
ATOM 5204 C CA . SER A 1 629 ? -139.733 -98.049 153.585 1.00 47.97 629 SER A CA 1
ATOM 5205 C C . SER A 1 629 ? -139.778 -99.580 153.763 1.00 47.97 629 SER A C 1
ATOM 5207 O O . SER A 1 629 ? -140.877 -100.145 153.800 1.00 47.97 629 SER A O 1
ATOM 5209 N N . LYS A 1 630 ? -138.642 -100.286 153.864 1.00 39.91 630 LYS A N 1
ATOM 5210 C CA . LYS A 1 630 ? -138.615 -101.742 154.103 1.00 39.91 630 LYS A CA 1
ATOM 5211 C C . LYS A 1 630 ? -137.520 -102.158 155.093 1.00 39.91 630 LYS A C 1
ATOM 5213 O O . LYS A 1 630 ? -136.345 -102.119 154.751 1.00 39.91 630 LYS A O 1
ATOM 5218 N N . ILE A 1 631 ? -137.966 -102.727 156.224 1.00 46.25 631 ILE A N 1
ATOM 5219 C CA . ILE A 1 631 ? -137.185 -103.383 157.295 1.00 46.25 631 ILE A CA 1
ATOM 5220 C C . ILE A 1 631 ? -136.457 -102.368 158.212 1.00 46.25 631 ILE A C 1
ATOM 5222 O O . ILE A 1 631 ? -135.401 -101.879 157.844 1.00 46.25 631 ILE A O 1
ATOM 5226 N N . GLU A 1 632 ? -136.884 -102.034 159.441 1.00 46.38 632 GLU A N 1
ATOM 5227 C CA . GLU A 1 632 ? -138.076 -102.381 160.256 1.00 46.38 632 GLU A CA 1
ATOM 5228 C C . GLU A 1 632 ? -138.532 -103.849 160.245 1.00 46.38 632 GLU A C 1
ATOM 5230 O O . GLU A 1 632 ? -139.718 -104.168 160.143 1.00 46.38 632 GLU A O 1
ATOM 5235 N N . LYS A 1 633 ? -137.563 -104.770 160.312 1.00 46.50 633 LYS A N 1
ATOM 5236 C CA . LYS A 1 633 ? -137.807 -106.171 160.694 1.00 46.50 633 LYS A CA 1
ATOM 5237 C C . LYS A 1 633 ? -136.569 -106.971 161.117 1.00 46.50 633 LYS A C 1
ATOM 5239 O O . LYS A 1 633 ? -136.591 -108.191 160.993 1.00 46.50 633 LYS A O 1
ATOM 5244 N N . HIS A 1 634 ? -135.533 -106.300 161.625 1.00 38.19 634 HIS A N 1
ATOM 5245 C CA . HIS A 1 634 ? -134.873 -106.624 162.898 1.00 38.19 634 HIS A CA 1
ATOM 5246 C C . HIS A 1 634 ? -133.909 -105.506 163.305 1.00 38.19 634 HIS A C 1
ATOM 5248 O O . HIS A 1 634 ? -133.346 -104.878 162.383 1.00 38.19 634 HIS A O 1
#

Radius of gyration: 120.8 Å; chains: 1; bounding box: 322×156×352 Å